Protein AF-A0A6J7ZTA1-F1 (afdb_monomer_lite)

Radius of gyration: 28.95 Å; chains: 1; bounding box: 63×81×79 Å

Structure (mmCIF, N/CA/C/O backbone):
data_AF-A0A6J7ZTA1-F1
#
_entry.id   AF-A0A6J7ZTA1-F1
#
loop_
_atom_site.group_PDB
_atom_site.id
_atom_site.type_symbol
_atom_site.label_atom_id
_atom_site.label_alt_id
_atom_site.label_comp_id
_atom_site.label_asym_id
_atom_site.label_entity_id
_atom_site.label_seq_id
_atom_site.pdbx_PDB_ins_code
_atom_site.Cartn_x
_atom_site.Cartn_y
_atom_site.Cartn_z
_atom_site.occupancy
_atom_site.B_iso_or_equiv
_atom_site.auth_seq_id
_atom_site.auth_comp_id
_atom_site.auth_asym_id
_atom_site.auth_atom_id
_atom_site.pdbx_PDB_model_num
ATOM 1 N N . MET A 1 1 ? -5.552 -6.106 -7.197 1.00 90.81 1 MET A N 1
ATOM 2 C CA . MET A 1 1 ? -6.254 -7.049 -6.350 1.00 90.81 1 MET A CA 1
ATOM 3 C C . MET A 1 1 ? -7.431 -6.292 -5.907 1.00 90.81 1 MET A C 1
ATOM 5 O O . MET A 1 1 ? -7.321 -5.126 -5.549 1.00 90.81 1 MET A O 1
ATOM 9 N N . ALA A 1 2 ? -8.551 -6.940 -6.078 1.00 97.38 2 ALA A N 1
ATOM 10 C CA . ALA A 1 2 ? -9.792 -6.441 -5.590 1.00 97.38 2 ALA A CA 1
ATOM 11 C C . ALA A 1 2 ? -10.363 -7.561 -4.738 1.00 97.38 2 ALA A C 1
ATOM 13 O O . ALA A 1 2 ? -10.304 -8.723 -5.150 1.00 97.38 2 ALA A O 1
ATOM 14 N N . ILE A 1 3 ? -10.831 -7.218 -3.549 1.00 98.38 3 ILE A N 1
ATOM 15 C CA . ILE A 1 3 ? -11.480 -8.148 -2.637 1.00 98.38 3 ILE A CA 1
ATOM 16 C C . ILE A 1 3 ? -12.970 -7.867 -2.702 1.00 98.38 3 ILE A C 1
ATOM 18 O O . ILE A 1 3 ? -13.414 -6.752 -2.435 1.00 98.38 3 ILE A O 1
ATOM 22 N N . LEU A 1 4 ? -13.717 -8.879 -3.116 1.00 98.50 4 LEU A N 1
ATOM 23 C CA . LEU A 1 4 ? -15.162 -8.880 -3.197 1.00 98.50 4 LEU A CA 1
ATOM 24 C C . LEU A 1 4 ? -15.718 -9.544 -1.938 1.00 98.50 4 LEU A C 1
ATOM 26 O O . LEU A 1 4 ? -15.494 -10.737 -1.721 1.00 98.50 4 LEU A O 1
ATOM 30 N N . CYS A 1 5 ? -16.456 -8.783 -1.137 1.00 98.12 5 CYS A N 1
ATOM 31 C CA . CYS A 1 5 ? -17.205 -9.294 0.006 1.00 98.12 5 CYS A CA 1
ATOM 32 C C . CYS A 1 5 ? -18.696 -9.246 -0.341 1.00 98.12 5 CYS A C 1
ATOM 34 O O . CYS A 1 5 ? -19.356 -8.224 -0.151 1.00 98.12 5 CYS A O 1
ATOM 36 N N . GLU A 1 6 ? -19.213 -10.342 -0.903 1.00 97.75 6 GLU A N 1
ATOM 37 C CA . GLU A 1 6 ? -20.592 -10.420 -1.413 1.00 97.75 6 GLU A CA 1
ATOM 38 C C . GLU A 1 6 ? -21.633 -10.210 -0.303 1.00 97.75 6 GLU A C 1
ATOM 40 O O . GLU A 1 6 ? -22.625 -9.522 -0.523 1.00 97.75 6 GLU A O 1
ATOM 45 N N . GLU A 1 7 ? -21.382 -10.744 0.898 1.00 96.31 7 GLU A N 1
ATOM 46 C CA . GLU A 1 7 ? -22.320 -10.703 2.033 1.00 96.31 7 GLU A CA 1
ATOM 47 C C . GLU A 1 7 ? -22.629 -9.280 2.509 1.00 96.31 7 GLU A C 1
ATOM 49 O O . GLU A 1 7 ? -23.760 -8.983 2.884 1.00 96.31 7 GLU A O 1
ATOM 54 N N . ILE A 1 8 ? -21.632 -8.397 2.446 1.00 96.69 8 ILE A N 1
ATOM 55 C CA . ILE A 1 8 ? -21.735 -6.995 2.874 1.00 96.69 8 ILE A CA 1
ATOM 56 C C . ILE A 1 8 ? -21.729 -6.030 1.683 1.00 96.69 8 ILE A C 1
ATOM 58 O O . ILE A 1 8 ? -21.604 -4.821 1.861 1.00 96.69 8 ILE A O 1
ATOM 62 N N . ASN A 1 9 ? -21.853 -6.562 0.460 1.00 97.94 9 ASN A N 1
ATOM 63 C CA . ASN A 1 9 ? -21.922 -5.805 -0.788 1.00 97.94 9 ASN A CA 1
ATOM 64 C C . ASN A 1 9 ? -20.799 -4.751 -0.936 1.00 97.94 9 ASN A C 1
ATOM 66 O O . ASN A 1 9 ? -21.029 -3.596 -1.313 1.00 97.94 9 ASN A O 1
ATOM 70 N N . LEU A 1 10 ? -19.570 -5.168 -0.619 1.00 98.38 10 LEU A N 1
ATOM 71 C CA . LEU A 1 10 ? -18.368 -4.332 -0.611 1.00 98.38 10 LEU A CA 1
ATOM 72 C C . LEU A 1 10 ? -17.365 -4.823 -1.660 1.00 98.38 10 LEU A C 1
ATOM 74 O O . LEU A 1 10 ? -17.080 -6.019 -1.761 1.00 98.38 10 LEU A O 1
ATOM 78 N N . LEU A 1 11 ? -16.775 -3.880 -2.392 1.00 98.62 11 LEU A N 1
ATOM 79 C CA . LEU A 1 11 ? -15.609 -4.100 -3.240 1.00 98.62 11 LEU A CA 1
ATOM 80 C C . LEU A 1 11 ? -14.441 -3.252 -2.736 1.00 98.62 11 LEU A C 1
ATOM 82 O O . LEU A 1 11 ? -14.469 -2.025 -2.820 1.00 98.62 11 LEU A O 1
ATOM 86 N N . PHE A 1 12 ? -13.385 -3.900 -2.259 1.00 98.50 12 PHE A N 1
ATOM 87 C CA . PHE A 1 12 ? -12.148 -3.233 -1.875 1.00 98.50 12 PHE A CA 1
ATOM 88 C C . PHE A 1 12 ? -11.116 -3.313 -3.001 1.00 98.50 12 PHE A C 1
ATOM 90 O O . PHE A 1 12 ? -10.703 -4.406 -3.378 1.00 98.50 12 PHE A O 1
ATOM 97 N N . ILE A 1 13 ? -10.660 -2.173 -3.518 1.00 98.31 13 ILE A N 1
ATOM 98 C CA . ILE A 1 13 ? -9.614 -2.079 -4.542 1.00 98.31 13 ILE A CA 1
ATOM 99 C C . ILE A 1 13 ? -8.250 -1.832 -3.870 1.00 98.31 13 ILE A C 1
ATOM 101 O O . ILE A 1 13 ? -8.019 -0.812 -3.216 1.00 98.31 13 ILE A O 1
ATOM 105 N N . CYS A 1 14 ? -7.315 -2.769 -4.038 1.00 97.62 14 CYS A N 1
ATOM 106 C CA . CYS A 1 14 ? -6.019 -2.765 -3.361 1.00 97.62 14 CYS A CA 1
ATOM 107 C C . CYS A 1 14 ? -4.967 -1.916 -4.091 1.00 97.62 14 CYS A C 1
ATOM 109 O O . CYS A 1 14 ? -4.342 -2.353 -5.068 1.00 97.62 14 CYS A O 1
ATOM 111 N N . VAL A 1 15 ? -4.697 -0.735 -3.540 1.00 97.50 15 VAL A N 1
ATOM 112 C CA . VAL A 1 15 ? -3.649 0.182 -3.993 1.00 97.50 15 VAL A CA 1
ATOM 113 C C . VAL A 1 15 ? -2.280 -0.254 -3.434 1.00 97.50 15 VAL A C 1
ATOM 115 O O . VAL A 1 15 ? -2.106 -0.413 -2.221 1.00 97.50 15 VAL A O 1
ATOM 118 N N . PRO A 1 16 ? -1.248 -0.446 -4.276 1.00 96.12 16 PRO A N 1
ATOM 119 C CA . PRO A 1 16 ? 0.065 -0.879 -3.812 1.00 96.12 16 PRO A CA 1
ATOM 120 C C . PRO A 1 16 ? 0.631 0.094 -2.775 1.00 96.12 16 PRO A C 1
ATOM 122 O O . PRO A 1 16 ? 0.582 1.306 -2.957 1.00 96.12 16 PRO A O 1
ATOM 125 N N . LYS A 1 17 ? 1.232 -0.442 -1.705 1.00 95.69 17 LYS A N 1
ATOM 126 C CA . LYS A 1 17 ? 1.925 0.318 -0.639 1.00 95.69 17 LYS A CA 1
ATOM 127 C C . LYS A 1 17 ? 1.043 1.252 0.209 1.00 95.69 17 LYS A C 1
ATOM 129 O O . LYS A 1 17 ? 1.586 2.003 1.024 1.00 95.69 17 LYS A O 1
ATOM 134 N N . ALA A 1 18 ? -0.278 1.138 0.105 1.00 96.56 18 ALA A N 1
ATOM 135 C CA . ALA A 1 18 ? -1.250 1.862 0.925 1.00 96.56 18 ALA A CA 1
ATOM 136 C C . ALA A 1 18 ? -1.908 0.960 1.992 1.00 96.56 18 ALA A C 1
ATOM 138 O O . ALA A 1 18 ? -3.095 1.054 2.248 1.00 96.56 18 ALA A O 1
ATOM 139 N N . GLY A 1 19 ? -1.161 0.012 2.575 1.00 94.50 19 GLY A N 1
ATOM 140 C CA . GLY A 1 19 ? -1.686 -0.877 3.627 1.00 94.50 19 GLY A CA 1
ATOM 141 C C . GLY A 1 19 ? -2.717 -1.912 3.162 1.00 94.50 19 GLY A C 1
ATOM 142 O O . GLY A 1 19 ? -3.340 -2.566 3.990 1.00 94.50 19 GLY A O 1
ATOM 143 N N . SER A 1 20 ? -2.882 -2.118 1.850 1.00 95.31 20 SER A N 1
ATOM 144 C CA . SER A 1 20 ? -3.946 -2.988 1.340 1.00 95.31 20 SER A CA 1
ATOM 145 C C . SER A 1 20 ? -3.834 -4.456 1.743 1.00 95.31 20 SER A C 1
ATOM 147 O O . SER A 1 20 ? -4.864 -5.100 1.852 1.00 95.31 20 SER A O 1
ATOM 149 N N . SER A 1 21 ? -2.634 -4.984 2.009 1.00 95.38 21 SER A N 1
ATOM 150 C CA . SER A 1 21 ? -2.494 -6.357 2.522 1.00 95.38 21 SER A CA 1
ATOM 151 C C . SER A 1 21 ? -3.137 -6.535 3.896 1.00 95.38 21 SER A C 1
ATOM 153 O O . SER A 1 21 ? -3.628 -7.614 4.204 1.00 95.38 21 SER A O 1
ATOM 155 N N . SER A 1 22 ? -3.130 -5.486 4.724 1.00 94.81 22 SER A N 1
ATOM 156 C CA . SER A 1 22 ? -3.734 -5.546 6.051 1.00 94.81 22 SER A CA 1
ATOM 157 C C . SER A 1 22 ? -5.244 -5.687 5.954 1.00 94.81 22 SER A C 1
ATOM 159 O O . SER A 1 22 ? -5.823 -6.629 6.492 1.00 94.81 22 SER A O 1
ATOM 161 N N . LEU A 1 23 ? -5.860 -4.790 5.182 1.00 95.88 23 LEU A N 1
ATOM 162 C CA . LEU A 1 23 ? -7.300 -4.799 4.976 1.00 95.88 23 LEU A CA 1
ATOM 163 C C . LEU A 1 23 ? -7.757 -6.012 4.152 1.00 95.88 23 LEU A C 1
ATOM 165 O O . LEU A 1 23 ? -8.799 -6.576 4.448 1.00 95.88 23 LEU A O 1
ATOM 169 N N . GLU A 1 24 ? -6.973 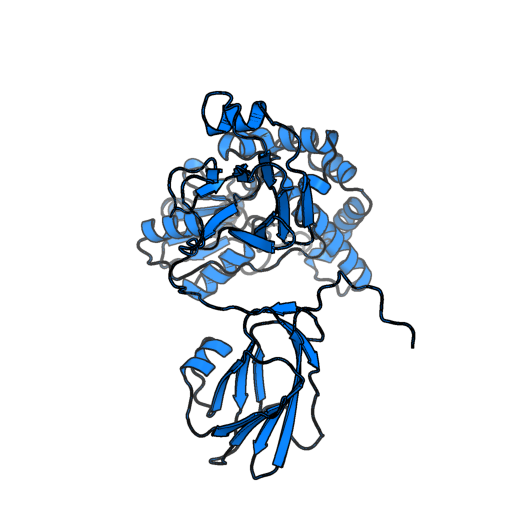-6.475 3.174 1.00 96.44 24 GLU A N 1
ATOM 170 C CA . GLU A 1 24 ? -7.236 -7.734 2.462 1.00 96.44 24 GLU A CA 1
ATOM 171 C C . GLU A 1 24 ? -7.389 -8.900 3.438 1.00 96.44 24 GLU A C 1
ATOM 173 O O . GLU A 1 24 ? -8.430 -9.553 3.452 1.00 96.44 24 GLU A O 1
ATOM 178 N N . ASN A 1 25 ? -6.356 -9.165 4.244 1.00 95.94 25 ASN A N 1
ATOM 179 C CA . ASN A 1 25 ? -6.352 -10.310 5.151 1.00 95.94 25 ASN A CA 1
ATOM 180 C C . ASN A 1 25 ? -7.516 -10.227 6.140 1.00 95.94 25 ASN A C 1
ATOM 182 O O . ASN A 1 25 ? -8.153 -11.239 6.435 1.00 95.94 25 ASN A O 1
ATOM 186 N N . PHE A 1 26 ? -7.812 -9.014 6.609 1.00 95.19 26 PHE A N 1
ATOM 187 C CA . PHE A 1 26 ? -8.946 -8.741 7.478 1.00 95.19 26 PHE A CA 1
ATOM 188 C C . PHE A 1 26 ? -10.285 -9.070 6.799 1.00 95.19 26 PHE A C 1
ATOM 190 O O . PHE A 1 26 ? -11.093 -9.799 7.374 1.00 95.19 26 PHE A O 1
ATOM 197 N N . LEU A 1 27 ? -10.500 -8.607 5.565 1.00 96.31 27 LEU A N 1
ATOM 198 C CA . LEU A 1 27 ? -11.720 -8.861 4.792 1.00 96.31 27 LEU A CA 1
ATOM 199 C C . LEU A 1 27 ? -11.912 -10.346 4.464 1.00 96.31 27 LEU A C 1
ATOM 201 O O . LEU A 1 27 ? -13.018 -10.869 4.588 1.00 96.31 27 LEU A O 1
ATOM 205 N N . ILE A 1 28 ? -10.839 -11.036 4.072 1.00 96.44 28 ILE A N 1
ATOM 206 C CA . ILE A 1 28 ? -10.877 -12.473 3.774 1.00 96.44 28 ILE A CA 1
ATOM 207 C C . ILE A 1 28 ? -11.238 -13.266 5.035 1.00 96.44 28 ILE A C 1
ATOM 209 O O . ILE A 1 28 ? -12.127 -14.114 4.992 1.00 96.44 28 ILE A O 1
ATOM 213 N N . SER A 1 29 ? -10.576 -12.977 6.158 1.00 94.81 29 SER A N 1
ATOM 214 C CA . SER A 1 29 ? -10.708 -13.777 7.383 1.00 94.81 29 SER A CA 1
ATOM 215 C C . SER A 1 29 ? -12.034 -13.561 8.109 1.00 94.81 29 SER A C 1
ATOM 217 O O . SER A 1 29 ? -12.550 -14.500 8.707 1.00 94.81 29 SER A O 1
ATOM 219 N N . ASN A 1 30 ? -12.587 -12.345 8.063 1.00 93.62 30 ASN A N 1
ATOM 220 C CA . ASN A 1 30 ? -13.756 -11.979 8.872 1.00 93.62 30 ASN A CA 1
ATOM 221 C C . ASN A 1 30 ? -15.056 -11.857 8.066 1.00 93.62 30 ASN A C 1
ATOM 223 O O . ASN A 1 30 ? -16.131 -11.996 8.638 1.00 93.62 30 ASN A O 1
ATOM 227 N N . PHE A 1 31 ? -14.975 -11.615 6.753 1.00 95.12 31 PHE A N 1
ATOM 228 C CA . PHE A 1 31 ? -16.144 -11.309 5.913 1.00 95.12 31 PHE A CA 1
ATOM 229 C C . PHE A 1 31 ? -16.239 -12.196 4.670 1.00 95.12 31 PHE A C 1
ATOM 231 O O . PHE A 1 31 ? -16.911 -11.845 3.699 1.00 95.12 31 PHE A O 1
ATOM 238 N N . GLY A 1 32 ? -15.512 -13.321 4.660 1.00 96.31 32 GLY A N 1
ATOM 239 C CA . GLY A 1 32 ? -15.509 -14.261 3.540 1.00 96.31 32 GLY A CA 1
ATOM 240 C C . GLY A 1 32 ? -15.055 -13.632 2.221 1.00 96.31 32 GLY A C 1
ATOM 241 O O . GLY A 1 32 ? -15.453 -14.100 1.151 1.00 96.31 32 GLY A O 1
ATOM 242 N N . GLY A 1 33 ? -14.261 -12.556 2.291 1.00 97.62 33 GLY A N 1
ATOM 243 C CA . GLY A 1 33 ? -13.784 -11.827 1.124 1.00 97.62 33 GLY A CA 1
ATOM 244 C C . GLY A 1 33 ? -13.059 -12.749 0.145 1.00 97.62 33 GLY A C 1
ATOM 245 O O . GLY A 1 33 ? -12.268 -13.606 0.537 1.00 97.62 33 GLY A O 1
ATOM 246 N N . LYS A 1 34 ? -13.321 -12.573 -1.151 1.00 98.00 34 LYS A N 1
ATOM 247 C CA . LYS A 1 34 ? -12.688 -13.344 -2.228 1.00 98.00 34 LYS A CA 1
ATOM 248 C C . LYS A 1 34 ? -11.945 -12.412 -3.164 1.00 98.00 34 LYS A C 1
ATOM 250 O O . LYS A 1 34 ? -12.433 -11.334 -3.496 1.00 98.00 34 LYS A O 1
ATOM 255 N N . GLN A 1 35 ? -10.782 -12.836 -3.641 1.00 97.94 35 GLN A N 1
ATOM 256 C CA . GLN A 1 35 ? -10.108 -12.117 -4.717 1.00 97.94 35 GLN A CA 1
ATOM 257 C C . GLN A 1 35 ? -10.974 -12.177 -5.983 1.00 97.94 35 GLN A C 1
ATOM 259 O O . GLN A 1 35 ? -11.382 -13.256 -6.405 1.00 97.94 35 GLN A O 1
ATOM 264 N N . VAL A 1 36 ? -11.231 -11.021 -6.600 1.00 97.69 36 VAL A N 1
ATOM 265 C CA . VAL A 1 36 ? -11.973 -10.921 -7.875 1.00 97.69 36 VAL A CA 1
ATOM 266 C C . VAL A 1 36 ? -11.258 -11.683 -8.995 1.00 97.69 36 VAL A C 1
ATOM 268 O O . VAL A 1 36 ? -11.891 -12.189 -9.916 1.00 97.69 36 VAL A O 1
ATOM 271 N N . LEU A 1 37 ? -9.931 -11.773 -8.908 1.00 96.38 37 LEU A N 1
ATOM 272 C CA . LEU A 1 37 ? -9.079 -12.482 -9.848 1.00 96.38 37 LEU A CA 1
ATOM 273 C C . LEU A 1 37 ? -8.012 -13.255 -9.061 1.00 96.38 37 LEU A C 1
ATOM 275 O O . LEU A 1 37 ? -7.299 -12.652 -8.261 1.00 96.38 37 LEU A O 1
ATOM 279 N N . THR A 1 38 ? -7.912 -14.569 -9.278 1.00 95.31 38 THR A N 1
ATOM 280 C CA . THR A 1 38 ? -6.989 -15.457 -8.541 1.00 95.31 38 THR A CA 1
ATOM 281 C C . THR A 1 38 ? -5.642 -15.668 -9.233 1.00 95.31 38 THR A C 1
ATOM 283 O O . THR A 1 38 ? -4.718 -16.173 -8.603 1.00 95.31 38 THR A O 1
ATOM 286 N N . ASP A 1 39 ? -5.527 -15.319 -10.517 1.00 95.00 39 ASP A N 1
ATOM 287 C CA . ASP A 1 39 ? -4.291 -15.442 -11.298 1.00 95.00 39 ASP A CA 1
ATOM 288 C C . ASP A 1 39 ? -4.189 -14.325 -12.347 1.00 95.00 39 ASP A C 1
ATOM 290 O O . ASP A 1 39 ? -5.187 -13.709 -12.719 1.00 95.00 39 ASP A O 1
ATOM 294 N N . HIS A 1 40 ? -2.981 -14.037 -12.814 1.00 93.50 40 HIS A N 1
ATOM 295 C CA . HIS A 1 40 ? -2.735 -13.064 -13.871 1.00 93.50 40 HIS A CA 1
ATOM 296 C C . HIS A 1 40 ? -3.500 -13.423 -15.152 1.00 93.50 40 HIS A C 1
ATOM 298 O O . HIS A 1 40 ? -3.545 -14.581 -15.567 1.00 93.50 40 HIS A O 1
ATOM 304 N N . ILE A 1 41 ? -4.042 -12.409 -15.829 1.00 94.25 41 ILE A N 1
ATOM 305 C CA . ILE A 1 41 ? -4.485 -12.572 -17.218 1.00 94.25 41 ILE A CA 1
ATOM 306 C C . ILE A 1 41 ? -3.283 -12.245 -18.092 1.00 94.25 41 ILE A C 1
ATOM 308 O O . ILE A 1 41 ? -2.797 -11.114 -18.069 1.00 94.25 41 ILE A O 1
ATOM 312 N N . TRP A 1 42 ? -2.798 -13.235 -18.829 1.00 93.44 42 TRP A N 1
ATOM 313 C CA . TRP A 1 42 ? -1.683 -13.094 -19.759 1.00 93.44 42 TRP A CA 1
ATOM 314 C C . TRP A 1 42 ? -2.181 -12.811 -21.178 1.00 93.44 42 TRP A C 1
ATOM 316 O O . TRP A 1 42 ? -3.349 -13.048 -21.493 1.00 93.44 42 TRP A O 1
ATOM 326 N N . ASP A 1 43 ? -1.300 -12.290 -22.027 1.00 92.88 43 ASP A N 1
ATOM 327 C CA . ASP A 1 43 ? -1.518 -12.254 -23.472 1.00 92.88 43 ASP A CA 1
ATOM 328 C C . ASP A 1 43 ? -1.524 -13.669 -24.078 1.00 92.88 43 ASP A C 1
ATOM 330 O O . ASP A 1 43 ? -1.168 -14.648 -23.422 1.00 92.88 43 ASP A O 1
ATOM 334 N N . ASP A 1 44 ? -1.932 -13.779 -25.346 1.00 95.50 44 ASP A N 1
ATOM 335 C CA . ASP A 1 44 ? -2.038 -15.069 -26.051 1.00 95.50 44 ASP A CA 1
ATOM 336 C C . ASP A 1 44 ? -0.698 -15.829 -26.108 1.00 95.50 44 ASP A C 1
ATOM 338 O O . ASP A 1 44 ? -0.665 -17.056 -26.192 1.00 95.50 44 ASP A O 1
ATOM 342 N N . ASP A 1 45 ? 0.410 -15.091 -26.033 1.00 93.12 45 ASP A N 1
ATOM 343 C CA . ASP A 1 45 ? 1.776 -15.609 -26.043 1.00 93.12 45 ASP A CA 1
ATOM 344 C C . ASP A 1 45 ? 2.274 -16.051 -24.652 1.00 93.12 45 ASP A C 1
ATOM 346 O O . ASP A 1 45 ? 3.354 -16.645 -24.559 1.00 93.12 45 ASP A O 1
ATOM 350 N N . GLY A 1 46 ? 1.543 -15.742 -23.574 1.00 88.06 46 GLY A N 1
ATOM 351 C CA . GLY A 1 46 ? 1.949 -16.011 -22.192 1.00 88.06 46 GLY A CA 1
ATOM 352 C C . GLY A 1 46 ? 3.180 -15.216 -21.739 1.00 88.06 46 GLY A C 1
ATOM 353 O O . GLY A 1 46 ? 3.874 -15.633 -20.814 1.00 88.06 46 GLY A O 1
ATOM 354 N N . LYS A 1 47 ? 3.501 -14.105 -22.412 1.00 84.69 47 LYS A N 1
ATOM 355 C CA . LYS A 1 47 ? 4.719 -13.306 -22.181 1.00 84.69 47 LYS A CA 1
ATOM 356 C C . LYS A 1 47 ? 4.447 -12.031 -21.404 1.00 84.69 47 LYS A C 1
ATOM 358 O O . LYS A 1 47 ? 5.322 -11.570 -20.671 1.00 84.69 47 LYS A O 1
ATOM 363 N N . THR A 1 48 ? 3.259 -11.458 -21.564 1.00 85.38 48 THR A N 1
ATOM 364 C CA . THR A 1 48 ? 2.904 -10.168 -20.967 1.00 85.38 48 THR A CA 1
ATOM 365 C C . THR A 1 48 ? 1.694 -10.321 -20.064 1.00 85.38 48 THR A C 1
ATOM 367 O O . THR A 1 48 ? 0.672 -10.862 -20.473 1.00 85.38 48 THR A O 1
ATOM 370 N N . ILE A 1 49 ? 1.782 -9.798 -18.842 1.00 89.12 49 ILE A N 1
ATOM 371 C CA . ILE A 1 49 ? 0.630 -9.688 -17.944 1.00 89.12 49 ILE A CA 1
ATOM 372 C C . ILE A 1 49 ? -0.261 -8.554 -18.466 1.00 89.12 49 ILE A C 1
ATOM 374 O O . ILE A 1 49 ? 0.136 -7.390 -18.415 1.00 89.12 49 ILE A O 1
ATOM 378 N N . LEU A 1 50 ? -1.453 -8.892 -18.957 1.00 92.06 50 LEU A N 1
ATOM 379 C CA . LEU A 1 50 ? -2.491 -7.934 -19.346 1.00 92.06 50 LEU A CA 1
ATOM 380 C C . LEU A 1 50 ? -3.230 -7.384 -18.127 1.00 92.06 50 LEU A C 1
ATOM 382 O O . LEU A 1 50 ? -3.538 -6.198 -18.091 1.00 92.06 50 LEU A O 1
ATOM 386 N N . VAL A 1 51 ? -3.493 -8.237 -17.130 1.00 94.19 51 VAL A N 1
ATOM 387 C CA . VAL A 1 51 ? -4.138 -7.840 -15.871 1.00 94.19 51 VAL A CA 1
ATOM 388 C C . VAL A 1 51 ? -3.395 -8.438 -14.687 1.00 94.19 51 VAL A C 1
ATOM 390 O O . VAL A 1 51 ? -3.264 -9.658 -14.552 1.00 94.19 51 VAL A O 1
ATOM 393 N N . ASP A 1 52 ? -2.909 -7.567 -13.804 1.00 91.94 52 ASP A N 1
ATOM 394 C CA . ASP A 1 52 ? -2.232 -7.974 -12.578 1.00 91.94 52 ASP A CA 1
ATOM 395 C C . ASP A 1 52 ? -3.265 -8.346 -11.501 1.00 91.94 52 ASP A C 1
ATOM 397 O O . ASP A 1 52 ? -3.947 -7.472 -10.955 1.00 91.94 52 ASP A O 1
ATOM 401 N N . TYR A 1 53 ? -3.353 -9.631 -11.138 1.00 93.31 53 TYR A N 1
ATOM 402 C CA . TYR A 1 53 ? -4.275 -10.081 -10.090 1.00 93.31 53 TYR A CA 1
ATOM 403 C C . TYR A 1 53 ? -4.043 -9.343 -8.762 1.00 93.31 53 TYR A C 1
ATOM 405 O O . TYR A 1 53 ? -5.001 -9.037 -8.047 1.00 93.31 53 TYR A O 1
ATOM 413 N N . ARG A 1 54 ? -2.802 -8.912 -8.474 1.00 90.44 54 ARG A N 1
ATOM 414 C CA . ARG A 1 54 ? -2.446 -8.170 -7.256 1.00 90.44 54 ARG A CA 1
ATOM 415 C C . ARG A 1 54 ? -2.799 -6.701 -7.282 1.00 90.44 54 ARG A C 1
ATOM 417 O O . ARG A 1 54 ? -3.085 -6.146 -6.224 1.00 90.44 54 ARG A O 1
ATOM 424 N N . HIS A 1 55 ? -2.919 -6.076 -8.454 1.00 93.12 55 HIS A N 1
ATOM 425 C CA . HIS A 1 55 ? -3.200 -4.632 -8.573 1.00 93.12 55 HIS A CA 1
ATOM 426 C C . HIS A 1 55 ? -4.177 -4.240 -9.705 1.00 93.12 55 HIS A C 1
ATOM 428 O O . HIS A 1 55 ? -4.046 -3.162 -10.268 1.00 93.12 55 HIS A O 1
ATOM 434 N N . ILE A 1 56 ? -5.182 -5.084 -9.980 1.00 96.12 56 ILE A N 1
ATOM 435 C CA . ILE A 1 56 ? -6.305 -4.769 -10.881 1.00 96.12 56 ILE A CA 1
ATOM 436 C C . ILE A 1 56 ? -7.006 -3.432 -10.572 1.00 96.12 56 ILE A C 1
ATOM 438 O O . ILE A 1 56 ? -7.273 -3.132 -9.404 1.00 96.12 56 ILE A O 1
ATOM 442 N N . ASN A 1 57 ? -7.321 -2.663 -11.617 1.00 97.31 57 ASN A N 1
ATOM 443 C CA . ASN A 1 57 ? -8.127 -1.436 -11.547 1.00 97.31 57 ASN A CA 1
ATOM 444 C C . ASN A 1 57 ? -9.585 -1.657 -12.007 1.00 97.31 57 ASN A C 1
ATOM 446 O O . ASN A 1 57 ? -9.923 -2.684 -12.597 1.00 97.31 57 ASN A O 1
ATOM 450 N N . ILE A 1 58 ? -10.477 -0.696 -11.743 1.00 98.06 58 ILE A N 1
ATOM 451 C CA . ILE A 1 58 ? -11.908 -0.821 -12.086 1.00 98.06 58 ILE A CA 1
ATOM 452 C C . ILE A 1 58 ? -12.142 -0.973 -13.596 1.00 98.06 58 ILE A C 1
ATOM 454 O O . ILE A 1 58 ? -12.964 -1.791 -14.017 1.00 98.06 58 ILE A O 1
ATOM 458 N N . LYS A 1 59 ? -11.405 -0.237 -14.427 1.00 97.69 59 LYS A N 1
ATOM 459 C CA . LYS A 1 59 ? -11.486 -0.349 -15.887 1.00 97.69 59 LYS A CA 1
ATOM 460 C C . LYS A 1 59 ? -11.178 -1.768 -16.365 1.00 97.69 59 LYS A C 1
ATOM 462 O O . LYS A 1 59 ? -11.906 -2.269 -17.218 1.00 97.69 59 LYS A O 1
ATOM 467 N N . GLU A 1 60 ? -10.168 -2.420 -15.793 1.00 97.56 60 GLU A N 1
ATOM 468 C CA . GLU A 1 60 ? -9.811 -3.819 -16.065 1.00 97.56 60 GLU A CA 1
ATOM 469 C C . GLU A 1 60 ? -10.889 -4.794 -15.575 1.00 97.56 60 GLU A C 1
ATOM 471 O O . GLU A 1 60 ? -11.250 -5.719 -16.304 1.00 97.56 60 GLU A O 1
ATOM 476 N N . ILE A 1 61 ? -11.464 -4.568 -14.386 1.00 98.00 61 ILE A N 1
ATOM 477 C CA . ILE A 1 61 ? -12.598 -5.362 -13.876 1.00 98.00 61 ILE A CA 1
ATOM 478 C C . ILE A 1 61 ? -13.752 -5.361 -14.891 1.00 98.00 61 ILE A C 1
ATOM 480 O O . ILE A 1 61 ? -14.302 -6.422 -15.205 1.00 98.00 61 ILE A O 1
ATOM 484 N N . ILE A 1 62 ? -14.088 -4.189 -15.439 1.00 97.69 62 ILE A N 1
ATOM 485 C CA . ILE A 1 62 ? -15.172 -4.026 -16.416 1.00 97.69 62 ILE A CA 1
ATOM 486 C C . ILE A 1 62 ? -14.782 -4.623 -17.776 1.00 97.69 62 ILE A C 1
ATOM 488 O O . ILE A 1 62 ? -15.556 -5.389 -18.358 1.00 97.69 62 ILE A O 1
ATOM 492 N N . SER A 1 63 ? -13.594 -4.303 -18.304 1.00 97.12 63 SER A N 1
ATOM 493 C CA . SER A 1 63 ? -13.182 -4.723 -19.652 1.00 97.12 63 SER A CA 1
ATOM 494 C C . SER A 1 63 ? -13.006 -6.236 -19.773 1.00 97.12 63 SER A C 1
ATOM 496 O O . SER A 1 63 ? -13.276 -6.794 -20.838 1.00 97.12 63 SER A O 1
ATOM 498 N N . HIS A 1 64 ? -12.628 -6.905 -18.682 1.00 96.88 64 HIS A N 1
ATOM 499 C CA . HIS A 1 64 ? -12.510 -8.363 -18.608 1.00 96.88 64 HIS A CA 1
ATOM 500 C C . HIS A 1 64 ? -13.776 -9.057 -18.088 1.00 96.88 64 HIS A C 1
ATOM 502 O O . HIS A 1 64 ? -13.764 -10.269 -17.886 1.00 96.88 64 HIS A O 1
ATOM 508 N N . ARG A 1 65 ? -14.887 -8.319 -17.930 1.00 97.25 65 ARG A N 1
ATOM 509 C CA . ARG A 1 65 ? -16.199 -8.842 -17.502 1.00 97.25 65 ARG A CA 1
ATOM 510 C C . ARG A 1 65 ? -16.143 -9.598 -16.170 1.00 97.25 65 ARG A C 1
ATOM 512 O O . ARG A 1 65 ? -16.911 -10.536 -15.971 1.00 97.25 65 ARG A O 1
ATOM 519 N N . LEU A 1 66 ? -15.245 -9.189 -15.274 1.00 96.94 66 LEU A N 1
ATOM 520 C CA . LEU A 1 66 ? -15.157 -9.750 -13.925 1.00 96.94 66 LEU A CA 1
ATOM 521 C C . LEU A 1 66 ? -16.331 -9.257 -13.072 1.00 96.94 66 LEU A C 1
ATOM 523 O O . LEU A 1 66 ? -16.931 -10.036 -12.341 1.00 96.94 66 LEU A O 1
ATOM 527 N N . LEU A 1 67 ? -16.699 -7.980 -13.233 1.00 97.94 67 LEU A N 1
ATOM 528 C CA . LEU A 1 67 ? -17.949 -7.394 -12.746 1.00 97.94 67 LEU A CA 1
ATOM 529 C C . LEU A 1 67 ? -18.515 -6.450 -13.811 1.00 97.94 67 LEU A C 1
ATOM 531 O O . LEU A 1 67 ? -17.780 -5.819 -14.573 1.00 97.94 67 LEU A O 1
ATOM 535 N N . THR A 1 68 ? -19.837 -6.344 -13.869 1.00 97.75 68 THR A N 1
ATOM 536 C CA . THR A 1 68 ? -20.536 -5.376 -14.722 1.00 97.75 68 THR A CA 1
ATOM 537 C C . THR A 1 68 ? -20.627 -4.012 -14.040 1.00 97.75 68 THR A C 1
ATOM 539 O O . THR A 1 68 ? -20.608 -3.918 -12.814 1.00 97.75 68 THR A O 1
ATOM 542 N N . LEU A 1 69 ? -20.807 -2.945 -14.826 1.00 97.25 69 LEU A N 1
ATOM 543 C CA . LEU A 1 69 ? -21.035 -1.606 -14.275 1.00 97.25 69 LEU A CA 1
ATOM 544 C C . LEU A 1 69 ? -22.264 -1.568 -13.350 1.00 97.25 69 LEU A C 1
ATOM 546 O O . LEU A 1 69 ? -22.197 -0.982 -12.281 1.00 97.25 69 LEU A O 1
ATOM 550 N N . ALA A 1 70 ? -23.343 -2.270 -13.713 1.00 97.62 70 ALA A N 1
ATOM 551 C CA . ALA A 1 70 ? -24.550 -2.352 -12.893 1.00 97.62 70 ALA A CA 1
ATOM 552 C C . ALA A 1 70 ? -24.311 -3.042 -11.538 1.00 97.62 70 ALA A C 1
ATOM 554 O O . ALA A 1 70 ? -24.923 -2.658 -10.548 1.00 97.62 70 ALA A O 1
ATOM 555 N N . GLN A 1 71 ? -23.422 -4.043 -11.479 1.00 98.12 71 GLN A N 1
ATOM 556 C CA . GLN A 1 71 ? -23.005 -4.630 -10.202 1.00 98.12 71 GLN A CA 1
ATOM 557 C C . GLN A 1 71 ? -22.217 -3.608 -9.387 1.00 98.12 71 GLN A C 1
ATOM 559 O O . GLN A 1 71 ? -22.592 -3.350 -8.252 1.00 98.12 71 GLN A O 1
ATOM 564 N N . LEU A 1 72 ? -21.196 -2.972 -9.976 1.00 98.06 72 LEU A N 1
ATOM 565 C CA . LEU A 1 72 ? -20.378 -1.956 -9.299 1.00 98.06 72 LEU A CA 1
ATOM 566 C C . LEU A 1 72 ? -21.218 -0.797 -8.741 1.00 98.06 72 LEU A C 1
ATOM 568 O O . LEU A 1 72 ? -20.962 -0.344 -7.633 1.00 98.06 72 LEU A O 1
ATOM 572 N N . GLU A 1 73 ? -22.243 -0.353 -9.472 1.00 96.38 73 GLU A N 1
ATOM 573 C CA . GLU A 1 73 ? -23.171 0.702 -9.039 1.00 96.38 73 GLU A CA 1
ATOM 574 C C . GLU A 1 73 ? -23.993 0.336 -7.799 1.00 96.38 73 GLU A C 1
ATOM 576 O O . GLU A 1 73 ? -24.476 1.232 -7.102 1.00 96.38 73 GLU A O 1
ATOM 581 N N . GLN A 1 74 ? -24.167 -0.959 -7.536 1.00 97.56 74 GLN A N 1
ATOM 582 C CA . GLN A 1 74 ? -24.880 -1.458 -6.367 1.00 97.56 74 GLN A CA 1
ATOM 583 C C . GLN A 1 74 ? -23.961 -1.641 -5.162 1.00 97.56 74 GLN A C 1
ATOM 585 O O . GLN A 1 74 ? -24.479 -1.692 -4.052 1.00 97.56 74 GLN A O 1
ATOM 590 N N . MET A 1 75 ? -22.640 -1.727 -5.345 1.00 98.38 75 MET A N 1
ATOM 591 C CA . MET A 1 75 ? -21.691 -2.003 -4.260 1.00 98.38 75 MET A CA 1
ATOM 592 C C . MET A 1 75 ? -21.192 -0.723 -3.594 1.00 98.38 75 MET A C 1
ATOM 594 O O . MET A 1 75 ? -21.066 0.328 -4.228 1.00 98.38 75 MET A O 1
ATOM 598 N N . LYS A 1 76 ? -20.796 -0.830 -2.324 1.00 98.44 76 LYS A N 1
ATOM 599 C CA . LYS A 1 76 ? -19.875 0.143 -1.730 1.00 98.44 76 LYS A CA 1
ATOM 600 C C . LYS A 1 76 ? -18.475 -0.157 -2.265 1.00 98.44 76 LYS A C 1
ATOM 602 O O . LYS A 1 76 ? -18.024 -1.300 -2.199 1.00 98.44 76 LYS A O 1
ATOM 607 N N . ILE A 1 77 ? -17.788 0.845 -2.810 1.00 98.56 77 ILE A N 1
ATOM 608 C CA . ILE A 1 77 ? -16.425 0.684 -3.330 1.00 98.56 77 ILE A CA 1
ATOM 609 C C . ILE A 1 77 ? -15.460 1.434 -2.429 1.00 98.56 77 ILE A C 1
ATOM 611 O O . ILE A 1 77 ? -15.636 2.623 -2.179 1.00 98.56 77 ILE A O 1
ATOM 615 N N . LEU A 1 78 ? -14.433 0.731 -1.972 1.00 98.25 78 LEU A N 1
ATOM 616 C CA . LEU A 1 78 ? -13.436 1.225 -1.037 1.00 98.25 78 LEU A CA 1
ATOM 617 C C . LEU A 1 78 ? -12.046 1.171 -1.673 1.00 98.25 78 LEU A C 1
ATOM 619 O O . LEU A 1 78 ? -11.655 0.153 -2.245 1.00 98.25 78 LEU A O 1
ATOM 623 N N . VAL A 1 79 ? -11.269 2.240 -1.521 1.00 98.38 79 VAL A N 1
ATOM 624 C CA . VAL A 1 79 ? -9.814 2.247 -1.724 1.00 98.38 79 VAL A CA 1
ATOM 625 C C . VAL A 1 79 ? -9.127 2.769 -0.478 1.00 98.38 79 VAL A C 1
ATOM 627 O O . VAL A 1 79 ? -9.626 3.678 0.180 1.00 98.38 79 VAL A O 1
ATOM 630 N N . VAL A 1 80 ? -7.936 2.245 -0.198 1.00 98.00 80 VAL A N 1
ATOM 631 C CA . VAL A 1 80 ? -7.043 2.848 0.793 1.00 98.00 80 VAL A CA 1
ATOM 632 C C . VAL A 1 80 ? -5.959 3.623 0.056 1.00 98.00 80 VAL A C 1
ATOM 634 O O . VAL A 1 80 ? -5.325 3.108 -0.865 1.00 98.00 80 VAL A O 1
ATOM 637 N N . THR A 1 81 ? -5.755 4.869 0.460 1.00 97.94 81 THR A N 1
ATOM 638 C CA . THR A 1 81 ? -4.674 5.744 0.015 1.00 97.94 81 THR A CA 1
ATOM 639 C C . THR A 1 81 ? -3.690 5.980 1.158 1.00 97.94 81 THR A C 1
ATOM 641 O O . THR A 1 81 ? -3.852 5.474 2.263 1.00 97.94 81 THR A O 1
ATOM 644 N N . ARG A 1 82 ? -2.620 6.715 0.894 1.00 96.75 82 ARG A N 1
ATOM 645 C CA . ARG A 1 82 ? -1.576 7.046 1.863 1.00 96.75 82 ARG A CA 1
ATOM 646 C C . ARG A 1 82 ? -1.052 8.432 1.544 1.00 96.75 82 ARG A C 1
ATOM 648 O O . ARG A 1 82 ? -1.118 8.832 0.379 1.00 96.75 82 ARG A O 1
ATOM 655 N N . ASN A 1 83 ? -0.471 9.121 2.527 1.00 97.50 83 ASN A N 1
ATOM 656 C CA . ASN A 1 83 ? 0.247 10.364 2.259 1.00 97.50 83 ASN A CA 1
ATOM 657 C C . ASN A 1 83 ? 1.206 10.169 1.056 1.00 97.50 83 ASN A C 1
ATOM 659 O O . ASN A 1 83 ? 2.062 9.272 1.108 1.00 97.50 83 ASN A O 1
ATOM 663 N N . PRO A 1 84 ? 1.083 10.965 -0.030 1.00 98.12 84 PRO A N 1
ATOM 664 C CA . PRO A 1 84 ? 1.874 10.768 -1.242 1.00 98.12 84 PRO A CA 1
ATOM 665 C C . PRO A 1 84 ? 3.385 10.744 -0.999 1.00 98.12 84 PRO A C 1
ATOM 667 O O . PRO A 1 84 ? 4.086 9.918 -1.588 1.00 98.12 84 PRO A O 1
ATOM 670 N N . PHE A 1 85 ? 3.903 11.569 -0.082 1.00 97.94 85 PHE A N 1
ATOM 671 C CA . PHE A 1 85 ? 5.332 11.565 0.239 1.00 97.94 85 PHE A CA 1
ATOM 672 C C . PHE A 1 85 ? 5.781 10.230 0.831 1.00 97.94 85 PHE A C 1
ATOM 674 O O . PHE A 1 85 ? 6.813 9.673 0.434 1.00 97.94 85 PHE A O 1
ATOM 681 N N . ASP A 1 86 ? 4.986 9.708 1.760 1.00 96.88 86 ASP A N 1
ATOM 682 C CA . ASP A 1 86 ? 5.259 8.471 2.477 1.00 96.88 86 ASP A CA 1
ATOM 683 C C . ASP A 1 86 ? 5.093 7.230 1.579 1.00 96.88 86 ASP A C 1
ATOM 685 O O . ASP A 1 86 ? 5.839 6.241 1.686 1.00 96.88 86 ASP A O 1
ATOM 689 N N . TRP A 1 87 ? 4.142 7.309 0.643 1.00 97.44 87 TRP A N 1
ATOM 690 C CA . TRP A 1 87 ? 3.905 6.322 -0.405 1.00 97.44 87 TRP A CA 1
ATOM 691 C C . TRP A 1 87 ? 5.086 6.219 -1.376 1.00 97.44 87 TRP A C 1
ATOM 693 O O . TRP A 1 87 ? 5.582 5.114 -1.612 1.00 97.44 87 TRP A O 1
ATOM 703 N N . VAL A 1 88 ? 5.599 7.349 -1.877 1.00 98.19 88 VAL A N 1
ATOM 704 C CA . VAL A 1 88 ? 6.752 7.383 -2.798 1.00 98.19 88 VAL A CA 1
ATOM 705 C C . VAL A 1 88 ? 7.994 6.757 -2.156 1.00 98.19 88 VAL A C 1
ATOM 707 O O . VAL A 1 88 ? 8.650 5.924 -2.789 1.00 98.19 88 VAL A O 1
ATOM 710 N N . VAL A 1 89 ? 8.279 7.071 -0.885 1.00 97.75 89 VAL A N 1
ATOM 711 C CA . VAL A 1 89 ? 9.381 6.445 -0.127 1.00 97.75 89 VAL A CA 1
ATOM 712 C C . VAL A 1 89 ? 9.147 4.946 0.040 1.00 97.75 89 VAL A C 1
ATOM 714 O O . VAL A 1 89 ? 10.052 4.144 -0.195 1.00 97.75 89 VAL A O 1
ATOM 717 N N . SER A 1 90 ? 7.927 4.539 0.405 1.00 96.38 90 SER A N 1
ATOM 718 C CA . SER A 1 90 ? 7.595 3.119 0.562 1.00 96.38 90 SER A CA 1
ATOM 719 C C . SER A 1 90 ? 7.765 2.336 -0.743 1.00 96.38 90 SER A C 1
ATOM 721 O O . SER A 1 90 ? 8.243 1.199 -0.716 1.00 96.38 90 SER A O 1
ATOM 723 N N . ARG A 1 91 ? 7.414 2.943 -1.881 1.00 96.75 91 ARG A N 1
ATOM 724 C CA . ARG A 1 91 ? 7.593 2.370 -3.218 1.00 96.75 91 ARG A CA 1
ATOM 725 C C . ARG A 1 91 ? 9.069 2.258 -3.597 1.00 96.75 91 ARG A C 1
ATOM 727 O O . ARG A 1 91 ? 9.474 1.193 -4.051 1.00 96.75 91 ARG A O 1
ATOM 734 N N . TYR A 1 92 ? 9.865 3.300 -3.359 1.00 98.00 92 TYR A N 1
ATOM 735 C CA . TYR A 1 92 ? 11.310 3.281 -3.614 1.00 98.00 92 TYR A CA 1
ATOM 736 C C . TYR A 1 92 ? 12.014 2.169 -2.829 1.00 98.00 92 TYR A C 1
ATOM 738 O O . TYR A 1 92 ? 12.656 1.305 -3.423 1.00 98.00 92 TYR A O 1
ATOM 746 N N . VAL A 1 93 ? 11.826 2.131 -1.503 1.00 97.19 93 VAL A N 1
ATOM 747 C CA . VAL A 1 93 ? 12.453 1.117 -0.635 1.00 97.19 93 VAL A CA 1
ATOM 748 C C . VAL A 1 93 ? 12.017 -0.291 -1.040 1.00 97.19 93 VAL A C 1
ATOM 750 O O . VAL A 1 93 ? 12.839 -1.199 -1.111 1.00 97.19 93 VAL A O 1
ATOM 753 N N . PHE A 1 94 ? 10.738 -0.479 -1.378 1.00 95.88 94 PHE A N 1
ATOM 754 C CA . PHE A 1 94 ? 10.247 -1.765 -1.867 1.00 95.88 94 PHE A CA 1
ATOM 755 C C . PHE A 1 94 ? 10.941 -2.212 -3.162 1.00 95.88 94 PHE A C 1
ATOM 757 O O . PHE A 1 94 ? 11.335 -3.373 -3.259 1.00 95.88 94 PHE A O 1
ATOM 764 N N . ILE A 1 95 ? 11.118 -1.312 -4.133 1.00 96.44 95 ILE A N 1
ATOM 765 C CA . ILE A 1 95 ? 11.807 -1.610 -5.398 1.00 96.44 95 ILE A CA 1
ATOM 766 C C . ILE A 1 95 ? 13.271 -1.992 -5.145 1.00 96.44 95 ILE A C 1
ATOM 768 O O . ILE A 1 95 ? 13.731 -3.006 -5.669 1.00 96.44 95 ILE A O 1
ATOM 772 N N . VAL A 1 96 ? 13.975 -1.239 -4.296 1.00 97.19 96 VAL A N 1
ATOM 773 C CA . VAL A 1 96 ? 15.368 -1.533 -3.922 1.00 97.19 96 VAL A CA 1
ATOM 774 C C . VAL A 1 96 ? 15.481 -2.904 -3.246 1.00 97.19 96 VAL A C 1
ATOM 776 O O . VAL A 1 96 ? 16.344 -3.698 -3.617 1.00 97.19 96 VAL A O 1
ATOM 779 N N . ASN A 1 97 ? 14.574 -3.235 -2.322 1.00 96.25 97 ASN A N 1
ATOM 780 C CA . ASN A 1 97 ? 14.561 -4.545 -1.664 1.00 96.25 97 ASN A CA 1
ATOM 781 C C . ASN A 1 97 ? 14.251 -5.681 -2.657 1.00 96.25 97 ASN A C 1
ATOM 783 O O . ASN A 1 97 ? 14.872 -6.741 -2.596 1.00 96.25 97 ASN A O 1
ATOM 787 N N . CYS A 1 98 ? 13.338 -5.464 -3.613 1.00 95.88 98 CYS A N 1
ATOM 788 C CA . CYS A 1 98 ? 13.066 -6.440 -4.676 1.00 95.88 98 CYS A CA 1
ATOM 789 C C . CYS A 1 98 ? 14.300 -6.682 -5.552 1.00 95.88 98 CYS A C 1
ATOM 791 O O . CYS A 1 98 ? 14.590 -7.826 -5.893 1.00 95.88 98 CYS A O 1
ATOM 793 N N . TYR A 1 99 ? 15.050 -5.629 -5.883 1.00 97.69 99 TYR A N 1
ATOM 794 C CA . TYR A 1 99 ? 16.306 -5.752 -6.619 1.00 97.69 99 TYR A CA 1
ATOM 795 C C . TYR A 1 99 ? 17.370 -6.529 -5.829 1.00 97.69 99 TYR A C 1
ATOM 797 O O . TYR A 1 99 ? 18.023 -7.414 -6.380 1.00 97.69 99 TYR A O 1
ATOM 805 N N . GLN A 1 100 ? 17.524 -6.253 -4.530 1.00 97.50 100 GLN A N 1
ATOM 806 C CA . GLN A 1 100 ? 18.445 -7.004 -3.669 1.00 97.50 100 GLN A CA 1
ATOM 807 C C . GLN A 1 100 ? 18.081 -8.489 -3.619 1.00 97.50 100 GLN A C 1
ATOM 809 O O . GLN A 1 100 ? 18.955 -9.341 -3.776 1.00 97.50 100 GLN A O 1
ATOM 814 N N . ARG A 1 101 ? 16.788 -8.796 -3.478 1.00 96.81 101 ARG A N 1
ATOM 815 C CA . ARG A 1 101 ? 16.281 -10.168 -3.519 1.00 96.81 101 ARG A CA 1
ATOM 816 C C . ARG A 1 101 ? 16.568 -10.841 -4.861 1.00 96.81 101 ARG A C 1
ATOM 818 O O . ARG A 1 101 ? 17.073 -11.957 -4.871 1.00 96.81 101 ARG A O 1
ATOM 825 N N . LEU A 1 102 ? 16.333 -10.150 -5.978 1.00 97.00 102 LEU A N 1
ATOM 826 C CA . LEU A 1 102 ? 16.670 -10.652 -7.314 1.00 97.00 102 LEU A CA 1
ATOM 827 C C . LEU A 1 102 ? 18.166 -10.976 -7.439 1.00 97.00 102 LEU A C 1
ATOM 829 O O . LEU A 1 102 ? 18.526 -12.021 -7.969 1.00 97.00 102 LEU A O 1
ATOM 833 N N . LYS A 1 103 ? 19.051 -10.125 -6.903 1.00 97.62 103 LYS A N 1
ATOM 834 C CA . LYS A 1 103 ? 20.502 -10.383 -6.898 1.00 97.62 103 LYS A CA 1
ATOM 835 C C . LYS A 1 103 ? 20.905 -11.581 -6.039 1.00 97.62 103 LYS A C 1
ATOM 837 O O . LYS A 1 103 ? 21.879 -12.246 -6.378 1.00 97.62 103 LYS A O 1
ATOM 842 N N . GLN A 1 104 ? 20.195 -11.838 -4.945 1.00 97.56 104 GLN A N 1
ATOM 843 C CA . GLN A 1 104 ? 20.477 -12.956 -4.041 1.00 97.56 104 GLN A CA 1
ATOM 844 C C . GLN A 1 104 ? 19.932 -14.288 -4.569 1.00 97.56 104 GLN A C 1
ATOM 846 O O . GLN A 1 104 ? 20.611 -15.309 -4.482 1.00 97.56 104 GLN A O 1
ATOM 851 N N . GLU A 1 105 ? 18.712 -14.286 -5.107 1.00 97.62 105 GLU A N 1
ATOM 852 C CA . GLU A 1 105 ? 17.995 -15.500 -5.514 1.00 97.62 105 GLU A CA 1
ATOM 853 C C . GLU A 1 105 ? 18.216 -15.856 -6.997 1.00 97.62 105 GLU A C 1
ATOM 855 O O . GLU A 1 105 ? 18.084 -17.025 -7.370 1.00 97.62 105 GLU A O 1
ATOM 860 N N . GLY A 1 106 ? 18.586 -14.887 -7.844 1.00 95.81 106 GLY A N 1
ATOM 861 C CA . GLY A 1 106 ? 18.755 -15.077 -9.286 1.00 95.81 106 GLY A CA 1
ATOM 862 C C . GLY A 1 106 ? 17.468 -15.582 -9.941 1.00 95.81 106 GLY A C 1
ATOM 863 O O . GLY A 1 106 ? 16.388 -15.058 -9.686 1.00 95.81 106 GLY A O 1
ATOM 864 N N . GLU A 1 107 ? 17.570 -16.653 -10.729 1.00 93.81 107 GLU A N 1
ATOM 865 C CA . GLU A 1 107 ? 16.426 -17.307 -11.390 1.00 93.81 107 GLU A CA 1
ATOM 866 C C . GLU A 1 107 ? 15.401 -17.914 -10.414 1.00 93.81 107 GLU A C 1
ATOM 868 O O . GLU A 1 107 ? 14.302 -18.265 -10.827 1.00 93.81 107 GLU A O 1
ATOM 873 N N . LYS A 1 108 ? 15.734 -18.051 -9.121 1.00 96.50 108 LYS A N 1
ATOM 874 C CA . LYS A 1 108 ? 14.796 -18.536 -8.092 1.00 96.50 108 LYS A CA 1
ATOM 875 C C . LYS A 1 108 ? 13.924 -17.429 -7.502 1.00 96.50 108 LYS A C 1
ATOM 877 O O . LYS A 1 108 ? 13.051 -17.733 -6.687 1.00 96.50 108 LYS A O 1
ATOM 882 N N . ALA A 1 109 ? 14.180 -16.169 -7.858 1.00 95.31 109 ALA A N 1
ATOM 883 C CA . ALA A 1 109 ? 13.325 -15.069 -7.448 1.00 95.31 109 ALA A CA 1
ATOM 884 C C . ALA A 1 109 ? 11.900 -15.284 -7.992 1.00 95.31 109 ALA A C 1
ATOM 886 O O . ALA A 1 109 ? 11.744 -15.837 -9.080 1.00 95.31 109 ALA A O 1
ATOM 887 N N . PRO A 1 110 ? 10.851 -14.841 -7.272 1.00 92.31 110 PRO A N 1
ATOM 888 C CA . PRO A 1 110 ? 9.482 -14.913 -7.770 1.00 92.31 110 PRO A CA 1
ATOM 889 C C . PRO A 1 110 ? 9.350 -14.349 -9.191 1.00 92.31 110 PRO A C 1
ATOM 891 O O . PRO A 1 110 ? 9.861 -13.261 -9.457 1.00 92.31 110 PRO A O 1
ATOM 894 N N . ASP A 1 111 ? 8.604 -15.026 -10.067 1.00 87.38 111 ASP A N 1
ATOM 895 C CA . ASP A 1 111 ? 8.485 -14.672 -11.494 1.00 87.38 111 ASP A CA 1
ATOM 896 C C . ASP A 1 111 ? 8.120 -13.200 -11.724 1.00 87.38 111 ASP A C 1
ATOM 898 O O . ASP A 1 111 ? 8.645 -12.542 -12.620 1.00 87.38 111 ASP A O 1
ATOM 902 N N . TRP A 1 112 ? 7.272 -12.634 -10.863 1.00 87.06 112 TRP A N 1
ATOM 903 C CA . TRP A 1 112 ? 6.857 -11.233 -10.941 1.00 87.06 112 TRP A CA 1
ATOM 904 C C . TRP A 1 112 ? 7.989 -10.228 -10.642 1.00 87.06 112 TRP A C 1
ATOM 906 O O . TRP A 1 112 ? 7.892 -9.075 -11.075 1.00 87.06 112 TRP A O 1
ATOM 916 N N . ILE A 1 113 ? 9.032 -10.632 -9.902 1.00 92.12 113 ILE A N 1
ATOM 917 C CA . ILE A 1 113 ? 10.276 -9.868 -9.697 1.00 92.12 113 ILE A CA 1
ATOM 918 C C . ILE A 1 113 ? 11.153 -10.005 -10.941 1.00 92.12 113 ILE A C 1
ATOM 920 O O . ILE A 1 113 ? 11.584 -8.991 -11.490 1.00 92.12 113 ILE A O 1
ATOM 924 N N . THR A 1 114 ? 11.371 -11.235 -11.409 1.00 90.94 114 THR A N 1
ATOM 925 C CA . THR A 1 114 ? 12.217 -11.543 -12.574 1.00 90.94 114 THR A CA 1
ATOM 926 C C . THR A 1 114 ? 11.709 -10.846 -13.837 1.00 90.94 114 THR A C 1
ATOM 928 O O . THR A 1 114 ? 12.471 -10.173 -14.527 1.00 90.94 114 THR A O 1
ATOM 931 N N . ALA A 1 115 ? 10.393 -10.860 -14.073 1.00 87.62 115 ALA A N 1
ATOM 932 C CA . ALA A 1 115 ? 9.740 -10.152 -15.178 1.00 87.62 115 ALA A CA 1
ATOM 933 C C . ALA A 1 115 ? 9.934 -8.621 -15.144 1.00 87.62 115 ALA A C 1
ATOM 935 O O . ALA A 1 115 ? 9.640 -7.928 -16.117 1.00 87.62 115 ALA A O 1
ATOM 936 N N . ARG A 1 116 ? 10.413 -8.068 -14.023 1.00 91.38 116 ARG A N 1
ATOM 937 C CA . ARG A 1 116 ? 10.642 -6.632 -13.816 1.00 91.38 116 ARG A CA 1
ATOM 938 C C . ARG A 1 116 ? 12.124 -6.285 -13.636 1.00 91.38 116 ARG A C 1
ATOM 940 O O . ARG A 1 116 ? 12.417 -5.142 -13.287 1.00 91.38 116 ARG A O 1
ATOM 947 N N . GLU A 1 117 ? 13.051 -7.210 -13.907 1.00 94.56 117 GLU A N 1
ATOM 948 C CA . GLU A 1 117 ? 14.498 -7.040 -13.680 1.00 94.56 117 GLU A CA 1
ATOM 949 C C . GLU A 1 117 ? 15.045 -5.713 -14.218 1.00 94.56 117 GLU A C 1
ATOM 951 O O . GLU A 1 117 ? 15.736 -5.001 -13.487 1.00 94.56 117 GLU A O 1
ATOM 956 N N . HIS A 1 118 ? 14.710 -5.352 -15.463 1.00 95.94 118 HIS A N 1
ATOM 957 C CA . HIS A 1 118 ? 15.192 -4.113 -16.080 1.00 95.94 118 HIS A CA 1
ATOM 958 C C . HIS A 1 118 ? 14.822 -2.886 -15.239 1.00 95.94 118 HIS A C 1
ATOM 960 O O . HIS A 1 118 ? 15.689 -2.104 -14.856 1.00 95.94 118 HIS A O 1
ATOM 966 N N . ARG A 1 119 ? 13.535 -2.748 -14.892 1.00 95.69 119 ARG A N 1
ATOM 967 C CA . ARG A 1 119 ? 13.040 -1.618 -14.096 1.00 95.69 119 ARG A CA 1
ATOM 968 C C . ARG A 1 119 ? 13.619 -1.626 -12.684 1.00 95.69 119 ARG A C 1
ATOM 970 O O . ARG A 1 119 ? 13.956 -0.572 -12.157 1.00 95.69 119 ARG A O 1
ATOM 977 N N . LEU A 1 120 ? 13.714 -2.797 -12.054 1.00 97.00 120 LEU A N 1
ATOM 978 C CA . LEU A 1 120 ? 14.291 -2.918 -10.713 1.00 97.00 120 LEU A CA 1
ATOM 979 C C . LEU A 1 120 ? 15.760 -2.478 -10.708 1.00 97.00 120 LEU A C 1
ATOM 981 O O . LEU A 1 120 ? 16.163 -1.724 -9.828 1.00 97.00 120 LEU A O 1
ATOM 985 N N . THR A 1 121 ? 16.530 -2.902 -11.713 1.00 97.75 121 THR A N 1
ATOM 986 C CA . THR A 1 121 ? 17.949 -2.550 -11.874 1.00 97.75 121 THR A CA 1
ATOM 987 C C . THR A 1 121 ? 18.135 -1.058 -12.126 1.00 97.75 121 THR A C 1
ATOM 989 O O . THR A 1 121 ? 18.975 -0.432 -11.484 1.00 97.75 121 THR A O 1
ATOM 992 N N . GLU A 1 122 ? 17.331 -0.482 -13.020 1.00 98.25 122 GLU A N 1
ATOM 993 C CA . GLU A 1 122 ? 17.343 0.948 -13.328 1.00 98.25 122 GLU A CA 1
ATOM 994 C C . GLU A 1 122 ? 17.105 1.788 -12.068 1.00 98.25 122 GLU A C 1
ATOM 996 O O . GLU A 1 122 ? 17.950 2.601 -11.696 1.00 98.25 122 GLU A O 1
ATOM 1001 N N . ILE A 1 123 ? 16.010 1.538 -11.349 1.00 98.06 123 ILE A N 1
ATOM 1002 C CA . ILE A 1 123 ? 15.646 2.334 -10.171 1.00 98.06 123 ILE A CA 1
ATOM 1003 C C . ILE A 1 123 ? 16.622 2.109 -9.012 1.00 98.06 123 ILE A C 1
ATOM 1005 O O . ILE A 1 123 ? 16.968 3.060 -8.318 1.00 98.06 123 ILE A O 1
ATOM 1009 N N . ALA A 1 124 ? 17.110 0.882 -8.806 1.00 97.38 124 ALA A N 1
ATOM 1010 C CA . ALA A 1 124 ? 18.077 0.595 -7.746 1.00 97.38 124 ALA A CA 1
ATOM 1011 C C . ALA A 1 124 ? 19.473 1.190 -8.005 1.00 97.38 124 ALA A C 1
ATOM 1013 O O . ALA A 1 124 ? 20.290 1.237 -7.086 1.00 97.38 124 ALA A O 1
ATOM 1014 N N . SER A 1 125 ? 19.754 1.630 -9.236 1.00 98.12 125 SER A N 1
ATOM 1015 C CA . SER A 1 125 ? 20.985 2.355 -9.573 1.00 98.12 125 SER A CA 1
ATOM 1016 C C . SER A 1 125 ? 20.917 3.855 -9.265 1.00 98.12 125 SER A C 1
ATOM 1018 O O . SER A 1 125 ? 21.954 4.515 -9.246 1.00 98.12 125 SER A O 1
ATOM 1020 N N . MET A 1 126 ? 19.717 4.381 -9.003 1.00 98.44 126 MET A N 1
ATOM 1021 C CA . MET A 1 126 ? 19.468 5.785 -8.683 1.00 98.44 126 MET A CA 1
ATOM 1022 C C . MET A 1 126 ? 19.466 5.999 -7.169 1.00 98.44 126 MET A C 1
ATOM 1024 O O . MET A 1 126 ? 19.050 5.128 -6.404 1.00 98.44 126 MET A O 1
ATOM 1028 N N . ASN A 1 127 ? 19.862 7.188 -6.719 1.00 98.00 127 ASN A N 1
ATOM 1029 C CA . ASN A 1 127 ? 19.504 7.639 -5.374 1.00 98.00 127 ASN A CA 1
ATOM 1030 C C . ASN A 1 127 ? 18.033 8.108 -5.321 1.00 98.00 127 ASN A C 1
ATOM 1032 O O . ASN A 1 127 ? 17.344 8.197 -6.338 1.00 98.00 127 ASN A O 1
ATOM 1036 N N . PHE A 1 128 ? 17.526 8.418 -4.123 1.00 98.38 128 PHE A N 1
ATOM 1037 C CA . PHE A 1 128 ? 16.112 8.768 -3.954 1.00 98.38 128 PHE A CA 1
ATOM 1038 C C . PHE A 1 128 ? 15.697 10.043 -4.710 1.00 98.38 128 PHE A C 1
ATOM 1040 O O . PHE A 1 128 ? 14.628 10.065 -5.316 1.00 98.38 128 PHE A O 1
ATOM 1047 N N . ASP A 1 129 ? 16.526 11.092 -4.715 1.00 98.62 129 ASP A N 1
ATOM 1048 C CA . ASP A 1 129 ? 16.215 12.339 -5.426 1.00 98.62 129 ASP A CA 1
ATOM 1049 C C . ASP A 1 129 ? 16.184 12.128 -6.949 1.00 98.62 129 ASP A C 1
ATOM 1051 O O . ASP A 1 129 ? 15.319 12.676 -7.637 1.00 98.62 129 ASP A O 1
ATOM 1055 N N . GLU A 1 130 ? 17.104 11.313 -7.473 1.00 98.56 130 GLU A N 1
ATOM 1056 C CA . GLU A 1 130 ? 17.139 10.901 -8.881 1.00 98.56 130 GLU A CA 1
ATOM 1057 C C . GLU A 1 130 ? 15.898 10.092 -9.255 1.00 98.56 130 GLU A C 1
ATOM 1059 O O . GLU A 1 130 ? 15.249 10.407 -10.251 1.00 98.56 130 GLU A O 1
ATOM 1064 N N . TYR A 1 131 ? 15.510 9.123 -8.421 1.00 98.56 131 TYR A N 1
ATOM 1065 C CA . TYR A 1 131 ? 14.271 8.365 -8.589 1.00 98.56 131 TYR A CA 1
ATOM 1066 C C . TYR A 1 131 ? 13.042 9.282 -8.621 1.00 98.56 131 TYR A C 1
ATOM 1068 O O . TYR A 1 131 ? 12.186 9.140 -9.497 1.00 98.56 131 TYR A O 1
ATOM 1076 N N . VAL A 1 132 ? 12.955 10.252 -7.702 1.00 98.56 132 VAL A N 1
ATOM 1077 C CA . VAL A 1 132 ? 11.834 11.201 -7.671 1.00 98.56 132 VAL A CA 1
ATOM 1078 C C . VAL A 1 132 ? 11.785 12.034 -8.953 1.00 98.56 132 VAL A C 1
ATOM 1080 O O . VAL A 1 132 ? 10.726 12.172 -9.570 1.00 98.56 132 VAL A O 1
ATOM 1083 N N . ALA A 1 133 ? 12.929 12.566 -9.386 1.00 98.50 133 ALA A N 1
ATOM 1084 C CA . ALA A 1 133 ? 13.010 13.335 -10.621 1.00 98.50 133 ALA A CA 1
ATOM 1085 C C . ALA A 1 133 ? 12.689 12.491 -11.866 1.00 98.50 133 ALA A C 1
ATOM 1087 O O . ALA A 1 133 ? 12.083 13.007 -12.802 1.00 98.50 133 ALA A O 1
ATOM 1088 N N . HIS A 1 134 ? 13.060 11.214 -11.870 1.00 98.00 134 HIS A N 1
ATOM 1089 C CA . HIS A 1 134 ? 12.801 10.291 -12.967 1.00 98.00 134 HIS A CA 1
ATOM 1090 C C . HIS A 1 134 ? 11.313 9.919 -13.090 1.00 98.00 134 HIS A C 1
ATOM 1092 O O . HIS A 1 134 ? 10.719 10.092 -14.153 1.00 98.00 134 HIS A O 1
ATOM 1098 N N . ASP A 1 135 ? 10.683 9.439 -12.011 1.00 97.50 135 ASP A N 1
ATOM 1099 C CA . ASP A 1 135 ? 9.337 8.839 -12.076 1.00 97.50 135 ASP A CA 1
ATOM 1100 C C . ASP A 1 135 ? 8.187 9.868 -11.992 1.00 97.50 135 ASP A C 1
ATOM 1102 O O . ASP A 1 135 ? 7.059 9.566 -12.419 1.00 97.50 135 ASP A O 1
ATOM 1106 N N . PHE A 1 136 ? 8.444 11.061 -11.434 1.00 98.25 136 PHE A N 1
ATOM 1107 C CA . PHE A 1 136 ? 7.388 12.006 -11.030 1.00 98.25 136 PHE A CA 1
ATOM 1108 C C . PHE A 1 136 ? 7.518 13.421 -11.603 1.00 98.25 136 PHE A C 1
ATOM 1110 O O . PHE A 1 136 ? 6.532 14.159 -11.614 1.00 98.25 136 PHE A O 1
ATOM 1117 N N . ASN A 1 137 ? 8.682 13.828 -12.114 1.00 98.06 137 ASN A N 1
ATOM 1118 C CA . ASN A 1 137 ? 8.844 15.184 -12.639 1.00 98.06 137 ASN A CA 1
ATOM 1119 C C . ASN A 1 137 ? 7.927 15.440 -13.848 1.00 98.06 137 ASN A C 1
ATOM 1121 O O . ASN A 1 137 ? 7.911 14.662 -14.803 1.00 98.06 137 ASN A O 1
ATOM 1125 N N . ASN A 1 138 ? 7.180 16.548 -13.810 1.00 96.81 138 ASN A N 1
ATOM 1126 C CA . ASN A 1 138 ? 6.164 16.918 -14.806 1.00 96.81 138 ASN A CA 1
ATOM 1127 C C . ASN A 1 138 ? 5.051 15.869 -15.020 1.00 96.81 138 ASN A C 1
ATOM 1129 O O . ASN A 1 138 ? 4.421 15.847 -16.077 1.00 96.81 138 ASN A O 1
ATOM 1133 N N . GLN A 1 139 ? 4.801 14.992 -14.045 1.00 96.62 139 GLN A N 1
ATOM 1134 C CA . GLN A 1 139 ? 3.719 14.008 -14.103 1.00 96.62 139 GLN A CA 1
ATOM 1135 C C . GLN A 1 139 ? 2.560 14.456 -13.219 1.00 96.62 139 GLN A C 1
ATOM 1137 O O . GLN A 1 139 ? 2.792 14.801 -12.069 1.00 96.62 139 GLN A O 1
ATOM 1142 N N . ASN A 1 140 ? 1.319 14.371 -13.700 1.00 97.38 140 ASN A N 1
ATOM 1143 C CA . ASN A 1 140 ? 0.142 14.472 -12.835 1.00 97.38 140 ASN A CA 1
ATOM 1144 C C . ASN A 1 140 ? -0.216 13.069 -12.330 1.00 97.38 140 ASN A C 1
ATOM 1146 O O . ASN A 1 140 ? -0.558 12.186 -13.121 1.00 97.38 140 ASN A O 1
ATOM 1150 N N . ARG A 1 141 ? -0.066 12.842 -11.030 1.00 97.75 141 ARG A N 1
ATOM 1151 C CA . ARG A 1 141 ? -0.205 11.542 -10.379 1.00 97.75 141 ARG A CA 1
ATOM 1152 C C . ARG A 1 141 ? -1.269 11.604 -9.293 1.00 97.75 141 ARG A C 1
ATOM 1154 O O . ARG A 1 141 ? -1.559 12.643 -8.714 1.00 97.75 141 ARG A O 1
ATOM 1161 N N . SER A 1 142 ? -1.812 10.432 -9.010 1.00 97.88 142 SER A N 1
ATOM 1162 C CA . SER A 1 142 ? -2.604 10.156 -7.823 1.00 97.88 142 SER A CA 1
ATOM 1163 C C . SER A 1 142 ? -2.185 8.791 -7.295 1.00 97.88 142 SER A C 1
ATOM 1165 O O . SER A 1 142 ? -1.877 7.894 -8.088 1.00 97.88 142 SER A O 1
ATOM 1167 N N . VAL A 1 143 ? -2.150 8.632 -5.975 1.00 97.81 143 VAL A N 1
ATOM 1168 C CA . VAL A 1 143 ? -1.808 7.369 -5.306 1.00 97.81 143 VAL A CA 1
ATOM 1169 C C . VAL A 1 143 ? -2.826 6.284 -5.662 1.00 97.81 143 VAL A C 1
ATOM 1171 O O . VAL A 1 143 ? -2.442 5.144 -5.911 1.00 97.81 143 VAL A O 1
ATOM 1174 N N . TYR A 1 144 ? -4.109 6.645 -5.750 1.00 97.69 144 TYR A N 1
ATOM 1175 C CA . TYR A 1 144 ? -5.216 5.714 -5.992 1.00 97.69 144 TYR A CA 1
ATOM 1176 C C . TYR A 1 144 ? -5.946 5.954 -7.322 1.00 97.69 144 TYR A C 1
ATOM 1178 O O . TYR A 1 144 ? -6.615 5.045 -7.806 1.00 97.69 144 TYR A O 1
ATOM 1186 N N . GLY A 1 145 ? -5.811 7.132 -7.945 1.00 97.56 145 GLY A N 1
ATOM 1187 C CA . GLY A 1 145 ? -6.632 7.538 -9.094 1.00 97.56 145 GLY A CA 1
ATOM 1188 C C . GLY A 1 145 ? -6.602 6.576 -10.289 1.00 97.56 145 GLY A C 1
ATOM 1189 O O . GLY A 1 145 ? -7.635 6.331 -10.900 1.00 97.56 145 GLY A O 1
ATOM 1190 N N . LEU A 1 146 ? -5.448 5.965 -10.585 1.00 96.69 146 LEU A N 1
ATOM 1191 C CA . LEU A 1 146 ? -5.336 4.952 -11.649 1.00 96.69 146 LEU A CA 1
ATOM 1192 C C . LEU A 1 146 ? -6.144 3.678 -11.350 1.00 96.69 146 LEU A C 1
ATOM 1194 O O . LEU A 1 146 ? -6.584 3.000 -12.271 1.00 96.69 146 LEU A O 1
ATOM 1198 N N . PHE A 1 147 ? -6.348 3.343 -10.074 1.00 97.94 147 PHE A N 1
ATOM 1199 C CA . PHE A 1 147 ? -7.033 2.116 -9.660 1.00 97.94 147 PHE A CA 1
ATOM 1200 C C . PHE A 1 147 ? -8.556 2.231 -9.721 1.00 97.94 147 PHE A C 1
ATOM 1202 O O . PHE A 1 147 ? -9.247 1.217 -9.813 1.00 97.94 147 PHE A O 1
ATOM 1209 N N . ILE A 1 148 ? -9.068 3.459 -9.722 1.00 97.75 148 ILE A N 1
ATOM 1210 C CA . ILE A 1 148 ? -10.501 3.760 -9.795 1.00 97.75 148 ILE A CA 1
ATOM 1211 C C . ILE A 1 148 ? -10.922 4.292 -11.168 1.00 97.75 148 ILE A C 1
ATOM 1213 O O . ILE A 1 148 ? -12.073 4.680 -11.351 1.00 97.75 148 ILE A O 1
ATOM 1217 N N . GLU A 1 149 ? -10.010 4.326 -12.145 1.00 96.62 149 GLU A N 1
ATOM 1218 C CA . GLU A 1 149 ? -10.359 4.708 -13.512 1.00 96.62 149 GLU A CA 1
ATOM 1219 C C . GLU A 1 149 ? -11.486 3.797 -14.024 1.00 96.62 149 GLU A C 1
ATOM 1221 O O . GLU A 1 149 ? -11.420 2.577 -13.881 1.00 96.62 149 GLU A O 1
ATOM 1226 N N . GLY A 1 150 ? -12.522 4.388 -14.622 1.00 95.12 150 GLY A N 1
ATOM 1227 C CA . GLY A 1 150 ? -13.686 3.659 -15.135 1.00 95.12 150 GLY A CA 1
ATOM 1228 C C . GLY A 1 150 ? -14.947 3.768 -14.275 1.00 95.12 150 GLY A C 1
ATOM 1229 O O . GLY A 1 150 ? -16.002 3.335 -14.734 1.00 95.12 150 GLY A O 1
ATOM 1230 N N . ILE A 1 151 ? -14.877 4.390 -13.093 1.00 97.31 151 ILE A N 1
ATOM 1231 C CA . ILE A 1 151 ? -16.056 4.778 -12.308 1.00 97.31 151 ILE A CA 1
ATOM 1232 C C . ILE A 1 151 ? -15.988 6.251 -11.896 1.00 97.31 151 ILE A C 1
ATOM 1234 O O . ILE A 1 151 ? -14.919 6.860 -11.881 1.00 97.31 151 ILE A O 1
ATOM 1238 N N . ASP A 1 152 ? -17.146 6.831 -11.579 1.00 97.31 152 ASP A N 1
ATOM 1239 C CA . ASP A 1 152 ? -17.218 8.138 -10.934 1.00 97.31 152 ASP A CA 1
ATOM 1240 C C . ASP A 1 152 ? -16.487 8.092 -9.585 1.00 97.31 152 ASP A C 1
ATOM 1242 O O . ASP A 1 152 ? -16.817 7.301 -8.703 1.00 97.31 152 ASP A O 1
ATOM 1246 N N . GLU A 1 153 ? -15.497 8.962 -9.415 1.00 95.81 153 GLU A N 1
ATOM 1247 C CA . GLU A 1 153 ? -14.717 9.076 -8.186 1.00 95.81 153 GLU A CA 1
ATOM 1248 C C . GLU A 1 153 ? -15.596 9.417 -6.967 1.00 95.81 153 GLU A C 1
ATOM 1250 O O . GLU A 1 153 ? -15.250 9.054 -5.845 1.00 95.81 153 GLU A O 1
ATOM 1255 N N . GLY A 1 154 ? -16.754 10.062 -7.161 1.00 96.88 154 GLY A N 1
ATOM 1256 C CA . GLY A 1 154 ? -17.737 10.307 -6.099 1.00 96.88 154 GLY A CA 1
ATOM 1257 C C . GLY A 1 154 ? -18.436 9.043 -5.577 1.00 96.88 154 GLY A C 1
ATOM 1258 O O . GLY A 1 154 ? -19.110 9.102 -4.552 1.00 96.88 154 GLY A O 1
ATOM 1259 N N . LYS A 1 155 ? -18.283 7.900 -6.259 1.00 97.12 155 LYS A N 1
ATOM 1260 C CA . LYS A 1 155 ? -18.796 6.587 -5.830 1.00 97.12 155 LYS A CA 1
ATOM 1261 C C . LYS A 1 155 ? -17.803 5.784 -4.998 1.00 97.12 155 LYS A C 1
ATOM 1263 O O . LYS A 1 155 ? -18.160 4.709 -4.520 1.00 97.12 155 LYS A O 1
ATOM 1268 N N . VAL A 1 156 ? -16.573 6.271 -4.853 1.00 98.31 156 VAL A N 1
ATOM 1269 C CA . VAL A 1 156 ? -15.506 5.549 -4.166 1.00 98.31 156 VAL A CA 1
ATOM 1270 C C . VAL A 1 156 ? -15.220 6.196 -2.816 1.00 98.31 156 VAL A C 1
ATOM 1272 O O . VAL A 1 156 ? -14.876 7.376 -2.740 1.00 98.31 156 VAL A O 1
ATOM 1275 N N . GLU A 1 157 ? -15.305 5.401 -1.753 1.00 98.19 157 GLU A N 1
ATOM 1276 C CA . GLU A 1 157 ? -14.799 5.760 -0.431 1.00 98.19 157 GLU A CA 1
ATOM 1277 C C . GLU A 1 157 ? -13.269 5.707 -0.465 1.00 98.19 157 GLU A C 1
ATOM 1279 O O . GLU A 1 157 ? -12.671 4.647 -0.671 1.00 98.19 157 GLU A O 1
ATOM 1284 N N . VAL A 1 158 ? -12.627 6.862 -0.296 1.00 98.25 158 VAL A N 1
ATOM 1285 C CA . VAL A 1 158 ? -11.165 6.980 -0.277 1.00 98.25 158 VAL A CA 1
ATOM 1286 C C . VAL A 1 158 ? -10.707 7.113 1.169 1.00 98.25 158 VAL A C 1
ATOM 1288 O O . VAL A 1 158 ? -10.810 8.186 1.759 1.00 98.25 158 VAL A O 1
ATOM 1291 N N . VAL A 1 159 ? -10.177 6.029 1.726 1.00 97.62 159 VAL A N 1
ATOM 1292 C CA . VAL A 1 159 ? -9.737 5.963 3.123 1.00 97.62 159 VAL A CA 1
ATOM 1293 C C . VAL A 1 159 ? -8.245 6.226 3.229 1.00 97.62 159 VAL A C 1
ATOM 1295 O O . VAL A 1 159 ? -7.441 5.595 2.546 1.00 97.62 159 VAL A O 1
ATOM 1298 N N . LYS A 1 160 ? -7.847 7.148 4.102 1.00 97.19 160 LYS A N 1
ATOM 1299 C CA . LYS A 1 160 ? -6.435 7.383 4.416 1.00 97.19 160 LYS A CA 1
ATOM 1300 C C . LYS A 1 160 ? -5.903 6.242 5.274 1.00 97.19 160 LYS A C 1
ATOM 1302 O O . LYS A 1 160 ? -6.510 5.911 6.285 1.00 97.19 160 LYS A O 1
ATOM 1307 N N . LEU A 1 161 ? -4.745 5.686 4.923 1.00 95.69 161 LEU A N 1
ATOM 1308 C CA . LEU A 1 161 ? -4.076 4.656 5.724 1.00 95.69 161 LEU A CA 1
ATOM 1309 C C . LEU A 1 161 ? -3.855 5.116 7.172 1.00 95.69 161 LEU A C 1
ATOM 1311 O O . LEU A 1 161 ? -3.936 4.316 8.095 1.00 95.69 161 LEU A O 1
ATOM 1315 N N . GLU A 1 162 ? -3.590 6.405 7.364 1.00 93.31 162 GLU A N 1
ATOM 1316 C CA . GLU A 1 162 ? -3.363 7.017 8.672 1.00 93.31 162 GLU A CA 1
ATOM 1317 C C . GLU A 1 162 ? -4.630 7.077 9.544 1.00 93.31 162 GLU A C 1
ATOM 1319 O O . GLU A 1 162 ? -4.530 7.330 10.737 1.00 93.31 162 GLU A O 1
ATOM 1324 N N . GLN A 1 163 ? -5.807 6.849 8.957 1.00 93.75 163 GLN A N 1
ATOM 1325 C CA . GLN A 1 163 ? -7.116 6.838 9.620 1.00 93.75 163 GLN A CA 1
ATOM 1326 C C . GLN A 1 163 ? -7.864 5.527 9.336 1.00 93.75 163 GLN A C 1
ATOM 1328 O O . GLN A 1 163 ? -9.093 5.498 9.353 1.00 93.75 163 GLN A O 1
ATOM 1333 N N . LEU A 1 164 ? -7.125 4.457 9.013 1.00 93.62 164 LEU A N 1
ATOM 1334 C CA . LEU A 1 164 ? -7.696 3.227 8.470 1.00 93.62 164 LEU A CA 1
ATOM 1335 C C . LEU A 1 164 ? -8.758 2.629 9.394 1.00 93.62 164 LEU A C 1
ATOM 1337 O O . LEU A 1 164 ? -9.847 2.337 8.918 1.00 93.62 164 LEU A O 1
ATOM 1341 N N . ASP A 1 165 ? -8.458 2.476 10.684 1.00 91.69 165 ASP A N 1
ATOM 1342 C CA . ASP A 1 165 ? -9.384 1.854 11.636 1.00 91.69 165 ASP A CA 1
ATOM 1343 C C . ASP A 1 165 ? -10.688 2.650 11.757 1.00 91.69 165 ASP A C 1
ATOM 1345 O O . ASP A 1 165 ? -11.763 2.101 11.537 1.00 91.69 165 ASP A O 1
ATOM 1349 N N . ILE A 1 166 ? -10.581 3.960 12.006 1.00 91.06 166 ILE A N 1
ATOM 1350 C CA . ILE A 1 166 ? -11.726 4.858 12.220 1.00 91.06 166 ILE A CA 1
ATOM 1351 C C . ILE A 1 166 ? -12.632 4.902 10.982 1.00 91.06 166 ILE A C 1
ATOM 1353 O O . ILE A 1 166 ? -13.853 4.784 11.076 1.00 91.06 166 ILE A O 1
ATOM 1357 N N . GLU A 1 167 ? -12.047 5.076 9.796 1.00 94.69 167 GLU A N 1
ATOM 1358 C CA . GLU A 1 167 ? -12.829 5.198 8.565 1.00 94.69 167 GLU A CA 1
ATOM 1359 C C . GLU A 1 167 ? -13.419 3.861 8.111 1.00 94.69 167 GLU A C 1
ATOM 1361 O O . GLU A 1 167 ? -14.540 3.826 7.602 1.00 94.69 167 GLU A O 1
ATOM 1366 N N . VAL A 1 168 ? -12.698 2.750 8.294 1.00 94.62 168 VAL A N 1
ATOM 1367 C CA . VAL A 1 168 ? -13.238 1.425 7.968 1.00 94.62 168 VAL A CA 1
ATOM 1368 C C . VAL A 1 168 ? -14.368 1.062 8.928 1.00 94.62 168 VAL A C 1
ATOM 1370 O O . VAL A 1 168 ? -15.403 0.587 8.464 1.00 94.62 168 VAL A O 1
ATOM 1373 N N . GLU A 1 169 ? -14.234 1.352 10.223 1.00 93.88 169 GLU A N 1
ATOM 1374 C CA . GLU A 1 169 ? -15.319 1.179 11.193 1.00 93.88 169 GLU A CA 1
ATOM 1375 C C . GLU A 1 169 ? -16.574 1.954 10.772 1.00 93.88 169 GLU A C 1
ATOM 1377 O O . GLU A 1 169 ? -17.648 1.359 10.651 1.00 93.88 169 GLU A O 1
ATOM 1382 N N . ARG A 1 170 ? -16.437 3.248 10.444 1.00 95.25 170 ARG A N 1
ATOM 1383 C CA . ARG A 1 170 ? -17.547 4.074 9.936 1.00 95.25 170 ARG A CA 1
ATOM 1384 C C . ARG A 1 170 ? -18.224 3.432 8.723 1.00 95.25 170 ARG A C 1
ATOM 1386 O O . ARG A 1 170 ? -19.449 3.316 8.683 1.00 95.25 170 ARG A O 1
ATOM 1393 N N . ILE A 1 171 ? -17.444 3.011 7.727 1.00 95.94 171 ILE A N 1
ATOM 1394 C CA . ILE A 1 171 ? -17.973 2.422 6.487 1.00 95.94 171 ILE A CA 1
ATOM 1395 C C . ILE A 1 171 ? -18.727 1.117 6.765 1.00 95.94 171 ILE A C 1
ATOM 1397 O O . ILE A 1 171 ? -19.741 0.842 6.130 1.00 95.94 171 ILE A O 1
ATOM 1401 N N . PHE A 1 172 ? -18.263 0.310 7.711 1.00 95.12 172 PHE A N 1
ATOM 1402 C CA . PHE A 1 172 ? -18.908 -0.957 8.053 1.00 95.12 172 PHE A CA 1
ATOM 1403 C C . PHE A 1 172 ? -20.192 -0.754 8.845 1.00 95.12 172 PHE A C 1
ATOM 1405 O O . PHE A 1 172 ? -21.183 -1.429 8.568 1.00 95.12 172 PHE A O 1
ATOM 1412 N N . GLN A 1 173 ? -20.218 0.225 9.750 1.00 94.44 173 GLN A N 1
ATOM 1413 C CA . GLN A 1 173 ? -21.448 0.640 10.421 1.00 94.44 173 GLN A CA 1
ATOM 1414 C C . GLN A 1 173 ? -22.509 1.079 9.395 1.00 94.44 173 GLN A C 1
ATOM 1416 O O . GLN A 1 173 ? -23.669 0.681 9.500 1.00 94.44 173 GLN A O 1
ATOM 1421 N N . GLU A 1 174 ? -22.119 1.818 8.347 1.00 95.75 174 GLU A N 1
ATOM 1422 C CA . GLU A 1 174 ? -23.016 2.177 7.233 1.00 95.75 174 GLU A CA 1
ATOM 1423 C C . GLU A 1 174 ? -23.527 0.960 6.446 1.00 95.75 174 GLU A C 1
ATOM 1425 O O . GLU A 1 174 ? -24.631 0.998 5.898 1.00 95.75 174 GLU A O 1
ATOM 1430 N N . LEU A 1 175 ? -22.745 -0.120 6.396 1.00 96.12 175 LEU A N 1
ATOM 1431 C CA . LEU A 1 175 ? -23.124 -1.396 5.783 1.00 96.12 175 LEU A CA 1
ATOM 1432 C C . LEU A 1 175 ? -23.931 -2.304 6.729 1.00 96.12 175 LEU A C 1
ATOM 1434 O O . LEU A 1 175 ? -24.299 -3.410 6.337 1.00 96.12 175 LEU A O 1
ATOM 1438 N N . GLY A 1 176 ? -24.240 -1.851 7.949 1.00 96.38 176 GLY A N 1
ATOM 1439 C CA . GLY A 1 176 ? -24.979 -2.633 8.944 1.00 96.38 176 GLY A CA 1
ATOM 1440 C C . GLY A 1 176 ? -24.156 -3.759 9.570 1.00 96.38 176 GLY A C 1
ATOM 1441 O O . GLY A 1 176 ? -24.722 -4.752 10.025 1.00 96.38 176 GLY A O 1
ATOM 1442 N N . VAL A 1 177 ? -22.831 -3.619 9.567 1.00 94.62 177 VAL A N 1
ATOM 1443 C CA . VAL A 1 177 ? -21.886 -4.584 10.123 1.00 94.62 177 VAL A CA 1
ATOM 1444 C C . VAL A 1 177 ? -21.335 -4.029 11.432 1.00 94.62 177 VAL A C 1
ATOM 1446 O O . VAL A 1 177 ? -20.715 -2.967 11.449 1.00 94.62 177 VAL A O 1
ATOM 1449 N N . GLU A 1 178 ? -21.532 -4.755 12.530 1.00 88.31 178 GLU A N 1
ATOM 1450 C CA . GLU A 1 178 ? -20.822 -4.473 13.779 1.00 88.31 178 GLU A CA 1
ATOM 1451 C C . GLU A 1 178 ? -19.363 -4.899 13.600 1.00 88.31 178 GLU A C 1
ATOM 1453 O O . GLU A 1 178 ? -19.062 -6.085 13.433 1.00 88.31 178 GLU A O 1
ATOM 1458 N N . LEU A 1 179 ? -18.455 -3.923 13.541 1.00 72.75 179 LEU A N 1
ATOM 1459 C CA . LEU A 1 179 ? -17.045 -4.198 13.314 1.00 72.75 179 LEU A CA 1
ATOM 1460 C C . LEU A 1 179 ? -16.389 -4.587 14.639 1.00 72.75 179 LEU A C 1
ATOM 1462 O O . LEU A 1 179 ? -16.407 -3.843 15.616 1.00 72.75 179 LEU A O 1
ATOM 1466 N N . PHE A 1 180 ? -15.806 -5.780 14.655 1.00 62.22 180 PHE A N 1
ATOM 1467 C CA . PHE A 1 180 ? -15.021 -6.271 15.772 1.00 62.22 180 PHE A CA 1
ATOM 1468 C C . PHE A 1 180 ? -13.540 -5.964 15.512 1.00 62.22 180 PHE A C 1
ATOM 1470 O O . PHE A 1 180 ? -12.919 -6.586 14.652 1.00 62.22 180 PHE A O 1
ATOM 1477 N N . HIS A 1 181 ? -12.983 -5.054 16.317 1.00 70.56 181 HIS A N 1
ATOM 1478 C CA . HIS A 1 181 ? -11.543 -4.854 16.552 1.00 70.56 181 HIS A CA 1
ATOM 1479 C C . HIS A 1 181 ? -10.713 -4.060 15.518 1.00 70.56 181 HIS A C 1
ATOM 1481 O O . HIS A 1 181 ? -11.123 -3.784 14.396 1.00 70.56 181 HIS A O 1
ATOM 1487 N N . HIS A 1 182 ? -9.500 -3.708 15.969 1.00 85.62 182 HIS A N 1
ATOM 1488 C CA . HIS A 1 182 ? -8.406 -3.047 15.249 1.00 85.62 182 HIS A CA 1
ATOM 1489 C C . HIS A 1 182 ? -7.909 -3.874 14.052 1.00 85.62 182 HIS A C 1
ATOM 1491 O O . HIS A 1 182 ? -7.714 -5.089 14.174 1.00 85.62 182 HIS A O 1
ATOM 1497 N N . ILE A 1 183 ? -7.649 -3.227 12.909 1.00 89.81 183 ILE A N 1
ATOM 1498 C CA . ILE A 1 183 ? -7.143 -3.898 11.709 1.00 89.81 183 ILE A CA 1
ATOM 1499 C C . ILE A 1 183 ? -5.642 -4.167 11.895 1.00 89.81 183 ILE A C 1
ATOM 1501 O O . ILE A 1 183 ? -4.836 -3.233 11.899 1.00 89.81 183 ILE A O 1
ATOM 1505 N N . PRO A 1 184 ? -5.210 -5.437 11.995 1.00 89.31 184 PRO A N 1
ATOM 1506 C CA . PRO A 1 184 ? -3.808 -5.760 12.228 1.00 89.31 184 PRO A CA 1
ATOM 1507 C C . PRO A 1 184 ? -2.915 -5.238 11.099 1.00 89.31 184 PRO A C 1
ATOM 1509 O O . PRO A 1 184 ? -3.145 -5.482 9.912 1.00 89.31 184 PRO A O 1
ATOM 1512 N N . HIS A 1 185 ? -1.841 -4.547 11.472 1.00 85.94 185 HIS A N 1
ATOM 1513 C CA . HIS A 1 185 ? -0.894 -4.000 10.511 1.00 85.94 185 HIS A CA 1
ATOM 1514 C C . HIS A 1 185 ? 0.096 -5.073 10.015 1.00 85.94 185 HIS A C 1
ATOM 1516 O O . HIS A 1 185 ? 1.100 -5.375 10.665 1.00 85.94 185 HIS A O 1
ATOM 1522 N N . TYR A 1 186 ? -0.146 -5.612 8.819 1.00 87.62 186 TYR A N 1
ATOM 1523 C CA . TYR A 1 186 ? 0.734 -6.572 8.149 1.00 87.62 186 TYR A CA 1
ATOM 1524 C C . TYR A 1 186 ? 1.747 -5.897 7.204 1.00 87.62 186 TYR A C 1
ATOM 1526 O O . TYR A 1 186 ? 1.553 -4.783 6.718 1.00 87.62 186 TYR A O 1
ATOM 1534 N N . ASN A 1 187 ? 2.835 -6.610 6.882 1.00 82.81 187 ASN A N 1
ATOM 1535 C CA . ASN A 1 187 ? 3.807 -6.240 5.839 1.00 82.81 187 ASN A CA 1
ATOM 1536 C C . ASN A 1 187 ? 4.482 -4.868 6.028 1.00 82.81 187 ASN A C 1
ATOM 1538 O O . ASN A 1 187 ? 4.594 -4.063 5.091 1.00 82.81 187 ASN A O 1
ATOM 1542 N N . LYS A 1 188 ? 5.001 -4.608 7.236 1.00 85.44 188 LYS A N 1
ATOM 1543 C CA . LYS A 1 188 ? 5.865 -3.445 7.474 1.00 85.44 188 LYS A CA 1
ATOM 1544 C C . LYS A 1 188 ? 7.060 -3.495 6.515 1.00 85.44 188 LYS A C 1
ATOM 1546 O O . LYS A 1 188 ? 7.716 -4.518 6.366 1.00 85.44 188 LYS A O 1
ATOM 1551 N N . THR A 1 189 ? 7.322 -2.388 5.820 1.00 81.81 189 THR A N 1
ATOM 1552 C CA . THR A 1 189 ? 8.428 -2.330 4.851 1.00 81.81 189 THR A CA 1
ATOM 1553 C C . THR A 1 189 ? 9.753 -2.254 5.603 1.00 81.81 189 THR A C 1
ATOM 1555 O O . THR A 1 189 ? 10.054 -1.227 6.208 1.00 81.81 189 THR A O 1
ATOM 1558 N N . GLU A 1 190 ? 10.528 -3.335 5.570 1.00 82.88 190 GLU A N 1
ATOM 1559 C CA . GLU A 1 190 ? 11.849 -3.404 6.197 1.00 82.88 190 GLU A CA 1
ATOM 1560 C C . GLU A 1 190 ? 12.822 -2.374 5.605 1.00 82.88 190 GLU A C 1
ATOM 1562 O O . GLU A 1 190 ? 12.785 -2.068 4.410 1.00 82.88 190 GLU A O 1
ATOM 1567 N N . GLY A 1 191 ? 13.687 -1.816 6.456 1.00 81.62 191 GLY A N 1
ATOM 1568 C CA . GLY A 1 191 ? 14.720 -0.848 6.063 1.00 81.62 191 GLY A CA 1
ATOM 1569 C C . GLY A 1 191 ? 14.224 0.577 5.785 1.00 81.62 191 GLY A C 1
ATOM 1570 O O . GLY A 1 191 ? 15.037 1.483 5.595 1.00 81.62 191 GLY A O 1
ATOM 1571 N N . LYS A 1 192 ? 12.908 0.821 5.793 1.00 89.94 192 LYS A N 1
ATOM 1572 C CA . LYS A 1 192 ? 12.352 2.174 5.688 1.00 89.94 192 LYS A CA 1
ATOM 1573 C C . LYS A 1 192 ? 12.521 2.918 7.019 1.00 89.94 192 LYS A C 1
ATOM 1575 O O . LYS A 1 192 ? 12.098 2.413 8.059 1.00 89.94 192 LYS A O 1
ATOM 1580 N N . LYS A 1 193 ? 13.089 4.133 6.991 1.00 85.31 193 LYS A N 1
ATOM 1581 C CA . LYS A 1 193 ? 13.118 5.009 8.180 1.00 85.31 193 LYS A CA 1
ATOM 1582 C C . LYS A 1 193 ? 11.689 5.340 8.614 1.00 85.31 193 LYS A C 1
ATOM 1584 O O . LYS A 1 193 ? 10.832 5.563 7.762 1.00 85.31 193 LYS A O 1
ATOM 1589 N N . THR A 1 194 ? 11.457 5.423 9.923 1.00 84.44 194 THR A N 1
ATOM 1590 C CA . THR A 1 194 ? 10.144 5.783 10.483 1.00 84.44 194 THR A CA 1
ATOM 1591 C C . THR A 1 194 ? 9.648 7.124 9.944 1.00 84.44 194 THR A C 1
ATOM 1593 O O . THR A 1 194 ? 8.485 7.244 9.582 1.00 84.44 194 THR A O 1
ATOM 1596 N N . ASP A 1 195 ? 10.545 8.104 9.828 1.00 90.31 195 ASP A N 1
ATOM 1597 C CA . ASP A 1 195 ? 10.239 9.414 9.262 1.00 90.31 195 ASP A CA 1
ATOM 1598 C C . ASP A 1 195 ? 10.635 9.480 7.777 1.00 90.31 195 ASP A C 1
ATOM 1600 O O . ASP A 1 195 ? 11.823 9.481 7.430 1.00 90.31 195 ASP A O 1
ATOM 1604 N N . PHE A 1 196 ? 9.637 9.548 6.890 1.00 94.44 196 PHE A N 1
ATOM 1605 C CA . PHE A 1 196 ? 9.850 9.634 5.442 1.00 94.44 196 PHE A CA 1
ATOM 1606 C C . PHE A 1 196 ? 10.495 10.954 5.009 1.00 94.44 196 PHE A C 1
ATOM 1608 O O . PHE A 1 196 ? 11.132 11.003 3.956 1.00 94.44 196 PHE A O 1
ATOM 1615 N N . ARG A 1 197 ? 10.377 12.024 5.804 1.00 95.25 197 ARG A N 1
ATOM 1616 C CA . ARG A 1 197 ? 10.890 13.359 5.454 1.00 95.25 197 ARG A CA 1
ATOM 1617 C C . ARG A 1 197 ? 12.407 13.358 5.326 1.00 95.25 197 ARG A C 1
ATOM 1619 O O . ARG A 1 197 ? 12.959 14.100 4.523 1.00 95.25 197 ARG A O 1
ATOM 1626 N N . LEU A 1 198 ? 13.071 12.444 6.035 1.00 95.44 198 LEU A N 1
ATOM 1627 C CA . LEU A 1 198 ? 14.520 12.235 5.989 1.00 95.44 198 LEU A CA 1
ATOM 1628 C C . LEU A 1 198 ? 15.041 11.706 4.642 1.00 95.44 198 LEU A C 1
ATOM 1630 O O . LEU A 1 198 ? 16.255 11.557 4.492 1.00 95.44 198 LEU A O 1
ATOM 1634 N N . TYR A 1 199 ? 14.160 11.357 3.701 1.00 97.00 199 TYR A N 1
ATOM 1635 C CA . TYR A 1 199 ? 14.538 10.991 2.335 1.00 97.00 199 TYR A CA 1
ATOM 1636 C C . TYR A 1 199 ? 14.540 12.190 1.384 1.00 97.00 199 TYR A C 1
ATOM 1638 O O . TYR A 1 199 ? 15.218 12.141 0.364 1.00 97.00 199 TYR A O 1
ATOM 1646 N N . TYR A 1 200 ? 13.794 13.251 1.694 1.00 97.94 200 TYR A N 1
ATOM 1647 C CA . TYR A 1 200 ? 13.536 14.329 0.748 1.00 97.94 200 TYR A CA 1
ATOM 1648 C C . TYR A 1 200 ? 14.559 15.455 0.854 1.00 97.94 200 TYR A C 1
ATOM 1650 O O . TYR A 1 200 ? 14.798 16.016 1.924 1.00 97.94 200 TYR A O 1
ATOM 1658 N N . SER A 1 201 ? 15.087 15.858 -0.297 1.00 97.62 201 SER A N 1
ATOM 1659 C CA . SER A 1 201 ? 15.620 17.201 -0.488 1.00 97.62 201 SER A CA 1
ATOM 1660 C C . SER A 1 201 ? 14.480 18.190 -0.760 1.00 97.62 201 SER A C 1
ATOM 1662 O O . SER A 1 201 ? 13.362 17.811 -1.119 1.00 97.62 201 SER A O 1
ATOM 1664 N N . ASN A 1 202 ? 14.766 19.492 -0.677 1.00 97.75 202 ASN A N 1
ATOM 1665 C CA . ASN A 1 202 ? 13.792 20.523 -1.062 1.00 97.75 202 ASN A CA 1
ATOM 1666 C C . ASN A 1 202 ? 13.314 20.352 -2.514 1.00 97.75 202 ASN A C 1
ATOM 1668 O O . ASN A 1 202 ? 12.153 20.608 -2.820 1.00 97.75 202 ASN A O 1
ATOM 1672 N N . LYS A 1 203 ? 14.203 19.896 -3.407 1.00 98.25 203 LYS A N 1
ATOM 1673 C CA . LYS A 1 203 ? 13.889 19.712 -4.825 1.00 98.25 203 LYS A CA 1
ATOM 1674 C C . LYS A 1 203 ? 12.946 18.531 -5.045 1.00 98.25 203 LYS A C 1
ATOM 1676 O O . LYS A 1 203 ? 11.949 18.684 -5.744 1.00 98.25 203 LYS A O 1
ATOM 1681 N N . SER A 1 204 ? 13.237 17.366 -4.464 1.00 98.50 204 SER A N 1
ATOM 1682 C CA . SER A 1 204 ? 12.350 16.204 -4.601 1.00 98.50 204 SER A CA 1
ATOM 1683 C C . SER A 1 204 ? 11.004 16.440 -3.927 1.00 98.50 204 SER A C 1
ATOM 1685 O O . SER A 1 204 ? 9.980 16.048 -4.483 1.00 98.50 204 SER A O 1
ATOM 1687 N N . ARG A 1 205 ? 10.974 17.165 -2.801 1.00 98.25 205 ARG A N 1
ATOM 1688 C CA . ARG A 1 205 ? 9.721 17.596 -2.171 1.00 98.25 205 ARG A CA 1
ATOM 1689 C C . ARG A 1 205 ? 8.847 18.386 -3.148 1.00 98.25 205 ARG A C 1
ATOM 1691 O O . ARG A 1 205 ? 7.704 18.000 -3.361 1.00 98.25 205 ARG A O 1
ATOM 1698 N N . GLN A 1 206 ? 9.389 19.430 -3.779 1.00 98.31 206 GLN A N 1
ATOM 1699 C CA . GLN A 1 206 ? 8.644 20.258 -4.739 1.00 98.31 206 GLN A CA 1
ATOM 1700 C C . GLN A 1 206 ? 8.101 19.448 -5.922 1.00 98.31 206 GLN A C 1
ATOM 1702 O O . GLN A 1 206 ? 6.974 19.675 -6.358 1.00 98.31 206 GLN A O 1
ATOM 1707 N N . ILE A 1 207 ? 8.882 18.487 -6.426 1.00 98.56 207 ILE A N 1
ATOM 1708 C CA . ILE A 1 207 ? 8.440 17.594 -7.506 1.00 98.56 207 ILE A CA 1
ATOM 1709 C C . ILE A 1 207 ? 7.221 16.778 -7.062 1.00 98.56 207 ILE A C 1
ATOM 1711 O O . ILE A 1 207 ? 6.258 16.674 -7.818 1.00 98.56 207 ILE A O 1
ATOM 1715 N N . ILE A 1 208 ? 7.228 16.229 -5.844 1.00 98.50 208 ILE A N 1
ATOM 1716 C CA . ILE A 1 208 ? 6.088 15.462 -5.327 1.00 98.50 208 ILE A CA 1
ATOM 1717 C C . ILE A 1 208 ? 4.878 16.359 -5.054 1.00 98.50 208 ILE A C 1
ATOM 1719 O O . ILE A 1 208 ? 3.777 15.982 -5.450 1.00 98.50 208 ILE A O 1
ATOM 1723 N N . GLU A 1 209 ? 5.064 17.550 -4.474 1.00 98.12 209 GLU A N 1
ATOM 1724 C CA . GLU A 1 209 ? 3.987 18.539 -4.265 1.00 98.12 209 GLU A CA 1
ATOM 1725 C C . GLU A 1 209 ? 3.261 18.864 -5.572 1.00 98.12 209 GLU A C 1
ATOM 1727 O O . GLU A 1 209 ? 2.034 18.838 -5.631 1.00 98.12 209 GLU A O 1
ATOM 1732 N N . GLN A 1 210 ? 4.021 19.112 -6.640 1.00 98.31 210 GLN A N 1
ATOM 1733 C CA . GLN A 1 210 ? 3.462 19.375 -7.964 1.00 98.31 210 GLN A CA 1
ATOM 1734 C C . GLN A 1 210 ? 2.815 18.130 -8.566 1.00 98.31 210 GLN A C 1
ATOM 1736 O O . GLN A 1 210 ? 1.725 18.213 -9.131 1.00 98.31 210 GLN A O 1
ATOM 1741 N N . SER A 1 211 ? 3.476 16.975 -8.451 1.00 98.38 211 SER A N 1
ATOM 1742 C CA . SER A 1 211 ? 3.021 15.752 -9.102 1.00 98.38 211 SER A CA 1
ATOM 1743 C C . SER A 1 211 ? 1.714 15.227 -8.515 1.00 98.38 211 SER A C 1
ATOM 1745 O O . SER A 1 211 ? 0.864 14.753 -9.261 1.00 98.38 211 SER A O 1
ATOM 1747 N N . PHE A 1 212 ? 1.522 15.364 -7.203 1.00 98.38 212 PHE A N 1
ATOM 1748 C CA . PHE A 1 212 ? 0.346 14.882 -6.474 1.00 98.38 212 PHE A CA 1
ATOM 1749 C C . PHE A 1 212 ? -0.574 16.018 -6.003 1.00 98.38 212 PHE A C 1
ATOM 1751 O O . PHE A 1 212 ? -1.340 15.839 -5.059 1.00 98.38 212 PHE A O 1
ATOM 1758 N N . ALA A 1 213 ? -0.529 17.188 -6.653 1.00 98.12 213 ALA A N 1
ATOM 1759 C CA . ALA A 1 213 ? -1.280 18.378 -6.236 1.00 98.12 213 ALA A CA 1
ATOM 1760 C C . ALA A 1 213 ? -2.780 18.106 -6.006 1.00 98.12 213 ALA A C 1
ATOM 1762 O O . ALA A 1 213 ? -3.342 18.573 -5.019 1.00 98.12 213 ALA A O 1
ATOM 1763 N N . ARG A 1 214 ? -3.408 17.286 -6.863 1.00 97.38 214 ARG A N 1
ATOM 1764 C CA . ARG A 1 214 ? -4.819 16.889 -6.721 1.00 97.38 214 ARG A CA 1
ATOM 1765 C C . ARG A 1 214 ? -5.073 16.068 -5.458 1.00 97.38 214 ARG A C 1
ATOM 1767 O O . ARG A 1 214 ? -6.084 16.283 -4.797 1.00 97.38 214 ARG A O 1
ATOM 1774 N N . ASP A 1 215 ? -4.183 15.133 -5.126 1.00 97.69 215 ASP A N 1
ATOM 1775 C CA . ASP A 1 215 ? -4.318 14.326 -3.911 1.00 97.69 215 ASP A CA 1
ATOM 1776 C C . ASP A 1 215 ? -4.139 15.205 -2.667 1.00 97.69 215 ASP A C 1
ATOM 1778 O O . ASP A 1 215 ? -4.906 15.065 -1.719 1.00 97.69 215 ASP A O 1
ATOM 1782 N N . PHE A 1 216 ? -3.181 16.140 -2.682 1.00 97.56 216 PHE A N 1
ATOM 1783 C CA . PHE A 1 216 ? -2.988 17.093 -1.585 1.00 97.56 216 PHE A CA 1
ATOM 1784 C C . PHE A 1 216 ? -4.207 17.993 -1.382 1.00 97.56 216 PHE A C 1
ATOM 1786 O O . PHE A 1 216 ? -4.698 18.103 -0.262 1.00 97.56 216 PHE A O 1
ATOM 1793 N N . GLU A 1 217 ? -4.732 18.585 -2.456 1.00 97.25 217 GLU A N 1
ATOM 1794 C CA . GLU A 1 217 ? -5.918 19.443 -2.408 1.00 97.25 217 GLU A CA 1
ATOM 1795 C C . GLU A 1 217 ? -7.152 18.678 -1.919 1.00 97.25 217 GLU A C 1
ATOM 1797 O O . GLU A 1 217 ? -7.850 19.130 -1.013 1.00 97.25 217 GLU A O 1
ATOM 1802 N N . ARG A 1 218 ? -7.409 17.496 -2.488 1.00 96.44 218 ARG A N 1
ATOM 1803 C CA . ARG A 1 218 ? -8.610 16.709 -2.192 1.00 96.44 218 ARG A CA 1
ATOM 1804 C C . ARG A 1 218 ? -8.579 16.089 -0.802 1.00 96.44 218 ARG A C 1
ATOM 1806 O O . ARG A 1 218 ? -9.603 16.050 -0.128 1.00 96.44 218 ARG A O 1
ATOM 1813 N N . LEU A 1 219 ? -7.436 15.536 -0.408 1.00 96.38 219 LEU A N 1
ATOM 1814 C CA . LEU A 1 219 ? -7.321 14.757 0.822 1.00 96.38 219 LEU A CA 1
ATOM 1815 C C . LEU A 1 219 ? -6.781 15.593 1.981 1.00 96.38 219 LEU A C 1
ATOM 1817 O O . LEU A 1 219 ? -6.759 15.106 3.104 1.00 96.38 219 LEU A O 1
ATOM 1821 N N . GLY A 1 220 ? -6.350 16.834 1.749 1.00 96.31 220 GLY A N 1
ATOM 1822 C CA . GLY A 1 220 ? -5.770 17.680 2.789 1.00 96.31 220 GLY A CA 1
ATOM 1823 C C . GLY A 1 220 ? -4.467 17.112 3.346 1.00 96.31 220 GLY A C 1
ATOM 1824 O O . GLY A 1 220 ? -4.208 17.263 4.534 1.00 96.31 220 GLY A O 1
ATOM 1825 N N . TYR A 1 221 ? -3.694 16.408 2.514 1.00 96.31 221 TYR A N 1
ATOM 1826 C CA . TYR A 1 221 ? -2.363 15.956 2.901 1.00 96.31 221 TYR A CA 1
ATOM 1827 C C . TYR A 1 221 ? -1.365 17.122 2.872 1.00 96.31 221 TYR A C 1
ATOM 1829 O O . TYR A 1 221 ? -1.464 18.033 2.047 1.00 96.31 221 TYR A O 1
ATOM 1837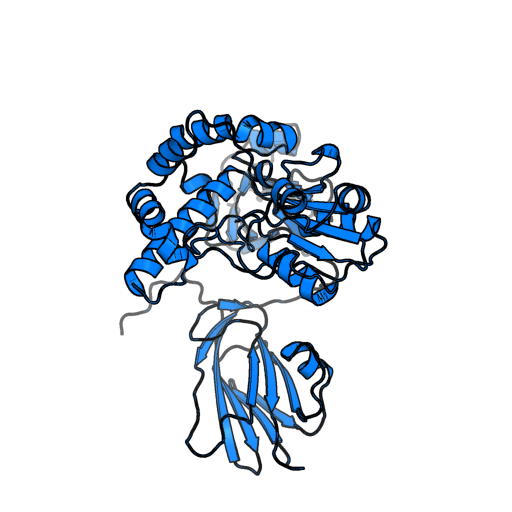 N N . SER A 1 222 ? -0.341 17.048 3.712 1.00 95.38 222 SER A N 1
ATOM 1838 C CA . SER A 1 222 ? 0.814 17.937 3.697 1.00 95.38 222 SER A CA 1
ATOM 1839 C C . SER A 1 222 ? 2.115 17.175 3.965 1.00 95.38 222 SER A C 1
ATOM 1841 O O . SER A 1 222 ? 2.118 16.018 4.394 1.00 95.38 222 SER A O 1
ATOM 1843 N N . PHE A 1 223 ? 3.255 17.816 3.689 1.00 95.44 223 PHE A N 1
ATOM 1844 C CA . PHE A 1 223 ? 4.572 17.244 3.998 1.00 95.44 223 PHE A CA 1
ATOM 1845 C C . PHE A 1 223 ? 4.815 17.114 5.508 1.00 95.44 223 PHE A C 1
ATOM 1847 O O . PHE A 1 223 ? 5.546 16.228 5.947 1.00 95.44 223 PHE A O 1
ATOM 1854 N N . ASP A 1 224 ? 4.207 18.010 6.286 1.00 90.19 224 ASP A N 1
ATOM 1855 C CA . ASP A 1 224 ? 4.375 18.106 7.733 1.00 90.19 224 ASP A CA 1
ATOM 1856 C C . ASP A 1 224 ? 3.248 17.402 8.501 1.00 90.19 224 ASP A C 1
ATOM 1858 O O . ASP A 1 224 ? 3.207 17.493 9.729 1.00 90.19 224 ASP A O 1
ATOM 1862 N N . ASP A 1 225 ? 2.370 16.677 7.799 1.00 80.19 225 ASP A N 1
ATOM 1863 C CA . ASP A 1 225 ? 1.377 15.801 8.412 1.00 80.19 225 ASP A CA 1
ATOM 1864 C C . ASP A 1 225 ? 2.102 14.650 9.106 1.00 80.19 225 ASP A C 1
ATOM 1866 O O . ASP A 1 225 ? 2.408 13.610 8.521 1.00 80.19 225 ASP A O 1
ATOM 1870 N N . ILE A 1 226 ? 2.414 14.865 10.377 1.00 64.88 226 ILE A N 1
ATOM 1871 C CA . ILE A 1 226 ? 2.722 13.794 11.310 1.00 64.88 226 ILE A CA 1
ATOM 1872 C C . ILE A 1 226 ? 1.375 13.304 11.836 1.00 64.88 226 ILE A C 1
ATOM 1874 O O . ILE A 1 226 ? 0.513 14.120 12.174 1.00 64.88 226 ILE A O 1
ATOM 1878 N N . THR A 1 227 ? 1.200 11.987 11.922 1.00 56.06 227 THR A N 1
ATOM 1879 C CA . THR A 1 227 ? 0.124 11.367 12.699 1.00 56.06 227 THR A CA 1
ATOM 1880 C C . THR A 1 227 ? 0.064 12.052 14.067 1.00 56.06 227 THR A C 1
ATOM 1882 O O . THR A 1 227 ? 1.091 12.149 14.745 1.00 56.06 227 THR A O 1
ATOM 1885 N N . MET A 1 228 ? -1.088 12.623 14.430 1.00 45.50 228 MET A N 1
ATOM 1886 C CA . MET A 1 228 ? -1.223 13.320 15.710 1.00 45.50 228 MET A CA 1
ATOM 1887 C C . MET A 1 228 ? -0.958 12.339 16.857 1.00 45.50 228 MET A C 1
ATOM 1889 O O . MET A 1 228 ? -1.316 11.167 16.778 1.00 45.50 228 MET A O 1
ATOM 1893 N N . PHE A 1 229 ? -0.300 12.813 17.912 1.00 46.12 229 PHE A N 1
ATOM 1894 C CA . PHE A 1 229 ? -0.112 12.031 19.130 1.00 46.12 229 PHE A CA 1
ATOM 1895 C C . PHE A 1 229 ? -1.308 12.241 20.050 1.00 46.12 229 PHE A C 1
ATOM 1897 O O . PHE A 1 229 ? -1.802 13.368 20.173 1.00 46.12 229 PHE A O 1
ATOM 1904 N N . THR A 1 230 ? -1.710 11.188 20.752 1.00 44.06 230 THR A N 1
ATOM 1905 C CA . THR A 1 230 ? -2.645 11.296 21.869 1.00 44.06 230 THR A CA 1
ATOM 1906 C C . THR A 1 230 ? -1.834 11.554 23.132 1.00 44.06 230 THR A C 1
ATOM 1908 O O . THR A 1 230 ? -1.009 10.738 23.549 1.00 44.06 230 THR A O 1
ATOM 1911 N N . ILE A 1 231 ? -2.039 12.716 23.757 1.00 48.41 231 ILE A N 1
ATOM 1912 C CA . ILE A 1 231 ? -1.500 12.956 25.099 1.00 48.41 231 ILE A CA 1
ATOM 1913 C C . ILE A 1 231 ? -2.418 12.267 26.101 1.00 48.41 231 ILE A C 1
ATOM 1915 O O . ILE A 1 231 ? -3.580 12.652 26.224 1.00 48.41 231 ILE A O 1
ATOM 1919 N N . ILE A 1 232 ? -1.879 11.334 26.882 1.00 51.62 232 ILE A N 1
ATOM 1920 C CA . ILE A 1 232 ? -2.536 10.823 28.087 1.00 51.62 232 ILE A CA 1
ATOM 1921 C C . ILE A 1 232 ? -1.885 11.518 29.291 1.00 51.62 232 ILE A C 1
ATOM 1923 O O . ILE A 1 232 ? -0.671 11.475 29.495 1.00 51.62 232 ILE A O 1
ATOM 1927 N N . LYS A 1 233 ? -2.688 12.239 30.078 1.00 54.81 233 LYS A N 1
ATOM 1928 C CA . LYS A 1 233 ? -2.209 13.065 31.196 1.00 54.81 233 LYS A CA 1
ATOM 1929 C C . LYS A 1 233 ? -2.453 12.359 32.530 1.00 54.81 233 LYS A C 1
ATOM 1931 O O . LYS A 1 233 ? -3.606 12.129 32.880 1.00 54.81 233 LYS A O 1
ATOM 1936 N N . LYS A 1 234 ? -1.403 12.128 33.331 1.00 53.22 234 LYS A N 1
ATOM 1937 C CA . LYS A 1 234 ? -1.531 11.773 34.757 1.00 53.22 234 LYS A CA 1
ATOM 1938 C C . LYS A 1 234 ? -0.984 12.918 35.616 1.00 53.22 234 LYS A C 1
ATOM 1940 O O . LYS A 1 234 ? 0.219 13.152 35.688 1.00 53.22 234 LYS A O 1
ATOM 1945 N N . ILE A 1 235 ? -1.874 13.676 36.263 1.00 55.22 235 ILE A N 1
ATOM 1946 C CA . ILE A 1 235 ? -1.470 14.646 37.294 1.00 55.22 235 ILE A CA 1
ATOM 1947 C C . ILE A 1 235 ? -1.330 13.878 38.606 1.00 55.22 235 ILE A C 1
ATOM 1949 O O . ILE A 1 235 ? -2.324 13.403 39.153 1.00 55.22 235 ILE A O 1
ATOM 1953 N N . ILE A 1 236 ? -0.113 13.768 39.131 1.00 46.84 236 ILE A N 1
ATOM 1954 C CA . ILE A 1 236 ? 0.114 13.163 40.445 1.00 46.84 236 ILE A CA 1
ATOM 1955 C C . ILE A 1 236 ? -0.257 14.200 41.516 1.00 46.84 236 ILE A C 1
ATOM 1957 O O . ILE A 1 236 ? 0.242 15.325 41.519 1.00 46.84 236 ILE A O 1
ATOM 1961 N N . ASN A 1 237 ? -1.187 13.847 42.407 1.00 46.72 237 ASN A N 1
ATOM 1962 C CA . ASN A 1 237 ? -1.637 14.718 43.495 1.00 46.72 237 ASN A CA 1
ATOM 1963 C C . ASN A 1 237 ? -0.499 14.990 44.498 1.00 46.72 237 ASN A C 1
ATOM 1965 O O . ASN A 1 237 ? 0.180 14.070 44.949 1.00 46.72 237 ASN A O 1
ATOM 1969 N N . PHE A 1 238 ? -0.334 16.255 44.894 1.00 48.69 238 PHE A N 1
ATOM 1970 C CA . PHE A 1 238 ? 0.704 16.682 45.836 1.00 48.69 238 PHE A CA 1
ATOM 1971 C C . PHE A 1 238 ? 0.488 16.118 47.254 1.00 48.69 238 PHE A C 1
ATOM 1973 O O . PHE A 1 238 ? -0.630 16.197 47.776 1.00 48.69 238 PHE A O 1
ATOM 1980 N N . PRO A 1 239 ? 1.547 15.662 47.952 1.00 44.09 239 PRO A N 1
ATOM 1981 C CA . PRO A 1 239 ? 1.487 15.413 49.388 1.00 44.09 239 PRO A CA 1
ATOM 1982 C C . PRO A 1 239 ? 1.158 16.708 50.150 1.00 44.09 239 PRO A C 1
ATOM 1984 O O . PRO A 1 239 ? 1.739 17.757 49.877 1.00 44.09 239 PRO A O 1
ATOM 1987 N N . ASN A 1 240 ? 0.298 16.630 51.175 1.00 45.28 240 ASN A N 1
ATOM 1988 C CA . ASN A 1 240 ? -0.166 17.742 52.036 1.00 45.28 240 ASN A CA 1
ATOM 1989 C C . ASN A 1 240 ? 0.938 18.545 52.779 1.00 45.28 240 ASN A C 1
ATOM 1991 O O . ASN A 1 240 ? 0.626 19.373 53.633 1.00 45.28 240 ASN A O 1
ATOM 1995 N N . LYS A 1 241 ? 2.225 18.307 52.503 1.00 45.84 241 LYS A N 1
ATOM 1996 C CA . LYS A 1 241 ? 3.364 18.953 53.173 1.00 45.84 241 LYS A CA 1
ATOM 1997 C C . LYS A 1 241 ? 3.782 20.301 52.573 1.00 45.84 241 LYS A C 1
ATOM 1999 O O . LYS A 1 241 ? 4.556 21.005 53.217 1.00 45.84 241 LYS A O 1
ATOM 2004 N N . PHE A 1 242 ? 3.271 20.687 51.403 1.00 47.88 242 PHE A N 1
ATOM 2005 C CA . PHE A 1 242 ? 3.593 21.966 50.761 1.00 47.88 242 PHE A CA 1
ATOM 2006 C C . PHE A 1 242 ? 2.336 22.819 50.558 1.00 47.88 242 PHE A C 1
ATOM 2008 O O . PHE A 1 242 ? 1.301 22.336 50.102 1.00 47.88 242 PHE A O 1
ATOM 2015 N N . GLU A 1 243 ? 2.408 24.104 50.918 1.00 45.91 243 GLU A N 1
ATOM 2016 C CA . GLU A 1 243 ? 1.299 25.035 50.706 1.00 45.91 243 GLU A CA 1
ATOM 2017 C C . GLU A 1 243 ? 1.007 25.173 49.203 1.00 45.91 243 GLU A C 1
ATOM 2019 O O . GLU A 1 243 ? 1.879 25.560 48.425 1.00 45.91 243 GLU A O 1
ATOM 2024 N N . ARG A 1 244 ? -0.250 24.939 48.796 1.00 44.25 244 ARG A N 1
ATOM 2025 C CA . ARG A 1 244 ? -0.747 25.080 47.407 1.00 44.25 244 ARG A CA 1
ATOM 2026 C C . ARG A 1 244 ? -0.507 26.462 46.763 1.00 44.25 244 ARG A C 1
ATOM 2028 O O . ARG A 1 244 ? -0.794 26.633 45.588 1.00 44.25 244 ARG A O 1
ATOM 2035 N N . LYS A 1 245 ? 0.007 27.451 47.502 1.00 46.22 245 LYS A N 1
ATOM 2036 C CA . LYS A 1 245 ? 0.261 28.827 47.037 1.00 46.22 245 LYS A CA 1
ATOM 2037 C C . LYS A 1 245 ? 1.556 29.004 46.221 1.00 46.22 245 LYS A C 1
ATOM 2039 O O . LYS A 1 245 ? 1.842 30.121 45.808 1.00 46.22 245 LYS A O 1
ATOM 2044 N N . ILE A 1 246 ? 2.345 27.945 46.017 1.00 48.50 246 ILE A N 1
ATOM 2045 C CA . ILE A 1 246 ? 3.741 28.041 45.540 1.00 48.50 246 ILE A CA 1
ATOM 2046 C C . ILE A 1 246 ? 3.913 27.660 44.051 1.00 48.50 246 ILE A C 1
ATOM 2048 O O . ILE A 1 246 ? 4.971 27.920 43.478 1.00 48.50 246 ILE A O 1
ATOM 2052 N N . PHE A 1 247 ? 2.881 27.107 43.399 1.00 48.53 247 PHE A N 1
ATOM 2053 C CA . PHE A 1 247 ? 3.000 26.522 42.057 1.00 48.53 247 PHE A CA 1
ATOM 2054 C C . PHE A 1 247 ? 1.850 26.919 41.130 1.00 48.53 247 PHE A C 1
ATOM 2056 O O . PHE A 1 247 ? 0.686 26.915 41.532 1.00 48.53 247 PHE A O 1
ATOM 2063 N N . GLY A 1 248 ? 2.176 27.172 39.864 1.00 52.03 248 GLY A N 1
ATOM 2064 C CA . GLY A 1 248 ? 1.210 27.290 38.778 1.00 52.03 248 GLY A CA 1
ATOM 2065 C C . GLY A 1 248 ? 1.823 26.820 37.463 1.00 52.03 248 GLY A C 1
ATOM 2066 O O . GLY A 1 248 ? 3.022 26.968 37.226 1.00 52.03 248 GLY A O 1
ATOM 2067 N N . TYR A 1 249 ? 1.002 26.216 36.613 1.00 56.75 249 TYR A N 1
ATOM 2068 C CA . TYR A 1 249 ? 1.400 25.777 35.283 1.00 56.75 249 TYR A CA 1
ATOM 2069 C C . TYR A 1 249 ? 0.243 25.970 34.307 1.00 56.75 249 TYR A C 1
ATOM 2071 O O . TYR A 1 249 ? -0.922 25.962 34.704 1.00 56.75 249 TYR A O 1
ATOM 2079 N N . ASN A 1 250 ? 0.581 26.161 33.038 1.00 48.72 250 ASN A N 1
ATOM 2080 C CA . ASN A 1 250 ? -0.359 26.210 31.934 1.00 48.72 250 ASN A CA 1
ATOM 2081 C C . ASN A 1 250 ? 0.153 25.260 30.845 1.00 48.72 250 ASN A C 1
ATOM 2083 O O . ASN A 1 250 ? 1.295 25.358 30.395 1.00 48.72 250 ASN A O 1
ATOM 2087 N N . ILE A 1 251 ? -0.681 24.296 30.482 1.00 52.28 251 ILE A N 1
ATOM 2088 C CA . ILE A 1 251 ? -0.498 23.473 29.288 1.00 52.28 251 ILE A CA 1
ATOM 2089 C C . ILE A 1 251 ? -1.558 23.988 28.333 1.00 52.28 251 ILE A C 1
ATOM 2091 O O . ILE A 1 251 ? -2.697 24.153 28.768 1.00 52.28 251 ILE A O 1
ATOM 2095 N N . ASP A 1 252 ? -1.214 24.205 27.067 1.00 47.53 252 ASP A N 1
ATOM 2096 C CA . ASP A 1 252 ? -2.189 24.536 26.024 1.00 47.53 252 ASP A CA 1
ATOM 2097 C C . ASP A 1 252 ? -3.131 23.330 25.788 1.00 47.53 252 ASP A C 1
ATOM 2099 O O . ASP A 1 252 ? -3.003 22.588 24.820 1.00 47.53 252 ASP A O 1
ATOM 2103 N N . SER A 1 253 ? -4.035 23.064 26.733 1.00 44.53 253 SER A N 1
ATOM 2104 C CA . SER A 1 253 ? -5.106 22.072 26.667 1.00 44.53 253 SER A CA 1
ATOM 2105 C C . SER A 1 253 ? -6.178 22.399 27.722 1.00 44.53 253 SER A C 1
ATOM 2107 O O . SER A 1 253 ? -5.847 22.592 28.898 1.00 44.53 253 SER A O 1
ATOM 2109 N N . PRO A 1 254 ? -7.465 22.484 27.343 1.00 32.28 254 PRO A N 1
ATOM 2110 C CA . PRO A 1 254 ? -8.539 22.789 28.274 1.00 32.28 254 PRO A CA 1
ATOM 2111 C C . PRO A 1 254 ? -8.838 21.559 29.154 1.00 32.28 254 PRO A C 1
ATOM 2113 O O . PRO A 1 254 ? -9.311 20.545 28.660 1.00 32.28 254 PRO A O 1
ATOM 2116 N N . ASN A 1 255 ? -8.631 21.690 30.471 1.00 41.69 255 ASN A N 1
ATOM 2117 C CA . ASN A 1 255 ? -8.978 20.751 31.560 1.00 41.69 255 ASN A CA 1
ATOM 2118 C C . ASN A 1 255 ? -7.981 19.630 31.929 1.00 41.69 255 ASN A C 1
ATOM 2120 O O . ASN A 1 255 ? -7.140 19.174 31.162 1.00 41.69 255 ASN A O 1
ATOM 2124 N N . SER A 1 256 ? -8.059 19.216 33.200 1.00 40.84 256 SER A N 1
ATOM 2125 C CA . SER A 1 256 ? -7.117 18.327 33.890 1.00 40.84 256 SER A CA 1
ATOM 2126 C C . SER A 1 256 ? -7.253 16.832 33.580 1.00 40.84 256 SER A C 1
ATOM 2128 O O . SER A 1 256 ? -6.385 16.087 34.019 1.00 40.84 256 SER A O 1
ATOM 2130 N N . GLU A 1 257 ? -8.273 16.409 32.827 1.00 41.78 257 GLU A N 1
ATOM 2131 C CA . GLU A 1 257 ? -8.638 14.989 32.644 1.00 41.78 257 GLU A CA 1
ATOM 2132 C C . GLU A 1 257 ? -8.922 14.575 31.185 1.00 41.78 257 GLU A C 1
ATOM 2134 O O . GLU A 1 257 ? -9.505 13.523 30.959 1.00 41.78 257 GLU A O 1
ATOM 2139 N N . TYR A 1 258 ? -8.521 15.358 30.178 1.00 42.09 258 TYR A N 1
ATOM 2140 C CA . TYR A 1 258 ? -8.808 15.014 28.777 1.00 42.09 258 TYR A CA 1
ATOM 2141 C C . TYR A 1 258 ? -7.560 14.633 27.979 1.00 42.09 258 TYR A C 1
ATOM 2143 O O . TYR A 1 258 ? -6.521 15.295 28.067 1.00 42.09 258 TYR A O 1
ATOM 2151 N N . SER A 1 259 ? -7.711 13.594 27.155 1.00 45.66 259 SER A N 1
ATOM 2152 C CA . SER A 1 259 ? -6.863 13.326 26.001 1.00 45.66 259 SER A CA 1
ATOM 2153 C C . SER A 1 259 ? -7.129 14.382 24.932 1.00 45.66 259 SER A C 1
ATOM 2155 O O . SER A 1 259 ? -8.276 14.686 24.603 1.00 45.66 259 SER A O 1
ATOM 2157 N N . THR A 1 260 ? -6.071 14.972 24.389 1.00 43.69 260 THR A N 1
ATOM 2158 C CA . THR A 1 260 ? -6.183 15.878 23.244 1.00 43.69 260 THR A CA 1
ATOM 2159 C C . THR A 1 260 ? -5.142 15.507 22.203 1.00 43.69 260 THR A C 1
ATOM 2161 O O . THR A 1 260 ? -4.005 15.160 22.543 1.00 43.69 260 THR A O 1
ATOM 2164 N N . ASN A 1 261 ? -5.551 15.566 20.939 1.00 42.00 261 ASN A N 1
ATOM 2165 C CA . ASN A 1 261 ? -4.680 15.334 19.801 1.00 42.00 261 ASN A CA 1
ATOM 2166 C C . ASN A 1 261 ? -3.933 16.632 19.514 1.00 42.00 261 ASN A C 1
ATOM 2168 O O . ASN A 1 261 ? -4.534 17.647 19.155 1.00 42.00 261 ASN A O 1
ATOM 2172 N N . VAL A 1 262 ? -2.614 16.620 19.697 1.00 44.31 262 VAL A N 1
ATOM 2173 C CA . VAL A 1 262 ? -1.785 17.793 19.408 1.00 44.31 262 VAL A CA 1
ATOM 2174 C C . VAL A 1 262 ? -0.575 17.413 18.572 1.00 44.31 262 VAL A C 1
ATOM 2176 O O . VAL A 1 262 ? 0.086 16.402 18.792 1.00 44.31 262 VAL A O 1
ATOM 2179 N N . ALA A 1 263 ? -0.241 18.278 17.616 1.00 40.94 263 ALA A N 1
ATOM 2180 C CA . ALA A 1 263 ? 0.983 18.147 16.828 1.00 40.94 263 ALA A CA 1
ATOM 2181 C C . ALA A 1 263 ? 2.248 18.475 17.648 1.00 40.94 263 ALA A C 1
ATOM 2183 O O . ALA A 1 263 ? 3.357 18.105 17.262 1.00 40.94 263 ALA A O 1
ATOM 2184 N N . LYS A 1 264 ? 2.095 19.234 18.744 1.00 50.91 264 LYS A N 1
ATOM 2185 C CA . LYS A 1 264 ? 3.163 19.704 19.640 1.00 50.91 264 LYS A CA 1
ATOM 2186 C C . LYS A 1 264 ? 2.614 19.828 21.056 1.00 50.91 264 LYS A C 1
ATOM 2188 O O . LYS A 1 264 ? 1.529 20.375 21.232 1.00 50.91 264 LYS A O 1
ATOM 2193 N N . VAL A 1 265 ? 3.392 19.404 22.048 1.00 57.91 265 VAL A N 1
ATOM 2194 C CA . VAL A 1 265 ? 3.064 19.617 23.464 1.00 57.91 265 VAL A CA 1
ATOM 2195 C C . VAL A 1 265 ? 3.886 20.789 23.983 1.00 57.91 265 VAL A C 1
ATOM 2197 O O . VAL A 1 265 ? 5.118 20.757 23.907 1.00 57.91 265 VAL A O 1
ATOM 2200 N N . PHE A 1 266 ? 3.208 21.815 24.497 1.00 61.16 266 PHE A N 1
ATOM 2201 C CA . PHE A 1 266 ? 3.836 22.908 25.232 1.00 61.16 266 PHE A CA 1
ATOM 2202 C C . PHE A 1 266 ? 3.467 22.792 26.702 1.00 61.16 266 PHE A C 1
ATOM 2204 O O . PHE A 1 266 ? 2.290 22.796 27.059 1.00 61.16 266 PHE A O 1
ATOM 2211 N N . LEU A 1 267 ? 4.484 22.712 27.552 1.00 67.75 267 LEU A N 1
ATOM 2212 C CA . LEU A 1 267 ? 4.312 22.832 28.989 1.00 67.75 267 LEU A CA 1
ATOM 2213 C C . LEU A 1 267 ? 5.000 24.104 29.450 1.00 67.75 267 LEU A C 1
ATOM 2215 O O . LEU A 1 267 ? 6.214 24.244 29.285 1.00 67.75 267 LEU A O 1
ATOM 2219 N N . ALA A 1 268 ? 4.228 24.996 30.060 1.00 66.00 268 ALA A N 1
ATOM 2220 C CA . ALA A 1 268 ? 4.751 26.159 30.743 1.00 66.00 268 ALA A CA 1
ATOM 2221 C C . ALA A 1 268 ? 4.444 26.064 32.240 1.00 66.00 268 ALA A C 1
ATOM 2223 O O . ALA A 1 268 ? 3.339 25.696 32.639 1.00 66.00 268 ALA A O 1
ATOM 2224 N N . GLY A 1 269 ? 5.404 26.406 33.092 1.00 71.75 269 GLY A N 1
ATOM 2225 C CA . GLY A 1 269 ? 5.191 26.415 34.536 1.00 71.75 269 GLY A CA 1
ATOM 2226 C C . GLY A 1 269 ? 6.116 27.368 35.264 1.00 71.75 269 GLY A C 1
ATOM 2227 O O . GLY A 1 269 ? 7.046 27.924 34.678 1.00 71.75 269 GLY A O 1
ATOM 2228 N N . TRP A 1 270 ? 5.839 27.572 36.548 1.00 72.12 270 TRP A N 1
ATOM 2229 C CA . TRP A 1 270 ? 6.644 28.429 37.407 1.00 72.12 270 TRP A CA 1
ATOM 2230 C C . TRP A 1 270 ? 6.767 27.905 38.836 1.00 72.12 270 TRP A C 1
ATOM 2232 O O . TRP A 1 270 ? 5.910 27.165 39.324 1.00 72.12 270 TRP A O 1
ATOM 2242 N N . VAL A 1 271 ? 7.838 28.335 39.511 1.00 68.25 271 VAL A N 1
ATOM 2243 C CA . VAL A 1 271 ? 8.095 28.054 40.932 1.00 68.25 271 VAL A CA 1
ATOM 2244 C C . VAL A 1 271 ? 8.512 29.311 41.669 1.00 68.25 271 VAL A C 1
ATOM 2246 O O . VAL A 1 271 ? 9.286 30.127 41.164 1.00 68.25 271 VAL A O 1
ATOM 2249 N N . LEU A 1 272 ? 8.007 29.434 42.897 1.00 68.19 272 LEU A N 1
ATOM 2250 C CA . LEU A 1 272 ? 8.450 30.413 43.883 1.00 68.19 272 LEU A CA 1
ATOM 2251 C C . LEU A 1 272 ? 9.407 29.736 44.878 1.00 68.19 272 LEU A C 1
ATOM 2253 O O . LEU A 1 272 ? 8.946 29.194 45.887 1.00 68.1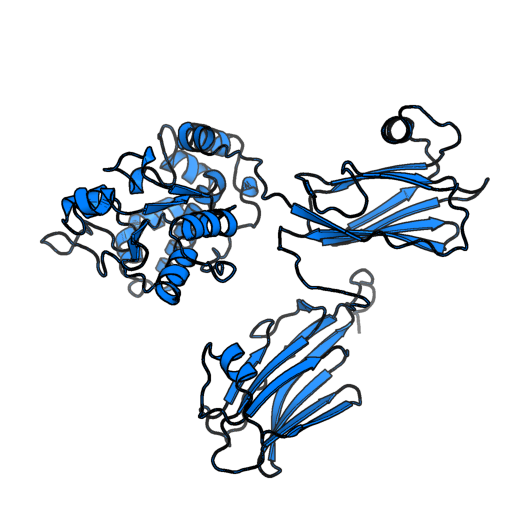9 272 LEU A O 1
ATOM 2257 N N . PRO A 1 273 ? 10.731 29.723 44.630 1.00 61.72 273 PRO A N 1
ATOM 2258 C CA . PRO A 1 273 ? 11.665 29.228 45.630 1.00 61.72 273 PRO A CA 1
ATOM 2259 C C . PRO A 1 273 ? 11.600 30.119 46.876 1.00 61.72 273 PRO A C 1
ATOM 2261 O O . PRO A 1 273 ? 11.380 31.331 46.790 1.00 61.72 273 PRO A O 1
ATOM 2264 N N . ARG A 1 274 ? 11.807 29.528 48.059 1.00 68.00 274 ARG A N 1
ATOM 2265 C CA . ARG A 1 274 ? 12.019 30.328 49.274 1.00 68.00 274 ARG A CA 1
ATOM 2266 C C . ARG A 1 274 ? 13.280 31.174 49.097 1.00 68.00 274 ARG A C 1
ATOM 2268 O O . ARG A 1 274 ? 14.214 30.770 48.408 1.00 68.00 274 ARG A O 1
ATOM 2275 N N . GLU A 1 275 ? 13.291 32.345 49.722 1.00 67.69 275 GLU A N 1
ATOM 2276 C CA . GLU A 1 275 ? 14.388 33.304 49.613 1.00 67.69 275 GLU A CA 1
ATOM 2277 C C . GLU A 1 275 ? 15.749 32.640 49.900 1.00 67.69 275 GLU A C 1
ATOM 2279 O O . GLU A 1 275 ? 15.923 31.986 50.928 1.00 67.69 275 GLU A O 1
ATOM 2284 N N . GLY A 1 276 ? 16.689 32.768 48.954 1.00 66.88 276 GLY A N 1
ATOM 2285 C CA . GLY A 1 276 ? 18.047 32.219 49.056 1.00 66.88 276 GLY A CA 1
ATOM 2286 C C . GLY A 1 276 ? 18.229 30.754 48.641 1.00 66.88 276 GLY A C 1
ATOM 2287 O O . GLY A 1 276 ? 19.327 30.236 48.819 1.00 66.88 276 GLY A O 1
ATOM 2288 N N . LYS A 1 277 ? 17.204 30.079 48.100 1.00 69.62 277 LYS A N 1
ATOM 2289 C CA . LYS A 1 277 ? 17.308 28.679 47.650 1.00 69.62 277 LYS A CA 1
ATOM 2290 C C . LYS A 1 277 ? 17.375 28.564 46.129 1.00 69.62 277 LYS A C 1
ATOM 2292 O O . LYS A 1 277 ? 16.573 29.179 45.427 1.00 69.62 277 LYS A O 1
ATOM 2297 N N . GLU A 1 278 ? 18.289 27.733 45.639 1.00 70.69 278 GLU A N 1
ATOM 2298 C CA . GLU A 1 278 ? 18.334 27.332 44.233 1.00 70.69 278 GLU A CA 1
ATOM 2299 C C . GLU A 1 278 ? 17.269 26.267 43.956 1.00 70.69 278 GLU A C 1
ATOM 2301 O O . GLU A 1 278 ? 17.061 25.341 44.746 1.00 70.69 278 GLU A O 1
ATOM 2306 N N . ALA A 1 279 ? 16.590 26.417 42.824 1.00 71.06 279 ALA A N 1
ATOM 2307 C CA . ALA A 1 279 ? 15.705 25.406 42.274 1.00 71.06 279 ALA A CA 1
ATOM 2308 C C . ALA A 1 279 ? 16.222 25.005 40.890 1.00 71.06 279 ALA A C 1
ATOM 2310 O O . ALA A 1 279 ? 16.815 25.810 40.168 1.00 71.06 279 ALA A O 1
ATOM 2311 N N . GLN A 1 280 ? 16.000 23.753 40.526 1.00 77.00 280 GLN A N 1
ATOM 2312 C CA . GLN A 1 280 ? 16.253 23.245 39.189 1.00 77.00 280 GLN A CA 1
ATOM 2313 C C . GLN A 1 280 ? 15.007 22.526 38.702 1.00 77.00 280 GLN A C 1
ATOM 2315 O O . GLN A 1 280 ? 14.318 21.870 39.483 1.00 77.00 280 GLN A O 1
ATOM 2320 N N . ILE A 1 281 ? 14.716 22.641 37.414 1.00 75.12 281 ILE A N 1
ATOM 2321 C CA . ILE A 1 281 ? 13.747 21.765 36.753 1.00 75.12 281 ILE A CA 1
ATOM 2322 C C . ILE A 1 281 ? 14.543 20.682 36.072 1.00 75.12 281 ILE A C 1
ATOM 2324 O O . ILE A 1 281 ? 15.410 21.005 35.266 1.00 75.12 281 ILE A O 1
ATOM 2328 N N . VAL A 1 282 ? 14.232 19.434 36.388 1.00 76.81 282 VAL A N 1
ATOM 2329 C CA . VAL A 1 282 ? 14.810 18.266 35.742 1.00 76.81 282 VAL A CA 1
ATOM 2330 C C . VAL A 1 282 ? 13.705 17.577 34.964 1.00 76.81 282 VAL A C 1
ATOM 2332 O O . VAL A 1 282 ? 12.684 17.172 35.523 1.00 76.81 282 VAL A O 1
ATOM 2335 N N . VAL A 1 283 ? 13.909 17.476 33.661 1.00 74.50 283 VAL A N 1
ATOM 2336 C CA . VAL A 1 283 ? 13.060 16.708 32.757 1.00 74.50 283 VAL A CA 1
ATOM 2337 C C . VAL A 1 283 ? 13.771 15.406 32.451 1.00 74.50 283 VAL A C 1
ATOM 2339 O O . VAL A 1 283 ? 14.890 15.443 31.949 1.00 74.50 283 VAL A O 1
ATOM 2342 N N . GLU A 1 284 ? 13.128 14.277 32.716 1.00 75.12 284 GLU A N 1
ATOM 2343 C CA . GLU A 1 284 ? 13.703 12.950 32.508 1.00 75.12 284 GLU A CA 1
ATOM 2344 C C . GLU A 1 284 ? 12.753 12.085 31.690 1.00 75.12 284 GLU A C 1
ATOM 2346 O O . GLU A 1 284 ? 11.600 11.884 32.065 1.00 75.12 284 GLU A O 1
ATOM 2351 N N . GLY A 1 285 ? 13.227 11.555 30.568 1.00 73.44 285 GLY A N 1
ATOM 2352 C CA . GLY A 1 285 ? 12.458 10.607 29.766 1.00 73.44 285 GLY A CA 1
ATOM 2353 C C . GLY A 1 285 ? 13.033 10.424 28.369 1.00 73.44 285 GLY A C 1
ATOM 2354 O O . GLY A 1 285 ? 13.604 11.350 27.796 1.00 73.44 285 GLY A O 1
ATOM 2355 N N . SER A 1 286 ? 12.887 9.219 27.811 1.00 53.69 286 SER A N 1
ATOM 2356 C CA . SER A 1 286 ? 13.283 8.871 26.431 1.00 53.69 286 SER A CA 1
ATOM 2357 C C . SER A 1 286 ? 14.714 9.283 26.037 1.00 53.69 286 SER A C 1
ATOM 2359 O O . SER A 1 286 ? 14.955 9.715 24.912 1.00 53.69 286 SER A O 1
ATOM 2361 N N . GLY A 1 287 ? 15.668 9.176 26.968 1.00 43.09 287 GLY A N 1
ATOM 2362 C CA . GLY A 1 287 ? 17.074 9.525 26.724 1.00 43.09 287 GLY A CA 1
ATOM 2363 C C . GLY A 1 287 ? 17.388 11.027 26.740 1.00 43.09 287 GLY A C 1
ATOM 2364 O O . GLY A 1 287 ? 18.480 11.415 26.332 1.00 43.09 287 GLY A O 1
ATOM 2365 N N . VAL A 1 288 ? 16.464 11.871 27.209 1.00 51.72 288 VAL A N 1
ATOM 2366 C CA . VAL A 1 288 ? 16.672 13.312 27.398 1.00 51.72 288 VAL A CA 1
ATOM 2367 C C . VAL A 1 288 ? 16.729 13.624 28.894 1.00 51.72 288 VAL A C 1
ATOM 2369 O O . VAL A 1 288 ? 15.816 13.266 29.639 1.00 51.72 288 VAL A O 1
ATOM 2372 N N . MET A 1 289 ? 17.801 14.301 29.312 1.00 56.84 289 MET A N 1
ATOM 2373 C CA . MET A 1 289 ? 17.924 14.945 30.619 1.00 56.84 289 MET A CA 1
ATOM 2374 C C . MET A 1 289 ? 18.243 16.421 30.386 1.00 56.84 289 MET A C 1
ATOM 2376 O O . MET A 1 289 ? 19.331 16.756 29.919 1.00 56.84 289 MET A O 1
ATOM 2380 N N . GLU A 1 290 ? 17.291 17.300 30.684 1.00 68.50 290 GLU A N 1
ATOM 2381 C CA . GLU A 1 290 ? 17.503 18.748 30.629 1.00 68.50 290 GLU A CA 1
ATOM 2382 C C . GLU A 1 290 ? 17.314 19.353 32.017 1.00 68.50 290 GLU A C 1
ATOM 2384 O O . GLU A 1 290 ? 16.310 19.093 32.688 1.00 68.50 290 GLU A O 1
ATOM 2389 N N . THR A 1 291 ? 18.288 20.170 32.426 1.00 66.44 291 THR A N 1
ATOM 2390 C CA . THR A 1 291 ? 18.283 20.882 33.704 1.00 66.44 291 THR A CA 1
ATOM 2391 C C . THR A 1 291 ? 18.211 22.379 33.455 1.00 66.44 291 THR A C 1
ATOM 2393 O O . THR A 1 291 ? 19.092 22.948 32.808 1.00 66.44 291 THR A O 1
ATOM 2396 N N . PHE A 1 292 ? 17.191 23.035 34.004 1.00 68.62 292 PHE A N 1
ATOM 2397 C CA . PHE A 1 292 ? 17.029 24.485 33.900 1.00 68.62 292 PHE A CA 1
ATOM 2398 C C . PHE A 1 292 ? 17.330 25.151 35.249 1.00 68.62 292 PHE A C 1
ATOM 2400 O O . PHE A 1 292 ? 16.634 24.845 36.224 1.00 68.62 292 PHE A O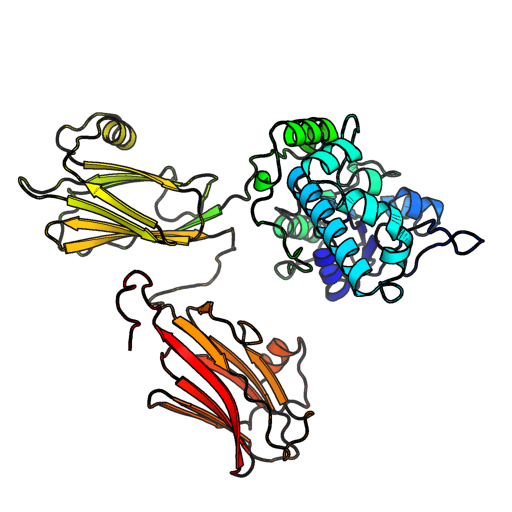 1
ATOM 2407 N N . PRO A 1 293 ? 18.333 26.047 35.340 1.00 64.69 293 PRO A N 1
ATOM 2408 C CA . PRO A 1 293 ? 18.583 26.818 36.553 1.00 64.69 293 PRO A CA 1
ATOM 2409 C C . PRO A 1 293 ? 17.489 27.881 36.759 1.00 64.69 293 PRO A C 1
ATOM 2411 O O . PRO A 1 293 ? 17.043 28.527 35.811 1.00 64.69 293 PRO A O 1
ATOM 2414 N N . CYS A 1 294 ? 17.034 28.046 38.004 1.00 65.19 294 CYS A N 1
ATOM 2415 C CA . CYS A 1 294 ? 15.920 28.935 38.367 1.00 65.19 294 CYS A CA 1
ATOM 2416 C C . CYS A 1 294 ? 16.319 30.356 38.810 1.00 65.19 294 CYS A C 1
ATOM 2418 O O . CYS A 1 294 ? 15.541 31.031 39.488 1.00 65.19 294 CYS A O 1
ATOM 2420 N N . ASP A 1 295 ? 17.515 30.822 38.466 1.00 63.22 295 ASP A N 1
ATOM 2421 C CA . ASP A 1 295 ? 18.025 32.150 38.828 1.00 63.22 295 ASP A CA 1
ATOM 2422 C C . ASP A 1 295 ? 17.695 33.247 37.797 1.00 63.22 295 ASP A C 1
ATOM 2424 O O . ASP A 1 295 ? 17.919 34.430 38.063 1.00 63.22 295 ASP A O 1
ATOM 2428 N N . VAL A 1 296 ? 17.107 32.886 36.649 1.00 62.53 296 VAL A N 1
ATOM 2429 C CA . VAL A 1 296 ? 16.764 33.822 35.568 1.00 62.53 296 VAL A CA 1
ATOM 2430 C C . VAL A 1 296 ? 15.257 34.079 35.507 1.00 62.53 296 VAL A C 1
ATOM 2432 O O . VAL A 1 296 ? 14.469 33.209 35.130 1.00 62.53 296 VAL A O 1
ATOM 2435 N N . GLN A 1 297 ? 14.859 35.322 35.793 1.00 68.75 297 GLN A N 1
ATOM 2436 C CA . GLN A 1 297 ? 13.488 35.788 35.590 1.00 68.75 297 GLN A CA 1
ATOM 2437 C C . GLN A 1 297 ? 13.124 35.721 34.095 1.00 68.75 297 GLN A C 1
ATOM 2439 O O . GLN A 1 297 ? 13.745 36.377 33.258 1.00 68.75 297 GLN A O 1
ATOM 2444 N N . ARG A 1 298 ? 12.102 34.923 33.760 1.00 71.56 298 ARG A N 1
ATOM 2445 C CA . ARG A 1 298 ? 11.578 34.757 32.394 1.00 71.56 298 ARG A CA 1
ATOM 2446 C C . ARG A 1 298 ? 10.253 35.498 32.229 1.00 71.56 298 ARG A C 1
ATOM 2448 O O . ARG A 1 298 ? 9.169 34.937 32.418 1.00 71.56 298 ARG A O 1
ATOM 2455 N N . ASP A 1 299 ? 10.347 36.786 31.908 1.00 76.31 299 ASP A N 1
ATOM 2456 C CA . ASP A 1 299 ? 9.189 37.670 31.700 1.00 76.31 299 ASP A CA 1
ATOM 2457 C C . ASP A 1 299 ? 8.273 37.185 30.563 1.00 76.31 299 ASP A C 1
ATOM 2459 O O . ASP A 1 299 ? 7.058 37.367 30.614 1.00 76.31 299 ASP A O 1
ATOM 2463 N N . ASP A 1 300 ? 8.840 36.515 29.557 1.00 69.62 300 ASP A N 1
ATOM 2464 C CA . ASP A 1 300 ? 8.118 35.852 28.470 1.00 69.62 300 ASP A CA 1
ATOM 2465 C C . ASP A 1 300 ? 7.210 34.727 28.982 1.00 69.62 300 ASP A C 1
ATOM 2467 O O . ASP A 1 300 ? 6.033 34.661 28.618 1.00 69.62 300 ASP A O 1
ATOM 2471 N N . VAL A 1 301 ? 7.720 33.880 29.877 1.00 66.19 301 VAL A N 1
ATOM 2472 C CA . VAL A 1 301 ? 6.966 32.753 30.444 1.00 66.19 301 VAL A CA 1
ATOM 2473 C C . VAL A 1 301 ? 5.893 33.238 31.417 1.00 66.19 301 VAL A C 1
ATOM 2475 O O . VAL A 1 301 ? 4.745 32.805 31.334 1.00 66.19 301 VAL A O 1
ATOM 2478 N N . THR A 1 302 ? 6.230 34.169 32.312 1.00 66.69 302 THR A N 1
ATOM 2479 C CA . THR A 1 302 ? 5.257 34.711 33.279 1.00 66.69 302 THR A CA 1
ATOM 2480 C C . THR A 1 302 ? 4.113 35.432 32.578 1.00 66.69 302 THR A C 1
ATOM 2482 O O . THR A 1 302 ? 2.955 35.159 32.884 1.00 66.69 302 THR A O 1
ATOM 2485 N N . LYS A 1 303 ? 4.414 36.247 31.559 1.00 72.88 303 LYS A N 1
ATOM 2486 C CA . LYS A 1 303 ? 3.400 36.903 30.728 1.00 72.88 303 LYS A CA 1
ATOM 2487 C C . LYS A 1 303 ? 2.544 35.905 29.947 1.00 72.88 303 LYS A C 1
ATOM 2489 O O . LYS A 1 303 ? 1.346 36.128 29.811 1.00 72.88 303 LYS A O 1
ATOM 2494 N N . THR A 1 304 ? 3.129 34.810 29.460 1.00 67.25 304 THR A N 1
ATOM 2495 C CA . THR A 1 304 ? 2.390 33.747 28.753 1.00 67.25 304 THR A CA 1
ATOM 2496 C C . THR A 1 304 ? 1.433 33.000 29.687 1.00 67.25 304 THR A C 1
ATOM 2498 O O . THR A 1 304 ? 0.301 32.720 29.307 1.00 67.25 304 THR A O 1
ATOM 2501 N N . ILE A 1 305 ? 1.856 32.704 30.921 1.00 62.69 305 ILE A N 1
ATOM 2502 C CA . ILE A 1 305 ? 1.054 31.928 31.881 1.00 62.69 305 ILE A CA 1
ATOM 2503 C C . ILE A 1 305 ? 0.004 32.794 32.590 1.00 62.69 305 ILE A C 1
ATOM 2505 O O . ILE A 1 305 ? -1.123 32.344 32.783 1.00 62.69 305 ILE A O 1
ATOM 2509 N N . LEU A 1 306 ? 0.367 34.008 33.012 1.00 65.94 306 LEU A N 1
ATOM 2510 C CA . LEU A 1 306 ? -0.459 34.857 33.880 1.00 65.94 306 LEU A CA 1
ATOM 2511 C C . LEU A 1 306 ? -1.110 36.044 33.158 1.00 65.94 306 LEU A C 1
ATOM 2513 O O . LEU A 1 306 ? -1.897 36.761 33.767 1.00 65.94 306 LEU A O 1
ATOM 2517 N N . GLY A 1 307 ? -0.773 36.295 31.890 1.00 74.38 307 GLY A N 1
ATOM 2518 C CA . GLY A 1 307 ? -1.209 37.484 31.144 1.00 74.38 307 GLY A CA 1
ATOM 2519 C C . GLY A 1 307 ? -0.456 38.773 31.512 1.00 74.38 307 GLY A C 1
ATOM 2520 O O . GLY A 1 307 ? -0.491 39.744 30.756 1.00 74.38 307 GLY A O 1
ATOM 2521 N N . GLU A 1 308 ? 0.282 38.776 32.624 1.00 79.06 308 GLU A N 1
ATOM 2522 C CA . GLU A 1 308 ? 1.108 39.881 33.113 1.00 79.06 308 GLU A CA 1
ATOM 2523 C C . GLU A 1 308 ? 2.432 39.376 33.709 1.00 79.06 308 GLU A C 1
ATOM 2525 O O . GLU A 1 308 ? 2.562 38.210 34.084 1.00 79.06 308 GLU A O 1
ATOM 2530 N N . ILE A 1 309 ? 3.439 40.252 33.784 1.00 76.50 309 ILE A N 1
ATOM 2531 C CA . ILE A 1 309 ? 4.724 39.928 34.418 1.00 76.50 309 ILE A CA 1
ATOM 2532 C C . ILE A 1 309 ? 4.521 39.958 35.935 1.00 76.50 309 ILE A C 1
ATOM 2534 O O . ILE A 1 309 ? 4.193 41.004 36.494 1.00 76.50 309 ILE A O 1
ATOM 2538 N N . ASN A 1 310 ? 4.747 38.829 36.609 1.00 72.81 310 ASN A N 1
ATOM 2539 C CA . ASN A 1 310 ? 4.695 38.759 38.066 1.00 72.81 310 ASN A CA 1
ATOM 2540 C C . ASN A 1 310 ? 6.120 38.817 38.645 1.00 72.81 310 ASN A C 1
ATOM 2542 O O . ASN A 1 310 ? 6.845 37.826 38.541 1.00 72.81 310 ASN A O 1
ATOM 2546 N N . PRO A 1 311 ? 6.520 39.924 39.300 1.00 71.94 311 PRO A N 1
ATOM 2547 C CA . PRO A 1 311 ? 7.890 40.120 39.785 1.00 71.94 311 PRO A CA 1
ATOM 2548 C C . PRO A 1 311 ? 8.291 39.155 40.909 1.00 71.94 311 PRO A C 1
ATOM 2550 O O . PRO A 1 311 ? 9.467 39.067 41.257 1.00 71.94 311 PRO A O 1
ATOM 2553 N N . ASN A 1 312 ? 7.334 38.429 41.495 1.00 69.50 312 ASN A N 1
ATOM 2554 C CA . ASN A 1 312 ? 7.633 37.426 42.510 1.00 69.50 312 ASN A CA 1
ATOM 2555 C C . ASN A 1 312 ? 8.047 36.086 41.893 1.00 69.50 312 ASN A C 1
ATOM 2557 O O . ASN A 1 312 ? 8.726 35.309 42.559 1.00 69.50 312 ASN A O 1
ATOM 2561 N N . ILE A 1 313 ? 7.680 35.813 40.636 1.00 66.00 313 ILE A N 1
ATOM 2562 C CA . ILE A 1 313 ? 8.039 34.572 39.949 1.00 66.00 313 ILE A CA 1
ATOM 2563 C C . ILE A 1 313 ? 9.455 34.693 39.404 1.00 66.00 313 ILE A C 1
ATOM 2565 O O . ILE A 1 313 ? 9.706 35.329 38.384 1.00 66.00 313 ILE A O 1
ATOM 2569 N N . LYS A 1 314 ? 10.387 34.043 40.099 1.00 61.97 314 LYS A N 1
ATOM 2570 C CA . LYS A 1 314 ? 11.804 34.056 39.731 1.00 61.97 314 LYS A CA 1
ATOM 2571 C C . LYS A 1 314 ? 12.177 32.989 38.707 1.00 61.97 314 LYS A C 1
ATOM 2573 O O . LYS A 1 314 ? 13.168 33.160 38.016 1.00 61.97 314 LYS A O 1
ATOM 2578 N N . CYS A 1 315 ? 11.374 31.930 38.582 1.00 64.81 315 CYS A N 1
ATOM 2579 C CA . CYS A 1 315 ? 11.638 30.823 37.671 1.00 64.81 315 CYS A CA 1
ATOM 2580 C C . CYS A 1 315 ? 10.390 30.481 36.863 1.00 64.81 315 CYS A C 1
ATOM 2582 O O . CYS A 1 315 ? 9.376 30.069 37.429 1.00 64.81 315 CYS A O 1
ATOM 2584 N N . GLY A 1 316 ? 10.480 30.656 35.546 1.00 64.81 316 GLY A N 1
ATOM 2585 C CA . GLY A 1 316 ? 9.493 30.195 34.579 1.00 64.81 316 GLY A CA 1
ATOM 2586 C C . GLY A 1 316 ? 10.174 29.317 33.536 1.00 64.81 316 GLY A C 1
ATOM 2587 O O . GLY A 1 316 ? 11.271 29.638 33.083 1.00 64.81 316 GLY A O 1
ATOM 2588 N N . PHE A 1 317 ? 9.528 28.227 33.140 1.00 71.06 317 PHE A N 1
ATOM 2589 C CA . PHE A 1 317 ? 10.003 27.366 32.063 1.00 71.06 317 PHE A CA 1
ATOM 2590 C C . PHE A 1 317 ? 8.946 27.193 30.984 1.00 71.06 317 PHE A C 1
ATOM 2592 O O . PHE A 1 317 ? 7.749 27.277 31.250 1.00 71.06 317 PHE A O 1
ATOM 2599 N N . GLN A 1 318 ? 9.417 26.934 29.770 1.00 69.06 318 GLN A N 1
ATOM 2600 C CA . GLN A 1 318 ? 8.599 26.508 28.649 1.00 69.06 318 GLN A CA 1
ATOM 2601 C C . GLN A 1 318 ? 9.353 25.397 27.929 1.00 69.06 318 GLN A C 1
ATOM 2603 O O . GLN A 1 318 ? 10.448 25.627 27.415 1.00 69.06 318 GLN A O 1
ATOM 2608 N N . ILE A 1 319 ? 8.774 24.201 27.909 1.00 70.25 319 ILE A N 1
ATOM 2609 C CA . ILE A 1 319 ? 9.348 23.039 27.232 1.00 70.25 319 ILE A CA 1
ATOM 2610 C C . ILE A 1 319 ? 8.467 22.705 26.033 1.00 70.25 319 ILE A C 1
ATOM 2612 O O . ILE A 1 319 ? 7.236 22.733 26.119 1.00 70.25 319 ILE A O 1
ATOM 2616 N N . LYS A 1 320 ? 9.114 22.414 24.904 1.00 65.50 320 LYS A N 1
ATOM 2617 C CA . LYS A 1 320 ? 8.468 22.031 23.650 1.00 65.50 320 LYS A CA 1
ATOM 2618 C C . LYS A 1 320 ? 8.875 20.607 23.291 1.00 65.50 320 LYS A C 1
ATOM 2620 O O . LYS A 1 320 ? 10.053 20.366 23.040 1.00 65.50 320 LYS A O 1
ATOM 2625 N N . TRP A 1 321 ? 7.901 19.706 23.174 1.00 68.88 321 TRP A N 1
ATOM 2626 C CA . TRP A 1 321 ? 8.139 18.310 22.790 1.00 68.88 321 TRP A CA 1
ATOM 2627 C C . TRP A 1 321 ? 7.621 17.957 21.397 1.00 68.88 321 TRP A C 1
ATOM 2629 O O . TRP A 1 321 ? 6.607 18.486 20.936 1.00 68.88 321 TRP A O 1
ATOM 2639 N N . ILE A 1 322 ? 8.336 17.025 20.755 1.00 55.91 322 ILE A N 1
ATOM 2640 C CA . ILE A 1 322 ? 8.014 16.436 19.443 1.00 55.91 322 ILE A CA 1
ATOM 2641 C C . ILE A 1 322 ? 8.209 14.902 19.401 1.00 55.91 322 ILE A C 1
ATOM 2643 O O . ILE A 1 322 ? 8.195 14.321 18.319 1.00 55.91 322 ILE A O 1
ATOM 2647 N N . HIS A 1 323 ? 8.434 14.249 20.548 1.00 61.00 323 HIS A N 1
ATOM 2648 C CA . HIS A 1 323 ? 8.754 12.817 20.642 1.00 61.00 323 HIS A CA 1
ATOM 2649 C C . HIS A 1 323 ? 7.745 12.067 21.525 1.00 61.00 323 HIS A C 1
ATOM 2651 O O . HIS A 1 323 ? 7.222 12.640 22.478 1.00 61.00 323 HIS A O 1
ATOM 2657 N N . THR A 1 324 ? 7.504 10.789 21.219 1.00 56.81 324 THR A N 1
ATOM 2658 C CA . THR A 1 324 ? 6.711 9.856 22.041 1.00 56.81 324 THR A CA 1
ATOM 2659 C C . THR A 1 324 ? 7.526 9.320 23.212 1.00 56.81 324 THR A C 1
ATOM 2661 O O . THR A 1 324 ? 8.724 9.087 23.055 1.00 56.81 324 THR A O 1
ATOM 2664 N N . GLY A 1 325 ? 6.874 9.050 24.340 1.00 69.31 325 GLY A N 1
ATOM 2665 C CA . GLY A 1 325 ? 7.483 8.442 25.519 1.00 69.31 325 GLY A CA 1
ATOM 2666 C C . GLY A 1 325 ? 6.822 8.874 26.825 1.00 69.31 325 GLY A C 1
ATOM 2667 O O . GLY A 1 325 ? 5.872 9.659 26.830 1.00 69.31 325 GLY A O 1
ATOM 2668 N N . ILE A 1 326 ? 7.341 8.350 27.934 1.00 70.75 326 ILE A N 1
ATOM 2669 C CA . ILE A 1 326 ? 6.984 8.789 29.286 1.00 70.75 326 ILE A CA 1
ATOM 2670 C C . ILE A 1 326 ? 8.023 9.816 29.727 1.00 70.75 326 ILE A C 1
ATOM 2672 O O . ILE A 1 326 ? 9.228 9.580 29.601 1.00 70.75 326 ILE A O 1
ATOM 2676 N N . PHE A 1 327 ? 7.551 10.955 30.225 1.00 75.06 327 PHE A N 1
ATOM 2677 C CA . PHE A 1 327 ? 8.396 12.044 30.696 1.00 75.06 327 PHE A CA 1
ATOM 2678 C C . PHE A 1 327 ? 8.035 12.412 32.127 1.00 75.06 327 PHE A C 1
ATOM 2680 O O . PHE A 1 327 ? 6.904 12.798 32.422 1.00 75.06 327 PHE A O 1
ATOM 2687 N N . ASN A 1 328 ? 9.034 12.342 32.993 1.00 78.19 328 ASN A N 1
ATOM 2688 C CA . ASN A 1 328 ? 8.979 12.765 34.375 1.00 78.19 328 ASN A CA 1
ATOM 2689 C C . ASN A 1 328 ? 9.529 14.176 34.492 1.00 78.19 328 ASN A C 1
ATOM 2691 O O . ASN A 1 328 ? 10.657 14.466 34.097 1.00 78.19 328 ASN A O 1
ATOM 2695 N N . ILE A 1 329 ? 8.736 15.065 35.068 1.00 77.31 329 ILE A N 1
ATOM 2696 C CA . ILE A 1 329 ? 9.138 16.447 35.298 1.00 77.31 329 ILE A CA 1
ATOM 2697 C C . ILE A 1 329 ? 9.272 16.620 36.788 1.00 77.31 329 ILE A C 1
ATOM 2699 O O . ILE A 1 329 ? 8.283 16.515 37.508 1.00 77.31 329 ILE A O 1
ATOM 2703 N N . SER A 1 330 ? 10.486 16.870 37.251 1.00 79.00 330 SER A N 1
ATOM 2704 C CA . SER A 1 330 ? 10.784 17.046 38.663 1.00 79.00 330 SER A CA 1
ATOM 2705 C C . SER A 1 330 ? 11.331 18.438 38.945 1.00 79.00 330 SER A C 1
ATOM 2707 O O . SER A 1 330 ? 12.096 18.980 38.152 1.00 79.00 330 SER A O 1
ATOM 2709 N N . PHE A 1 331 ? 11.002 19.001 40.104 1.00 76.25 331 PHE A N 1
ATOM 2710 C CA . PHE A 1 331 ? 11.801 20.081 40.679 1.00 76.25 331 PHE A CA 1
ATOM 2711 C C . PHE A 1 331 ? 12.838 19.501 41.620 1.00 76.25 331 PHE A C 1
ATOM 2713 O O . PHE A 1 331 ? 12.506 18.668 42.455 1.00 76.25 331 PHE A O 1
ATOM 2720 N N . VAL A 1 332 ? 14.073 19.975 41.527 1.00 75.19 332 VAL A N 1
ATOM 2721 C CA . VAL A 1 332 ? 15.107 19.719 42.524 1.00 75.19 332 VAL A CA 1
ATOM 2722 C C . VAL A 1 332 ? 15.320 21.003 43.312 1.00 75.19 332 VAL A C 1
ATOM 2724 O O . VAL A 1 332 ? 15.753 22.012 42.757 1.00 75.19 332 VAL A O 1
ATOM 2727 N N . ILE A 1 333 ? 14.980 20.984 44.598 1.00 73.31 333 ILE A N 1
ATOM 2728 C CA . ILE A 1 333 ? 15.198 22.098 45.530 1.00 73.31 333 ILE A CA 1
ATOM 2729 C C . ILE A 1 333 ? 16.023 21.539 46.684 1.00 73.31 333 ILE A C 1
ATOM 2731 O O . ILE A 1 333 ? 15.616 20.566 47.305 1.00 73.31 333 ILE A O 1
ATOM 2735 N N . GLU A 1 334 ? 17.190 22.122 46.968 1.00 77.81 334 GLU A N 1
ATOM 2736 C CA . GLU A 1 334 ? 18.074 21.656 48.058 1.00 77.81 334 GLU A CA 1
ATOM 2737 C C . GLU A 1 334 ? 18.434 20.158 47.991 1.00 77.81 334 GLU A C 1
ATOM 2739 O O . GLU A 1 334 ? 18.535 19.489 49.015 1.00 77.81 334 GLU A O 1
ATOM 2744 N N . CYS A 1 335 ? 18.655 19.628 46.784 1.00 70.62 335 CYS A N 1
ATOM 2745 C CA . CYS A 1 335 ? 18.908 18.200 46.529 1.00 70.62 335 CYS A CA 1
ATOM 2746 C C . CYS A 1 335 ? 17.711 17.267 46.793 1.00 70.62 335 CYS A C 1
ATOM 2748 O O . CYS A 1 335 ? 17.845 16.055 46.631 1.00 70.62 335 CYS A O 1
ATOM 2750 N N . GLU A 1 336 ? 16.535 17.796 47.138 1.00 69.88 336 GLU A N 1
ATOM 2751 C CA . GLU A 1 336 ? 15.293 17.028 47.154 1.00 69.88 336 GLU A CA 1
ATOM 2752 C C . GLU A 1 336 ? 14.623 17.114 45.783 1.00 69.88 336 GLU A C 1
ATOM 2754 O O . GLU A 1 336 ? 14.235 18.191 45.326 1.00 69.88 336 GLU A O 1
ATOM 2759 N N . LYS A 1 337 ? 14.498 15.962 45.119 1.00 77.56 337 LYS A N 1
ATOM 2760 C CA . LYS A 1 337 ? 13.806 15.817 43.838 1.00 77.56 337 LYS A CA 1
ATOM 2761 C C . LYS A 1 337 ? 12.327 15.518 44.074 1.00 77.56 337 LYS A C 1
ATOM 2763 O O . LYS A 1 337 ? 11.982 14.533 44.721 1.00 77.56 337 LYS A O 1
ATOM 2768 N N . MET A 1 338 ? 11.456 16.353 43.524 1.00 72.62 338 MET A N 1
ATOM 2769 C CA . MET A 1 338 ? 10.005 16.261 43.641 1.00 72.62 338 MET A CA 1
ATOM 2770 C C . MET A 1 338 ? 9.378 16.112 42.258 1.00 72.62 338 MET A C 1
ATOM 2772 O O . MET A 1 338 ? 9.422 17.051 41.466 1.00 72.62 338 MET A O 1
ATOM 2776 N N . LEU A 1 339 ? 8.772 14.955 41.988 1.00 73.62 339 LEU A N 1
ATOM 2777 C CA . LEU A 1 339 ? 8.027 14.696 40.757 1.00 73.62 339 LEU A CA 1
ATOM 2778 C C . LEU A 1 339 ? 6.749 15.551 40.718 1.00 73.62 339 LEU A C 1
ATOM 2780 O O . LEU A 1 339 ? 5.945 15.525 41.646 1.00 73.62 339 LEU A O 1
ATOM 2784 N N . MET A 1 340 ? 6.575 16.311 39.642 1.00 70.19 340 MET A N 1
ATOM 2785 C CA . MET A 1 340 ? 5.464 17.246 39.431 1.00 70.19 340 MET A CA 1
ATOM 2786 C C . MET A 1 340 ? 4.420 16.720 38.470 1.00 70.19 340 MET A C 1
ATOM 2788 O O . MET A 1 340 ? 3.223 16.929 38.659 1.00 70.19 340 MET A O 1
ATOM 2792 N N . ALA A 1 341 ? 4.890 16.117 37.389 1.00 68.88 341 ALA A N 1
ATOM 2793 C CA . ALA A 1 341 ? 4.050 15.631 36.322 1.00 68.88 341 ALA A CA 1
ATOM 2794 C C . ALA A 1 341 ? 4.722 14.424 35.687 1.00 68.88 341 ALA A C 1
ATOM 2796 O O . ALA A 1 341 ? 5.935 14.423 35.469 1.00 68.88 341 ALA A O 1
ATOM 2797 N N . GLU A 1 342 ? 3.894 13.441 35.372 1.00 72.00 342 GLU A N 1
ATOM 2798 C CA . GLU A 1 342 ? 4.241 12.328 34.512 1.00 72.00 342 GLU A CA 1
ATOM 2799 C C . GLU A 1 342 ? 3.403 12.490 33.240 1.00 72.00 342 GLU A C 1
ATOM 2801 O O . GLU A 1 342 ? 2.169 12.466 33.271 1.00 72.00 342 GLU A O 1
ATOM 2806 N N . ILE A 1 343 ? 4.069 12.767 32.124 1.00 69.06 343 ILE A N 1
ATOM 2807 C CA . ILE A 1 343 ? 3.417 13.006 30.838 1.00 69.06 343 ILE A CA 1
ATOM 2808 C C . ILE A 1 343 ? 3.626 11.774 29.972 1.00 69.06 343 ILE A C 1
ATOM 2810 O O . ILE A 1 343 ? 4.762 11.428 29.651 1.00 69.06 343 ILE A O 1
ATOM 2814 N N . HIS A 1 344 ? 2.526 11.139 29.572 1.00 66.38 344 HIS A N 1
ATOM 2815 C CA . HIS A 1 344 ? 2.542 10.017 28.644 1.00 66.38 344 HIS A CA 1
ATOM 2816 C C . HIS A 1 344 ? 2.190 10.548 27.262 1.00 66.38 344 HIS A C 1
ATOM 2818 O O . HIS A 1 344 ? 1.055 10.942 26.991 1.00 66.38 344 HIS A O 1
ATOM 2824 N N . ILE A 1 345 ? 3.184 10.590 26.382 1.00 63.47 345 ILE A N 1
ATOM 2825 C CA . ILE A 1 345 ? 2.984 10.922 24.975 1.00 63.47 345 ILE A CA 1
ATOM 2826 C C . ILE A 1 345 ? 3.001 9.604 24.218 1.00 63.47 345 ILE A C 1
ATOM 2828 O O . ILE A 1 345 ? 4.070 9.068 23.917 1.00 63.47 345 ILE A O 1
ATOM 2832 N N . GLN A 1 346 ? 1.820 9.066 23.939 1.00 55.12 346 GLN A N 1
ATOM 2833 C CA . GLN A 1 346 ? 1.687 7.840 23.167 1.00 55.12 346 GLN A CA 1
ATOM 2834 C C . GLN A 1 346 ? 1.304 8.183 21.718 1.00 55.12 346 GLN A C 1
ATOM 2836 O O . GLN A 1 346 ? 0.649 9.200 21.463 1.00 55.12 346 GLN A O 1
ATOM 2841 N N . PRO A 1 347 ? 1.726 7.375 20.732 1.00 47.12 347 PRO A N 1
ATOM 2842 C CA . PRO A 1 347 ? 0.975 7.315 19.486 1.00 47.12 347 PRO A CA 1
ATOM 2843 C C . PRO A 1 347 ? -0.464 6.905 19.823 1.00 47.12 347 PRO A C 1
ATOM 2845 O O . PRO A 1 347 ? -0.670 6.177 20.788 1.00 47.12 347 PRO A O 1
ATOM 2848 N N . GLU A 1 348 ? -1.440 7.423 19.084 1.00 43.59 348 GLU A N 1
ATOM 2849 C CA . GLU A 1 348 ? -2.868 7.181 19.321 1.00 43.59 348 GLU A CA 1
ATOM 2850 C C . GLU A 1 348 ? -3.156 5.682 19.527 1.00 43.59 348 GLU A C 1
ATOM 2852 O O . GLU A 1 348 ? -2.942 4.864 18.632 1.00 43.59 348 GLU A O 1
ATOM 2857 N N . ILE A 1 349 ? -3.565 5.327 20.750 1.00 41.50 349 ILE A N 1
ATOM 2858 C CA . ILE A 1 349 ? -4.085 4.014 21.140 1.00 41.50 349 ILE A CA 1
ATOM 2859 C C . ILE A 1 349 ? -5.309 4.302 22.008 1.00 41.50 349 ILE A C 1
ATOM 2861 O O . ILE A 1 349 ? -5.228 5.064 22.974 1.00 41.50 349 ILE A O 1
ATOM 2865 N N . ASP A 1 350 ? -6.442 3.721 21.631 1.00 36.44 350 ASP A N 1
ATOM 2866 C CA . ASP A 1 350 ? -7.713 3.883 22.326 1.00 36.44 350 ASP A CA 1
ATOM 2867 C C . ASP A 1 350 ? -7.630 3.279 23.738 1.00 36.44 350 ASP A C 1
ATOM 2869 O O . ASP A 1 350 ? -7.347 2.092 23.913 1.00 36.44 350 ASP A O 1
ATOM 2873 N N . SER A 1 351 ? -7.818 4.121 24.756 1.00 38.97 351 SER A N 1
ATOM 2874 C CA . SER A 1 351 ? -7.742 3.752 26.166 1.00 38.97 351 SER A CA 1
ATOM 2875 C C . SER A 1 351 ? -9.147 3.609 26.750 1.00 38.97 351 SER A C 1
ATOM 2877 O O . SER A 1 351 ? -9.656 4.511 27.422 1.00 38.97 351 SER A O 1
ATOM 2879 N N . SER A 1 352 ? -9.761 2.452 26.533 1.00 33.66 352 SER A N 1
ATOM 2880 C CA . SER A 1 352 ? -10.767 1.930 27.454 1.00 33.66 352 SER A CA 1
ATOM 2881 C C . SER A 1 352 ? -10.151 0.726 28.170 1.00 33.66 352 SER A C 1
ATOM 2883 O O . SER A 1 352 ? -9.577 -0.148 27.536 1.00 33.66 352 SER A O 1
ATOM 2885 N N . ASP A 1 353 ? -10.211 0.738 29.502 1.00 39.31 353 ASP A N 1
ATOM 2886 C CA . ASP A 1 353 ? -9.798 -0.335 30.422 1.00 39.31 353 ASP A CA 1
ATOM 2887 C C . ASP A 1 353 ? -8.315 -0.491 30.785 1.00 39.31 353 ASP A C 1
ATOM 2889 O O . ASP A 1 353 ? -7.748 -1.554 30.573 1.00 39.31 353 ASP A O 1
ATOM 2893 N N . LEU A 1 354 ? -7.712 0.468 31.504 1.00 38.56 354 LEU A N 1
ATOM 2894 C CA . LEU A 1 354 ? -6.607 0.141 32.424 1.00 38.56 354 LEU A CA 1
ATOM 2895 C C . LEU A 1 354 ? -6.605 1.048 33.673 1.00 38.56 354 LEU A C 1
ATOM 2897 O O . LEU A 1 354 ? -6.403 2.257 33.587 1.00 38.56 354 LEU A O 1
ATOM 2901 N N . SER A 1 355 ? -6.774 0.453 34.859 1.00 39.91 355 SER A N 1
ATOM 2902 C CA . SER A 1 355 ? -6.373 1.055 36.138 1.00 39.91 355 SER A CA 1
ATOM 2903 C C . SER A 1 355 ? -4.947 0.604 36.463 1.00 39.91 355 SER A C 1
ATOM 2905 O O . SER A 1 355 ? -4.726 -0.595 36.633 1.00 39.91 355 SER A O 1
ATOM 2907 N N . ILE A 1 356 ? -3.988 1.533 36.534 1.00 42.84 356 ILE A N 1
ATOM 2908 C CA . ILE A 1 356 ? -2.560 1.217 36.705 1.00 42.84 356 ILE A CA 1
ATOM 2909 C C . ILE A 1 356 ? -1.981 1.987 37.894 1.00 42.84 356 ILE A C 1
ATOM 2911 O O . ILE A 1 356 ? -1.720 3.194 37.801 1.00 42.84 356 ILE A O 1
ATOM 2915 N N . ASP A 1 357 ? -1.726 1.247 38.970 1.00 31.44 357 ASP A N 1
ATOM 2916 C CA . ASP A 1 357 ? -0.782 1.600 40.025 1.00 31.44 357 ASP A CA 1
ATOM 2917 C C . ASP A 1 357 ? 0.378 0.582 39.982 1.00 31.44 357 ASP A C 1
ATOM 2919 O O . ASP A 1 357 ? 0.148 -0.614 39.816 1.00 31.44 357 ASP A O 1
ATOM 2923 N N . ASP A 1 358 ? 1.607 1.095 40.089 1.00 37.72 358 ASP A N 1
ATOM 2924 C CA . ASP A 1 358 ? 2.904 0.401 40.172 1.00 37.72 358 ASP A CA 1
ATOM 2925 C C . ASP A 1 358 ? 3.325 -0.493 38.991 1.00 37.72 358 ASP A C 1
ATOM 2927 O O . ASP A 1 358 ? 3.168 -1.712 39.002 1.00 37.72 358 ASP A O 1
ATOM 2931 N N . ILE A 1 359 ? 4.001 0.104 38.002 1.00 41.28 359 ILE A N 1
ATOM 2932 C CA . ILE A 1 359 ? 4.695 -0.648 36.952 1.00 41.28 359 ILE A CA 1
ATOM 2933 C C . ILE A 1 359 ? 6.204 -0.411 37.026 1.00 41.28 359 ILE A C 1
ATOM 2935 O O . ILE A 1 359 ? 6.691 0.707 36.874 1.00 41.28 359 ILE A O 1
ATOM 2939 N N . THR A 1 360 ? 6.945 -1.500 37.218 1.00 40.16 360 THR A N 1
ATOM 2940 C CA . THR A 1 360 ? 8.408 -1.553 37.087 1.00 40.16 360 THR A CA 1
ATOM 2941 C C . THR A 1 360 ? 8.748 -2.026 35.671 1.00 40.16 360 THR A C 1
ATOM 2943 O O . THR A 1 360 ? 8.104 -2.948 35.177 1.00 40.16 360 THR A O 1
ATOM 2946 N N . MET A 1 361 ? 9.723 -1.405 34.999 1.00 39.19 361 MET A N 1
ATOM 2947 C CA . MET A 1 361 ? 10.200 -1.872 33.690 1.00 39.19 361 MET A CA 1
ATOM 2948 C C . MET A 1 361 ? 11.376 -2.843 33.834 1.00 39.19 361 MET A C 1
ATOM 2950 O O . MET A 1 361 ? 12.239 -2.685 34.702 1.00 39.19 361 MET A O 1
ATOM 2954 N N . PHE A 1 362 ? 11.419 -3.841 32.953 1.00 49.19 362 PHE A N 1
ATOM 2955 C CA . PHE A 1 362 ? 12.423 -4.900 32.949 1.00 49.19 362 PHE A CA 1
ATOM 2956 C C . PHE A 1 362 ? 12.996 -5.132 31.556 1.00 49.19 362 PHE A C 1
ATOM 2958 O O . PHE A 1 362 ? 12.256 -5.141 30.577 1.00 49.19 362 PHE A O 1
ATOM 2965 N N . THR A 1 363 ? 14.292 -5.422 31.469 1.00 48.34 363 THR A N 1
ATOM 2966 C CA . THR A 1 363 ? 14.936 -5.906 30.244 1.00 48.34 363 THR A CA 1
ATOM 2967 C C . THR A 1 363 ? 14.942 -7.434 30.223 1.00 48.34 363 THR A C 1
ATOM 2969 O O . THR A 1 363 ? 15.530 -8.063 31.103 1.00 48.34 363 THR A O 1
ATOM 2972 N N . ILE A 1 364 ? 14.334 -8.049 29.207 1.00 49.38 364 ILE A N 1
ATOM 2973 C CA . ILE A 1 364 ? 14.345 -9.513 29.042 1.00 49.38 364 ILE A CA 1
ATOM 2974 C C . ILE A 1 364 ? 15.481 -9.940 28.115 1.00 49.38 364 ILE A C 1
ATOM 2976 O O . ILE A 1 364 ? 15.563 -9.437 27.004 1.00 49.38 364 ILE A O 1
ATOM 2980 N N . ILE A 1 365 ? 16.290 -10.923 28.513 1.00 57.25 365 ILE A N 1
ATOM 2981 C CA . ILE A 1 365 ? 17.191 -11.679 27.634 1.00 57.25 365 ILE A CA 1
ATOM 2982 C C . ILE A 1 365 ? 16.720 -13.137 27.606 1.00 57.25 365 ILE A C 1
ATOM 2984 O O . ILE A 1 365 ? 16.562 -13.789 28.637 1.00 57.25 365 ILE A O 1
ATOM 2988 N N . LYS A 1 366 ? 16.470 -13.663 26.406 1.00 58.62 366 LYS A N 1
ATOM 2989 C CA . LYS A 1 366 ? 15.874 -14.990 26.200 1.00 58.62 366 LYS A CA 1
ATOM 2990 C C . LYS A 1 366 ? 16.882 -15.966 25.611 1.00 58.62 366 LYS A C 1
ATOM 2992 O O . LYS A 1 366 ? 17.445 -15.689 24.555 1.00 58.62 366 LYS A O 1
ATOM 2997 N N . LYS A 1 367 ? 16.993 -17.160 26.201 1.00 58.41 367 LYS A N 1
ATOM 2998 C CA . LYS A 1 367 ? 17.701 -18.296 25.601 1.00 58.41 367 LYS A CA 1
ATOM 2999 C C . LYS A 1 367 ? 16.759 -19.493 25.462 1.00 58.41 367 LYS A C 1
ATOM 3001 O O . LYS A 1 367 ? 16.407 -20.157 26.435 1.00 58.41 367 LYS A O 1
ATOM 3006 N N . ILE A 1 368 ? 16.335 -19.770 24.226 1.00 55.78 368 ILE A N 1
ATOM 3007 C CA . ILE A 1 368 ? 15.565 -20.981 23.903 1.00 55.78 368 ILE A CA 1
ATOM 3008 C C . ILE A 1 368 ? 16.555 -22.141 23.792 1.00 55.78 368 ILE A C 1
ATOM 3010 O O . ILE A 1 368 ? 17.392 -22.165 22.889 1.00 55.78 368 ILE A O 1
ATOM 3014 N N . ILE A 1 369 ? 16.456 -23.113 24.694 1.00 58.09 369 ILE A N 1
ATOM 3015 C CA . ILE A 1 369 ? 17.301 -24.308 24.673 1.00 58.09 369 ILE A CA 1
ATOM 3016 C C . ILE A 1 369 ? 16.516 -25.399 23.944 1.00 58.09 369 ILE A C 1
ATOM 3018 O O . ILE A 1 369 ? 15.517 -25.891 24.455 1.00 58.09 369 ILE A O 1
ATOM 3022 N N . ASN A 1 370 ? 16.929 -25.756 22.724 1.00 43.75 370 ASN A N 1
ATOM 3023 C CA . ASN A 1 370 ? 16.262 -26.817 21.966 1.00 43.75 370 ASN A CA 1
ATOM 3024 C C . ASN A 1 370 ? 16.819 -28.218 22.319 1.00 43.75 370 ASN A C 1
ATOM 3026 O O . ASN A 1 370 ? 18.009 -28.384 22.572 1.00 43.75 370 ASN A O 1
ATOM 3030 N N . PHE A 1 371 ? 15.899 -29.187 22.300 1.00 52.22 371 PHE A N 1
ATOM 3031 C CA . PHE A 1 371 ? 15.811 -30.527 22.917 1.00 52.22 371 PHE A CA 1
ATOM 3032 C C . PHE A 1 371 ? 17.037 -31.455 23.143 1.00 52.22 371 PHE A C 1
ATOM 3034 O O . PHE A 1 371 ? 17.909 -31.578 22.282 1.00 52.22 371 PHE A O 1
ATOM 3041 N N . PRO A 1 372 ? 16.977 -32.312 24.195 1.00 43.78 372 PRO A N 1
ATOM 3042 C CA . PRO A 1 372 ? 17.600 -33.641 24.211 1.00 43.78 372 PRO A CA 1
ATOM 3043 C C . PRO A 1 372 ? 16.835 -34.638 23.308 1.00 43.78 372 PRO A C 1
ATOM 3045 O O . PRO A 1 372 ? 15.608 -34.627 23.267 1.00 43.78 372 PRO A O 1
ATOM 3048 N N . ASN A 1 373 ? 17.547 -35.556 22.638 1.00 49.78 373 ASN A N 1
ATOM 3049 C CA . ASN A 1 373 ? 17.057 -36.539 21.638 1.00 49.78 373 ASN A CA 1
ATOM 3050 C C . ASN A 1 373 ? 15.916 -37.500 22.072 1.00 49.78 373 ASN A C 1
ATOM 3052 O O . ASN A 1 373 ? 15.611 -38.445 21.348 1.00 49.78 373 ASN A O 1
ATOM 3056 N N . LYS A 1 374 ? 15.313 -37.321 23.251 1.00 50.88 374 LYS A N 1
ATOM 3057 C CA . LYS A 1 374 ? 14.347 -38.251 23.852 1.00 50.88 374 LYS A CA 1
ATOM 3058 C C . LYS A 1 374 ? 12.872 -37.921 23.590 1.00 50.88 374 LYS A C 1
ATOM 3060 O O . LYS A 1 374 ? 12.034 -38.768 23.873 1.00 50.88 374 LYS A O 1
ATOM 3065 N N . PHE A 1 375 ? 12.539 -36.753 23.034 1.00 51.75 375 PHE A N 1
ATOM 3066 C CA . PHE A 1 375 ? 11.143 -36.334 22.835 1.00 51.75 375 PHE A CA 1
ATOM 3067 C C . PHE A 1 375 ? 10.837 -36.007 21.369 1.00 51.75 375 PHE A C 1
ATOM 3069 O O . PHE A 1 375 ? 11.612 -35.342 20.681 1.00 51.75 375 PHE A O 1
ATOM 3076 N N . GLU A 1 376 ? 9.697 -36.492 20.869 1.00 52.41 376 GLU A N 1
ATOM 3077 C CA . GLU A 1 376 ? 9.252 -36.222 19.502 1.00 52.41 376 GLU A CA 1
ATOM 3078 C C . GLU A 1 376 ? 8.815 -34.756 19.344 1.00 52.41 376 GLU A C 1
ATOM 3080 O O . GLU A 1 376 ? 7.983 -34.257 20.100 1.00 52.41 376 GLU A O 1
ATOM 3085 N N . ARG A 1 377 ? 9.304 -34.083 18.292 1.00 46.44 377 ARG A N 1
ATOM 3086 C CA . ARG A 1 377 ? 9.023 -32.667 17.957 1.00 46.44 377 ARG A CA 1
ATOM 3087 C C . ARG A 1 377 ? 7.535 -32.295 17.800 1.00 46.44 377 ARG A C 1
ATOM 3089 O O . ARG A 1 377 ? 7.234 -31.123 17.627 1.00 46.44 377 ARG A O 1
ATOM 3096 N N . LYS A 1 378 ? 6.608 -33.258 17.816 1.00 49.47 378 LYS A N 1
ATOM 3097 C CA . LYS A 1 378 ? 5.170 -33.060 17.548 1.00 49.47 378 LYS A CA 1
ATOM 3098 C C . LYS A 1 378 ? 4.319 -32.752 18.793 1.00 49.47 378 LYS A C 1
ATOM 3100 O O . LYS A 1 378 ? 3.103 -32.694 18.672 1.00 49.47 378 LYS A O 1
ATOM 3105 N N . ILE A 1 379 ? 4.928 -32.605 19.972 1.00 50.00 379 ILE A N 1
ATOM 3106 C CA . ILE A 1 379 ? 4.212 -32.639 21.263 1.00 50.00 379 ILE A CA 1
ATOM 3107 C C . ILE A 1 379 ? 4.020 -31.246 21.910 1.00 50.00 379 ILE A C 1
ATOM 3109 O O . ILE A 1 379 ? 3.237 -31.111 22.848 1.00 50.00 379 ILE A O 1
ATOM 3113 N N . PHE A 1 380 ? 4.667 -30.193 21.398 1.00 54.16 380 PHE A N 1
ATOM 3114 C CA . PHE A 1 380 ? 4.751 -28.902 22.094 1.00 54.16 380 PHE A CA 1
ATOM 3115 C C . PHE A 1 380 ? 4.540 -27.705 21.163 1.00 54.16 380 PHE A C 1
ATOM 3117 O O . PHE A 1 380 ? 5.086 -27.675 20.059 1.00 54.16 380 PHE A O 1
ATOM 3124 N N . GLY A 1 381 ? 3.836 -26.687 21.656 1.00 54.31 381 GLY A N 1
ATOM 3125 C CA . GLY A 1 381 ? 3.803 -25.348 21.073 1.00 54.31 381 GLY A CA 1
ATOM 3126 C C . GLY A 1 381 ? 3.678 -24.302 22.174 1.00 54.31 381 GLY A C 1
ATOM 3127 O O . GLY A 1 381 ? 3.066 -24.544 23.207 1.00 54.31 381 GLY A O 1
ATOM 3128 N N . TYR A 1 382 ? 4.313 -23.151 22.002 1.00 59.19 382 TYR A N 1
ATOM 3129 C CA . TYR A 1 382 ? 4.250 -22.059 22.967 1.00 59.19 382 TYR A CA 1
ATOM 3130 C C . TYR A 1 382 ? 4.271 -20.715 22.247 1.00 59.19 382 TYR A C 1
ATOM 3132 O O . TYR A 1 382 ? 4.799 -20.617 21.138 1.00 59.19 382 TYR A O 1
ATOM 3140 N N . ASN A 1 383 ? 3.697 -19.695 22.879 1.00 49.81 383 ASN A N 1
ATOM 3141 C CA . ASN A 1 383 ? 3.742 -18.313 22.432 1.00 49.81 383 ASN A CA 1
ATOM 3142 C C . ASN A 1 383 ? 4.106 -17.411 23.622 1.00 49.81 383 ASN A C 1
ATOM 3144 O O . ASN A 1 383 ? 3.452 -17.417 24.659 1.00 49.81 383 ASN A O 1
ATOM 3148 N N . ILE A 1 384 ? 5.178 -16.643 23.495 1.00 53.84 384 ILE A N 1
ATOM 3149 C CA . ILE A 1 384 ? 5.476 -15.578 24.454 1.00 53.84 384 ILE A CA 1
ATOM 3150 C C . ILE A 1 384 ? 5.054 -14.307 23.746 1.00 53.84 384 ILE A C 1
ATOM 3152 O O . ILE A 1 384 ? 5.589 -14.020 22.672 1.00 53.84 384 ILE A O 1
ATOM 3156 N N . ASP A 1 385 ? 4.109 -13.574 24.329 1.00 53.03 385 ASP A N 1
ATOM 3157 C CA . ASP A 1 385 ? 3.712 -12.264 23.824 1.00 53.03 385 ASP A CA 1
ATOM 3158 C C . ASP A 1 385 ? 4.876 -11.293 24.102 1.00 53.03 385 ASP A C 1
ATOM 3160 O O . ASP A 1 385 ? 4.904 -10.632 25.135 1.00 53.03 385 ASP A O 1
ATOM 3164 N N . SER A 1 386 ? 5.888 -11.332 23.212 1.00 41.97 386 SER A N 1
ATOM 3165 C CA . SER A 1 386 ? 7.142 -10.546 23.090 1.00 41.97 386 SER A CA 1
ATOM 3166 C C . SER A 1 386 ? 8.393 -11.448 22.867 1.00 41.97 386 SER A C 1
ATOM 3168 O O . SER A 1 386 ? 8.565 -12.479 23.518 1.00 41.97 386 SER A O 1
ATOM 3170 N N . PRO A 1 387 ? 9.289 -11.102 21.919 1.00 46.72 387 PRO A N 1
ATOM 3171 C CA . PRO A 1 387 ? 9.491 -11.752 20.623 1.00 46.72 387 PRO A CA 1
ATOM 3172 C C . PRO A 1 387 ? 10.276 -13.093 20.623 1.00 46.72 387 PRO A C 1
ATOM 3174 O O . PRO A 1 387 ? 10.866 -13.561 21.601 1.00 46.72 387 PRO A O 1
ATOM 3177 N N . ASN A 1 388 ? 10.282 -13.744 19.453 1.00 45.06 388 ASN A N 1
ATOM 3178 C CA . ASN A 1 388 ? 11.005 -14.986 19.167 1.00 45.06 388 ASN A CA 1
ATOM 3179 C C . ASN A 1 388 ? 12.472 -14.718 18.756 1.00 45.06 388 ASN A C 1
ATOM 3181 O O . ASN A 1 388 ? 12.720 -13.914 17.864 1.00 45.06 388 ASN A O 1
ATOM 3185 N N . SER A 1 389 ? 13.413 -15.460 19.368 1.00 46.78 389 SER A N 1
ATOM 3186 C CA . SER A 1 389 ? 14.900 -15.396 19.293 1.00 46.78 389 SER A CA 1
ATOM 3187 C C . SER A 1 389 ? 15.587 -14.278 20.109 1.00 46.78 389 SER A C 1
ATOM 3189 O O . SER A 1 389 ? 14.904 -13.407 20.628 1.00 46.78 389 SER A O 1
ATOM 3191 N N . GLU A 1 390 ? 16.900 -14.407 20.362 1.00 46.53 390 GLU A N 1
ATOM 3192 C CA . GLU A 1 390 ? 17.702 -13.604 21.313 1.00 46.53 390 GLU A CA 1
ATOM 3193 C C . GLU A 1 390 ? 17.555 -12.085 21.091 1.00 46.53 390 GLU A C 1
ATOM 3195 O O . GLU A 1 390 ? 18.202 -11.511 20.218 1.00 46.53 390 GLU A O 1
ATOM 3200 N N . TYR A 1 391 ? 16.734 -11.417 21.903 1.00 49.47 391 TYR A N 1
ATOM 3201 C CA . TYR A 1 391 ? 16.575 -9.962 21.890 1.00 49.47 391 TYR A CA 1
ATOM 3202 C C . TYR A 1 391 ? 16.432 -9.422 23.311 1.00 49.47 391 TYR A C 1
ATOM 3204 O O . TYR A 1 391 ? 15.984 -10.137 24.205 1.00 49.47 391 TYR A O 1
ATOM 3212 N N . SER A 1 392 ? 16.821 -8.155 23.472 1.00 46.44 392 SER A N 1
ATOM 3213 C CA . SER A 1 392 ? 16.586 -7.318 24.647 1.00 46.44 392 SER A CA 1
ATOM 3214 C C . SER A 1 392 ? 15.407 -6.393 24.355 1.00 46.44 392 SER A C 1
ATOM 3216 O O . SER A 1 392 ? 15.386 -5.717 23.324 1.00 46.44 392 SER A O 1
ATOM 3218 N N . THR A 1 393 ? 14.402 -6.392 25.225 1.00 50.03 393 THR A N 1
ATOM 3219 C CA . THR A 1 393 ? 13.270 -5.462 25.150 1.00 50.03 393 THR A CA 1
ATOM 3220 C C . THR A 1 393 ? 12.822 -5.072 26.552 1.00 50.03 393 THR A C 1
ATOM 3222 O O . THR A 1 393 ? 12.907 -5.890 27.473 1.00 50.03 393 THR A O 1
ATOM 3225 N N . ASN A 1 394 ? 12.387 -3.820 26.699 1.00 54.12 394 ASN A N 1
ATOM 3226 C CA . ASN A 1 394 ? 11.824 -3.302 27.936 1.00 54.12 394 ASN A CA 1
ATOM 3227 C C . ASN A 1 394 ? 10.342 -3.666 27.987 1.00 54.12 394 ASN A C 1
ATOM 3229 O O . ASN A 1 394 ? 9.568 -3.214 27.142 1.00 54.12 394 ASN A O 1
ATOM 3233 N N . VAL A 1 395 ? 9.950 -4.473 28.967 1.00 57.75 395 VAL A N 1
ATOM 3234 C CA . VAL A 1 395 ? 8.544 -4.791 29.221 1.00 57.75 395 VAL A CA 1
ATOM 3235 C C . VAL A 1 395 ? 8.189 -4.534 30.674 1.00 57.75 395 VAL A C 1
ATOM 3237 O O . VAL A 1 395 ? 9.032 -4.581 31.567 1.00 57.75 395 VAL A O 1
ATOM 3240 N N . THR A 1 396 ? 6.914 -4.261 30.892 1.00 52.53 396 THR A N 1
ATOM 3241 C CA . THR A 1 396 ? 6.312 -4.025 32.204 1.00 52.53 396 THR A CA 1
ATOM 3242 C C . THR A 1 396 ? 5.882 -5.334 32.863 1.00 52.53 396 THR A C 1
ATOM 3244 O O . THR A 1 396 ? 5.924 -5.476 34.081 1.00 52.53 396 THR A O 1
ATOM 3247 N N . GLU A 1 397 ? 5.505 -6.315 32.043 1.00 63.75 397 GLU A N 1
ATOM 3248 C CA . GLU A 1 397 ? 5.055 -7.640 32.448 1.00 63.75 397 GLU A CA 1
ATOM 3249 C C . GLU A 1 397 ? 5.529 -8.668 31.419 1.00 63.75 397 GLU A C 1
ATOM 3251 O O . GLU A 1 397 ? 5.636 -8.366 30.227 1.00 63.75 397 GLU A O 1
ATOM 3256 N N . VAL A 1 398 ? 5.804 -9.892 31.871 1.00 61.56 398 VAL A N 1
ATOM 3257 C CA . VAL A 1 398 ? 6.133 -11.008 30.976 1.00 61.56 398 VAL A CA 1
ATOM 3258 C C . VAL A 1 398 ? 4.973 -11.987 30.975 1.00 61.56 398 VAL A C 1
ATOM 3260 O O . VAL A 1 398 ? 4.667 -12.582 32.010 1.00 61.56 398 VAL A O 1
ATOM 3263 N N . PHE A 1 399 ? 4.347 -12.171 29.812 1.00 69.69 399 PHE A N 1
ATOM 3264 C CA . PHE A 1 399 ? 3.343 -13.209 29.603 1.00 69.69 399 PHE A CA 1
ATOM 3265 C C . PHE A 1 399 ? 3.947 -14.365 28.821 1.00 69.69 399 PHE A C 1
ATOM 3267 O O . PHE A 1 399 ? 4.345 -14.238 27.663 1.00 69.69 399 PHE A O 1
ATOM 3274 N N . LEU A 1 400 ? 3.998 -15.521 29.469 1.00 67.25 400 LEU A N 1
ATOM 3275 C CA . LEU A 1 400 ? 4.374 -16.773 28.839 1.00 67.25 400 LEU A CA 1
ATOM 3276 C C . LEU A 1 400 ? 3.115 -17.605 28.649 1.00 67.25 400 LEU A C 1
ATOM 3278 O O . LEU A 1 400 ? 2.513 -18.038 29.632 1.00 67.25 400 LEU A O 1
ATOM 3282 N N . THR A 1 401 ? 2.753 -17.869 27.398 1.00 67.62 401 THR A N 1
ATOM 3283 C CA . THR A 1 401 ? 1.693 -18.821 27.077 1.00 67.62 401 THR A CA 1
ATOM 3284 C C . THR A 1 401 ? 2.254 -20.049 26.382 1.00 67.62 401 THR A C 1
ATOM 3286 O O . THR A 1 401 ? 3.247 -20.003 25.653 1.00 67.62 401 THR A O 1
ATOM 3289 N N . GLY A 1 402 ? 1.628 -21.194 26.591 1.00 72.12 402 GLY A N 1
ATOM 3290 C CA . GLY A 1 402 ? 1.959 -22.366 25.805 1.00 72.12 402 GLY A CA 1
ATOM 3291 C C . GLY A 1 402 ? 1.050 -23.535 26.059 1.00 72.12 402 GLY A C 1
ATOM 3292 O O . GLY A 1 402 ? 0.079 -23.438 26.805 1.00 72.12 402 GLY A O 1
ATOM 3293 N N . TRP A 1 403 ? 1.363 -24.642 25.402 1.00 71.88 403 TRP A N 1
ATOM 3294 C CA . TRP A 1 403 ? 0.588 -25.858 25.480 1.00 71.88 403 TRP A CA 1
ATOM 3295 C C . TRP A 1 403 ? 1.439 -27.120 25.352 1.00 71.88 403 TRP A C 1
ATOM 3297 O O . TRP A 1 403 ? 2.520 -27.133 24.755 1.00 71.88 403 TRP A O 1
ATOM 3307 N N . VAL A 1 404 ? 0.906 -28.208 25.904 1.00 68.44 404 VAL A N 1
ATOM 3308 C CA . VAL A 1 404 ? 1.473 -29.558 25.813 1.00 68.44 404 VAL A CA 1
ATOM 3309 C C . VAL A 1 404 ? 0.397 -30.526 25.340 1.00 68.44 404 VAL A C 1
ATOM 3311 O O . VAL A 1 404 ? -0.750 -30.464 25.787 1.00 68.44 404 VAL A O 1
ATOM 3314 N N . LEU A 1 405 ? 0.786 -31.446 24.457 1.00 67.88 405 LEU A N 1
ATOM 3315 C CA . LEU A 1 405 ? -0.015 -32.599 24.044 1.00 67.88 405 LEU A CA 1
ATOM 3316 C C . LEU A 1 405 ? 0.465 -33.859 24.784 1.00 67.88 405 LEU A C 1
ATOM 3318 O O . LEU A 1 405 ? 1.209 -34.650 24.195 1.00 67.88 405 LEU A O 1
ATOM 3322 N N . PRO A 1 406 ? 0.107 -34.083 26.063 1.00 60.44 406 PRO A N 1
ATOM 3323 C CA . PRO A 1 406 ? 0.499 -35.319 26.726 1.00 60.44 406 PRO A CA 1
ATOM 3324 C C . PRO A 1 406 ? -0.047 -36.516 25.933 1.00 60.44 406 PRO A C 1
ATOM 3326 O O . PRO A 1 406 ? -1.206 -36.542 25.514 1.00 60.44 406 PRO A O 1
ATOM 3329 N N . ARG A 1 407 ? 0.813 -37.511 25.686 1.00 57.28 407 ARG A N 1
ATOM 3330 C CA . ARG A 1 407 ? 0.354 -38.817 25.207 1.00 57.28 407 ARG A CA 1
ATOM 3331 C C . ARG A 1 407 ? -0.344 -39.490 26.383 1.00 57.28 407 ARG A C 1
ATOM 3333 O O . ARG A 1 407 ? 0.301 -39.699 27.403 1.00 57.28 407 ARG A O 1
ATOM 3340 N N . GLU A 1 408 ? -1.613 -39.854 26.208 1.00 61.69 408 GLU A N 1
ATOM 3341 C CA . GLU A 1 408 ? -2.414 -40.589 27.206 1.00 61.69 408 GLU A CA 1
ATOM 3342 C C . GLU A 1 408 ? -2.736 -39.757 28.472 1.00 61.69 408 GLU A C 1
ATOM 3344 O O . GLU A 1 408 ? -2.377 -38.585 28.553 1.00 61.69 408 GLU A O 1
ATOM 3349 N N . GLU A 1 409 ? -3.492 -40.316 29.429 1.00 59.81 409 GLU A N 1
ATOM 3350 C CA . GLU A 1 409 ? -3.949 -39.679 30.691 1.00 59.81 409 GLU A CA 1
ATOM 3351 C C . GLU A 1 409 ? -2.806 -39.390 31.688 1.00 59.81 409 GLU A C 1
ATOM 3353 O O . GLU A 1 409 ? -2.937 -39.575 32.896 1.00 59.81 409 GLU A O 1
ATOM 3358 N N . LYS A 1 410 ? -1.638 -38.996 31.188 1.00 67.56 410 LYS A N 1
ATOM 3359 C CA . LYS A 1 410 ? -0.438 -38.805 31.991 1.00 67.56 410 LYS A CA 1
ATOM 3360 C C . LYS A 1 410 ? -0.412 -37.404 32.580 1.00 67.56 410 LYS A C 1
ATOM 3362 O O . LYS A 1 410 ? -0.643 -36.420 31.878 1.00 67.56 410 LYS A O 1
ATOM 3367 N N . GLU A 1 411 ? -0.074 -37.325 33.862 1.00 71.19 411 GLU A N 1
ATOM 3368 C CA . GLU A 1 411 ? 0.141 -36.057 34.546 1.00 71.19 411 GLU A CA 1
ATOM 3369 C C . GLU A 1 411 ? 1.371 -35.354 33.960 1.00 71.19 411 GLU A C 1
ATOM 3371 O O . GLU A 1 411 ? 2.485 -35.890 33.943 1.00 71.19 411 GLU A O 1
ATOM 3376 N N . ALA A 1 412 ? 1.153 -34.136 33.476 1.00 77.94 412 ALA A N 1
ATOM 3377 C CA . ALA A 1 412 ? 2.213 -33.191 33.183 1.00 77.94 412 ALA A CA 1
ATOM 3378 C C . ALA A 1 412 ? 2.178 -32.073 34.232 1.00 77.94 412 ALA A C 1
ATOM 3380 O O . ALA A 1 412 ? 1.136 -31.764 34.817 1.00 77.94 412 ALA A O 1
ATOM 3381 N N . GLN A 1 413 ? 3.327 -31.465 34.474 1.00 83.62 413 GLN A N 1
ATOM 3382 C CA . GLN A 1 413 ? 3.456 -30.289 35.318 1.00 83.62 413 GLN A CA 1
ATOM 3383 C C . GLN A 1 413 ? 4.359 -29.275 34.635 1.00 83.62 413 GLN A C 1
ATOM 3385 O O . GLN A 1 413 ? 5.292 -29.641 33.918 1.00 83.62 413 GLN A O 1
ATOM 3390 N N . ILE A 1 414 ? 4.105 -28.000 34.881 1.00 82.81 414 ILE A N 1
ATOM 3391 C CA . ILE A 1 414 ? 5.005 -26.912 34.502 1.00 82.81 414 ILE A CA 1
ATOM 3392 C C . ILE A 1 414 ? 5.681 -26.444 35.766 1.00 82.81 414 ILE A C 1
ATOM 3394 O O . ILE A 1 414 ? 4.997 -26.054 36.705 1.00 82.81 414 ILE A O 1
ATOM 3398 N N . VAL A 1 415 ? 7.003 -26.483 35.789 1.00 84.50 415 VAL A N 1
ATOM 3399 C CA . VAL A 1 415 ? 7.801 -26.008 36.911 1.00 84.50 415 VAL A CA 1
ATOM 3400 C C . VAL A 1 415 ? 8.553 -24.766 36.461 1.00 84.50 415 VAL A C 1
ATOM 3402 O O . VAL A 1 415 ? 9.359 -24.833 35.532 1.00 84.50 415 VAL A O 1
ATOM 3405 N N . VAL A 1 416 ? 8.290 -23.639 37.117 1.00 83.62 416 VAL A N 1
ATOM 3406 C CA . VAL A 1 416 ? 9.058 -22.401 36.950 1.00 83.62 416 VAL A CA 1
ATOM 3407 C C . VAL A 1 416 ? 9.988 -22.263 38.144 1.00 83.62 416 VAL A C 1
ATOM 3409 O O . VAL A 1 416 ? 9.530 -22.199 39.283 1.00 83.62 416 VAL A O 1
ATOM 3412 N N . GLU A 1 417 ? 11.294 -22.243 37.890 1.00 86.50 417 GLU A N 1
ATOM 3413 C CA . GLU A 1 417 ? 12.326 -22.157 38.925 1.00 86.50 417 GLU A CA 1
ATOM 3414 C C . GLU A 1 417 ? 13.239 -20.961 38.686 1.00 86.50 417 GLU A C 1
ATOM 3416 O O . GLU A 1 417 ? 13.882 -20.866 37.643 1.00 86.50 417 GLU A O 1
ATOM 3421 N N . GLY A 1 418 ? 13.352 -20.066 39.661 1.00 83.25 418 GLY A N 1
ATOM 3422 C CA . GLY A 1 418 ? 14.238 -18.908 39.559 1.00 83.25 418 GLY A CA 1
ATOM 3423 C C . GLY A 1 418 ? 14.018 -17.904 40.681 1.00 83.25 418 GLY A C 1
ATOM 3424 O O . GLY A 1 418 ? 12.947 -17.862 41.276 1.00 83.25 418 GLY A O 1
ATOM 3425 N N . SER A 1 419 ? 15.047 -17.122 41.018 1.00 70.56 419 SER A N 1
ATOM 3426 C CA . SER A 1 419 ? 14.998 -16.074 42.062 1.00 70.56 419 SER A CA 1
ATOM 3427 C C . SER A 1 419 ? 14.419 -16.511 43.420 1.00 70.56 419 SER A C 1
ATOM 3429 O O . SER A 1 419 ? 13.802 -15.718 44.124 1.00 70.56 419 SER A O 1
ATOM 3431 N N . GLY A 1 420 ? 14.618 -17.776 43.805 1.00 71.00 420 GLY A N 1
ATOM 3432 C CA . GLY A 1 420 ? 14.095 -18.329 45.062 1.00 71.00 420 GLY A CA 1
ATOM 3433 C C . GLY A 1 420 ? 12.612 -18.718 45.030 1.00 71.00 420 GLY A C 1
ATOM 3434 O O . GLY A 1 420 ? 12.080 -19.122 46.061 1.00 71.00 420 GLY A O 1
ATOM 3435 N N . VAL A 1 421 ? 11.963 -18.637 43.867 1.00 69.06 421 VAL A N 1
ATOM 3436 C CA . VAL A 1 421 ? 10.584 -19.074 43.635 1.00 69.06 421 VAL A CA 1
ATOM 3437 C C . VAL A 1 421 ? 10.596 -20.407 42.885 1.00 69.06 421 VAL A C 1
ATOM 3439 O O . VAL A 1 421 ? 11.356 -20.598 41.931 1.00 69.06 421 VAL A O 1
ATOM 3442 N N . MET A 1 422 ? 9.759 -21.337 43.344 1.00 81.56 422 MET A N 1
ATOM 3443 C CA . MET A 1 422 ? 9.436 -22.581 42.652 1.00 81.56 422 MET A CA 1
ATOM 3444 C C . MET A 1 422 ? 7.917 -22.694 42.605 1.00 81.56 422 MET A C 1
ATOM 3446 O O . MET A 1 422 ? 7.280 -22.914 43.634 1.00 81.56 422 MET A O 1
ATOM 3450 N N . GLU A 1 423 ? 7.345 -22.542 41.417 1.00 78.12 423 GLU A N 1
ATOM 3451 C CA . GLU A 1 423 ? 5.911 -22.715 41.191 1.00 78.12 423 GLU A CA 1
ATOM 3452 C C . GLU A 1 423 ? 5.672 -23.916 40.287 1.00 78.12 423 GLU A C 1
ATOM 3454 O O . GLU A 1 423 ? 6.412 -24.147 39.330 1.00 78.12 423 GLU A O 1
ATOM 3459 N N . THR A 1 424 ? 4.658 -24.712 40.628 1.00 78.06 424 THR A N 1
ATOM 3460 C CA . THR A 1 424 ? 4.265 -25.903 39.873 1.00 78.06 424 THR A CA 1
ATOM 3461 C C . THR A 1 424 ? 2.808 -25.785 39.460 1.00 78.06 424 THR A C 1
ATOM 3463 O O . THR A 1 424 ? 1.935 -25.619 40.310 1.00 78.06 424 THR A O 1
ATOM 3466 N N . PHE A 1 425 ? 2.547 -25.904 38.162 1.00 75.69 425 PHE A N 1
ATOM 3467 C CA . PHE A 1 425 ? 1.206 -25.843 37.590 1.00 75.69 425 PHE A CA 1
ATOM 3468 C C . PHE A 1 425 ? 0.809 -27.233 37.078 1.00 75.69 425 PHE A C 1
ATOM 3470 O O . PHE A 1 425 ? 1.522 -27.768 36.222 1.00 75.69 425 PHE A O 1
ATOM 3477 N N . PRO A 1 426 ? -0.279 -27.843 37.584 1.00 70.56 426 PRO A N 1
ATOM 3478 C CA . PRO A 1 426 ? -0.774 -29.108 37.051 1.00 70.56 426 PRO A CA 1
ATOM 3479 C C . PRO A 1 426 ? -1.368 -28.908 35.645 1.00 70.56 426 PRO A C 1
ATOM 3481 O O . PRO A 1 426 ? -2.013 -27.898 35.368 1.00 70.56 426 PRO A O 1
ATOM 3484 N N . CYS A 1 427 ? -1.123 -29.867 34.748 1.00 70.50 427 CYS A N 1
ATOM 3485 C CA . CYS A 1 427 ? -1.589 -29.858 33.354 1.00 70.50 427 CYS A CA 1
ATOM 3486 C C . CYS A 1 427 ? -2.815 -30.764 33.122 1.00 70.50 427 CYS A C 1
ATOM 3488 O O . CYS A 1 427 ? -2.907 -31.453 32.105 1.00 70.50 427 CYS A O 1
ATOM 3490 N N . ASP A 1 428 ? -3.742 -30.810 34.072 1.00 64.38 428 ASP A N 1
ATOM 3491 C CA . ASP A 1 428 ? -4.916 -31.691 34.058 1.00 64.38 428 ASP A CA 1
ATOM 3492 C C . ASP A 1 428 ? -6.209 -31.004 33.581 1.00 64.38 428 ASP A C 1
ATOM 3494 O O . ASP A 1 428 ? -7.206 -31.682 33.326 1.00 64.38 428 ASP A O 1
ATOM 3498 N N . VAL A 1 429 ? -6.197 -29.678 33.404 1.00 64.75 429 VAL A N 1
ATOM 3499 C CA . VAL A 1 429 ? -7.372 -28.901 32.986 1.00 64.75 429 VAL A CA 1
ATOM 3500 C C . VAL A 1 429 ? -7.182 -28.320 31.586 1.00 64.75 429 VAL A C 1
ATOM 3502 O O . VAL A 1 429 ? -6.282 -27.514 31.338 1.00 64.75 429 VAL A O 1
ATOM 3505 N N . GLN A 1 430 ? -8.092 -28.682 30.680 1.00 68.56 430 GLN A N 1
ATOM 3506 C CA . GLN A 1 430 ? -8.205 -28.057 29.366 1.00 68.56 430 GLN A CA 1
ATOM 3507 C C . GLN A 1 430 ? -8.516 -26.561 29.533 1.00 68.56 430 GLN A C 1
ATOM 3509 O O . GLN A 1 430 ? -9.523 -26.179 30.130 1.00 68.56 430 GLN A O 1
ATOM 3514 N N . ARG A 1 431 ? -7.631 -25.709 29.009 1.00 71.19 431 ARG A N 1
ATOM 3515 C CA . ARG A 1 431 ? -7.741 -24.245 29.043 1.00 71.19 431 ARG A CA 1
ATOM 3516 C C . ARG A 1 431 ? -8.146 -23.734 27.664 1.00 71.19 431 ARG A C 1
ATOM 3518 O O . ARG A 1 431 ? -7.298 -23.365 26.848 1.00 71.19 431 ARG A O 1
ATOM 3525 N N . ASP A 1 432 ? -9.450 -23.765 27.389 1.00 76.56 432 ASP A N 1
ATOM 3526 C CA . ASP A 1 432 ? -10.025 -23.324 26.109 1.00 76.56 432 ASP A CA 1
ATOM 3527 C C . ASP A 1 432 ? -9.642 -21.876 25.781 1.00 76.56 432 ASP A C 1
ATOM 3529 O O . ASP A 1 432 ? -9.330 -21.563 24.635 1.00 76.56 432 ASP A O 1
ATOM 3533 N N . ASP A 1 433 ? -9.572 -21.018 26.799 1.00 69.62 433 ASP A N 1
ATOM 3534 C CA . ASP A 1 433 ? -9.096 -19.637 26.716 1.00 69.62 433 ASP A CA 1
ATOM 3535 C C . ASP A 1 433 ? -7.660 -19.543 26.179 1.00 69.62 433 ASP A C 1
ATOM 3537 O O . ASP A 1 433 ? -7.383 -18.763 25.267 1.00 69.62 433 A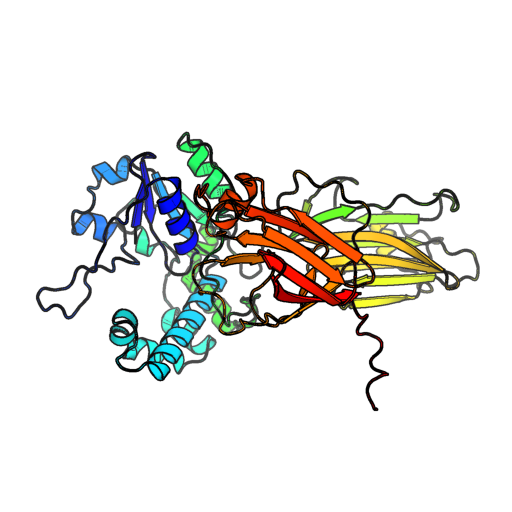SP A O 1
ATOM 3541 N N . VAL A 1 434 ? -6.755 -20.384 26.681 1.00 66.38 434 VAL A N 1
ATOM 3542 C CA . VAL A 1 434 ? -5.352 -20.408 26.245 1.00 66.38 434 VAL A CA 1
ATOM 3543 C C . VAL A 1 434 ? -5.229 -20.966 24.828 1.00 66.38 434 VAL A C 1
ATOM 3545 O O . VAL A 1 434 ? -4.524 -20.392 24.000 1.00 66.38 434 VAL A O 1
ATOM 3548 N N . THR A 1 435 ? -5.936 -22.054 24.509 1.00 68.62 435 THR A N 1
ATOM 3549 C CA . THR A 1 435 ? -5.892 -22.631 23.152 1.00 68.62 435 THR A CA 1
ATOM 3550 C C . THR A 1 435 ? -6.446 -21.670 22.107 1.00 68.62 435 THR A C 1
ATOM 3552 O O . THR A 1 435 ? -5.803 -21.471 21.080 1.00 68.62 435 THR A O 1
ATOM 3555 N N . LYS A 1 436 ? -7.557 -20.989 22.413 1.00 73.75 436 LYS A N 1
ATOM 3556 C CA . LYS A 1 436 ? -8.155 -19.967 21.552 1.00 73.75 436 LYS A CA 1
ATOM 3557 C C . LYS A 1 436 ? -7.240 -18.756 21.376 1.00 73.75 436 LYS A C 1
ATOM 3559 O O . LYS A 1 436 ? -7.148 -18.235 20.272 1.00 73.75 436 LYS A O 1
ATOM 3564 N N . THR A 1 437 ? -6.532 -18.343 22.428 1.00 68.56 437 THR A N 1
ATOM 3565 C CA . THR A 1 437 ? -5.558 -17.239 22.360 1.00 68.56 437 THR A CA 1
ATOM 3566 C C . THR A 1 437 ? -4.362 -17.594 21.471 1.00 68.56 437 THR A C 1
ATOM 3568 O O . THR A 1 437 ? -3.920 -16.771 20.676 1.00 68.56 437 THR A O 1
ATOM 3571 N N . ILE A 1 438 ? -3.849 -18.826 21.562 1.00 61.41 438 ILE A N 1
ATOM 3572 C CA . ILE A 1 438 ? -2.650 -19.250 20.818 1.00 61.41 438 ILE A CA 1
ATOM 3573 C C . ILE A 1 438 ? -2.968 -19.662 19.373 1.00 61.41 438 ILE A C 1
ATOM 3575 O O . ILE A 1 438 ? -2.182 -19.383 18.470 1.00 61.41 438 ILE A O 1
ATOM 3579 N N . LEU A 1 439 ? -4.074 -20.374 19.146 1.00 63.88 439 LEU A N 1
ATOM 3580 C CA . LEU A 1 439 ? -4.402 -20.987 17.854 1.00 63.88 439 LEU A CA 1
ATOM 3581 C C . LEU A 1 439 ? -5.526 -20.272 17.095 1.00 63.88 439 LEU A C 1
ATOM 3583 O O . LEU A 1 439 ? -5.817 -20.650 15.965 1.00 63.88 439 LEU A O 1
ATOM 3587 N N . GLY A 1 440 ? -6.187 -19.284 17.701 1.00 73.06 440 GLY A N 1
ATOM 3588 C CA . GLY A 1 440 ? -7.400 -18.659 17.158 1.00 73.06 440 GLY A CA 1
ATOM 3589 C C . GLY A 1 440 ? -8.665 -19.518 17.304 1.00 73.06 440 GLY A C 1
ATOM 3590 O O . GLY A 1 440 ? -9.776 -19.008 17.180 1.00 73.06 440 GLY A O 1
ATOM 3591 N N . GLU A 1 441 ? -8.522 -20.804 17.632 1.00 78.56 441 GLU A N 1
ATOM 3592 C CA . GLU A 1 441 ? -9.609 -21.765 17.825 1.00 78.56 441 GLU A CA 1
ATOM 3593 C C . GLU A 1 441 ? -9.341 -22.697 19.018 1.00 78.56 441 GLU A C 1
ATOM 3595 O O . GLU A 1 441 ? -8.202 -22.881 19.450 1.00 78.56 441 GLU A O 1
ATOM 3600 N N . ILE A 1 442 ? -10.402 -23.299 19.561 1.00 76.75 442 ILE A N 1
ATOM 3601 C CA . ILE A 1 442 ? -10.282 -24.305 20.624 1.00 76.75 442 ILE A CA 1
ATOM 3602 C C . ILE A 1 442 ? -9.795 -25.612 19.995 1.00 76.75 442 ILE A C 1
ATOM 3604 O O . ILE A 1 442 ? -10.468 -26.172 19.130 1.00 76.75 442 ILE A O 1
ATOM 3608 N N . ASN A 1 443 ? -8.652 -26.133 20.450 1.00 74.00 443 ASN A N 1
ATOM 3609 C CA . ASN A 1 443 ? -8.126 -27.412 19.972 1.00 74.00 443 ASN A CA 1
ATOM 3610 C C . ASN A 1 443 ? -8.358 -28.517 21.017 1.00 74.00 443 ASN A C 1
ATOM 3612 O O . ASN A 1 443 ? -7.633 -28.559 22.012 1.00 74.00 443 ASN A O 1
ATOM 3616 N N . PRO A 1 444 ? -9.291 -29.461 20.783 1.00 72.75 444 PRO A N 1
ATOM 3617 C CA . PRO A 1 444 ? -9.649 -30.491 21.762 1.00 72.75 444 PRO A CA 1
ATOM 3618 C C . PRO A 1 444 ? -8.528 -31.504 22.035 1.00 72.75 444 PRO A C 1
ATOM 3620 O O . PRO A 1 444 ? -8.617 -32.289 22.977 1.00 72.75 444 PRO A O 1
ATOM 3623 N N . ASN A 1 445 ? -7.468 -31.517 21.220 1.00 71.25 445 ASN A N 1
ATOM 3624 C CA . ASN A 1 445 ? -6.305 -32.364 21.471 1.00 71.25 445 ASN A CA 1
ATOM 3625 C C . ASN A 1 445 ? -5.345 -31.736 22.487 1.00 71.25 445 ASN A C 1
ATOM 3627 O O . ASN A 1 445 ? -4.574 -32.462 23.113 1.00 71.25 445 ASN A O 1
ATOM 3631 N N . ILE A 1 446 ? -5.391 -30.412 22.671 1.00 68.31 446 ILE A N 1
ATOM 3632 C CA . ILE A 1 446 ? -4.578 -29.708 23.661 1.00 68.31 446 ILE A CA 1
ATOM 3633 C C . ILE A 1 446 ? -5.235 -29.849 25.024 1.00 68.31 446 ILE A C 1
ATOM 3635 O O . ILE A 1 446 ? -6.177 -29.143 25.370 1.00 68.31 446 ILE A O 1
ATOM 3639 N N . LYS A 1 447 ? -4.700 -30.778 25.815 1.00 64.19 447 LYS A N 1
ATOM 3640 C CA . LYS A 1 447 ? -5.193 -31.032 27.169 1.00 64.19 447 LYS A CA 1
ATOM 3641 C C . LYS A 1 447 ? -4.640 -30.068 28.211 1.00 64.19 447 LYS A C 1
ATOM 3643 O O . LYS A 1 447 ? -5.270 -29.898 29.244 1.00 64.19 447 LYS A O 1
ATOM 3648 N N . CYS A 1 448 ? -3.505 -29.426 27.935 1.00 69.25 448 CYS A N 1
ATOM 3649 C CA . CYS A 1 448 ? -2.915 -28.439 28.830 1.00 69.25 448 CYS A CA 1
ATOM 3650 C C . CYS A 1 448 ? -2.509 -27.187 28.062 1.00 69.25 448 CYS A C 1
ATOM 3652 O O . CYS A 1 448 ? -1.644 -27.253 27.187 1.00 69.25 448 CYS A O 1
ATOM 3654 N N . GLY A 1 449 ? -3.117 -26.059 28.424 1.00 69.19 449 GLY A N 1
ATOM 3655 C CA . GLY A 1 449 ? -2.647 -24.721 28.090 1.00 69.19 449 GLY A CA 1
ATOM 3656 C C . GLY A 1 449 ? -2.252 -23.994 29.373 1.00 69.19 449 GLY A C 1
ATOM 3657 O O . GLY A 1 449 ? -2.878 -24.193 30.410 1.00 69.19 449 GLY A O 1
ATOM 3658 N N . PHE A 1 450 ? -1.228 -23.155 29.320 1.00 72.94 450 PHE A N 1
ATOM 3659 C CA . PHE A 1 450 ? -0.832 -22.303 30.436 1.00 72.94 450 PHE A CA 1
ATOM 3660 C C . PHE A 1 450 ? -0.658 -20.860 29.987 1.00 72.94 450 PHE A C 1
ATOM 3662 O O . PHE A 1 450 ? -0.297 -20.595 28.842 1.00 72.94 450 PHE A O 1
ATOM 3669 N N . GLN A 1 451 ? -0.898 -19.948 30.923 1.00 74.12 451 GLN A N 1
ATOM 3670 C CA . GLN A 1 451 ? -0.578 -18.533 30.824 1.00 74.12 451 GLN A CA 1
ATOM 3671 C C . GLN A 1 451 ? 0.001 -18.111 32.170 1.00 74.12 451 GLN A C 1
ATOM 3673 O O . GLN A 1 451 ? -0.688 -18.159 33.188 1.00 74.12 451 GLN A O 1
ATOM 3678 N N . ILE A 1 452 ? 1.277 -17.747 32.176 1.00 73.88 452 ILE A N 1
ATOM 3679 C CA . ILE A 1 452 ? 1.994 -17.325 33.375 1.00 73.88 452 ILE A CA 1
ATOM 3680 C C . ILE A 1 452 ? 2.304 -15.844 33.213 1.00 73.88 452 ILE A C 1
ATOM 3682 O O . ILE A 1 452 ? 2.984 -15.450 32.264 1.00 73.88 452 ILE A O 1
ATOM 3686 N N . LYS A 1 453 ? 1.779 -15.041 34.141 1.00 75.94 453 LYS A N 1
ATOM 3687 C CA . LYS A 1 453 ? 2.130 -13.632 34.306 1.00 75.94 453 LYS A CA 1
ATOM 3688 C C . LYS A 1 453 ? 3.290 -13.546 35.287 1.00 75.94 453 LYS A C 1
ATOM 3690 O O . LYS A 1 453 ? 3.184 -14.062 36.398 1.00 75.94 453 LYS A O 1
ATOM 3695 N N . TRP A 1 454 ? 4.372 -12.890 34.891 1.00 72.88 454 TRP A N 1
ATOM 3696 C CA . TRP A 1 454 ? 5.565 -12.763 35.721 1.00 72.88 454 TRP A CA 1
ATOM 3697 C C . TRP A 1 454 ? 6.005 -11.309 35.870 1.00 72.88 454 TRP A C 1
ATOM 3699 O O . TRP A 1 454 ? 6.018 -10.557 34.895 1.00 72.88 454 TRP A O 1
ATOM 3709 N N . ILE A 1 455 ? 6.379 -10.936 37.099 1.00 72.06 455 ILE A N 1
ATOM 3710 C CA . ILE A 1 455 ? 6.734 -9.557 37.488 1.00 72.06 455 ILE A CA 1
ATOM 3711 C C . ILE A 1 455 ? 8.063 -9.462 38.262 1.00 72.06 455 ILE A C 1
ATOM 3713 O O . ILE A 1 455 ? 8.408 -8.398 38.768 1.00 72.06 455 ILE A O 1
ATOM 3717 N N . HIS A 1 456 ? 8.804 -10.565 38.413 1.00 76.81 456 HIS A N 1
ATOM 3718 C CA . HIS A 1 456 ? 10.046 -10.597 39.197 1.00 76.81 456 HIS A CA 1
ATOM 3719 C C . HIS A 1 456 ? 11.300 -10.572 38.315 1.00 76.81 456 HIS A C 1
ATOM 3721 O O . HIS A 1 456 ? 11.323 -11.166 37.239 1.00 76.81 456 HIS A O 1
ATOM 3727 N N . THR A 1 457 ? 12.373 -9.949 38.811 1.00 78.06 457 THR A N 1
ATOM 3728 C CA . THR A 1 457 ? 13.706 -9.964 38.188 1.00 78.06 457 THR A CA 1
ATOM 3729 C C . THR A 1 457 ? 14.503 -11.221 38.547 1.00 78.06 457 THR A C 1
ATOM 3731 O O . THR A 1 457 ? 14.312 -11.835 39.600 1.00 78.06 457 THR A O 1
ATOM 3734 N N . GLY A 1 458 ? 15.427 -11.603 37.667 1.00 84.81 458 GLY A N 1
ATOM 3735 C CA . GLY A 1 458 ? 16.390 -12.692 37.822 1.00 84.81 458 GLY A CA 1
ATOM 3736 C C . GLY A 1 458 ? 16.364 -13.700 36.675 1.00 84.81 458 GLY A C 1
ATOM 3737 O O . GLY A 1 458 ? 15.867 -13.409 35.592 1.00 84.81 458 GLY A O 1
ATOM 3738 N N . ILE A 1 459 ? 16.965 -14.869 36.896 1.00 82.38 459 ILE A N 1
ATOM 3739 C CA . ILE A 1 459 ? 17.048 -15.944 35.899 1.00 82.38 459 ILE A CA 1
ATOM 3740 C C . ILE A 1 459 ? 16.009 -17.001 36.246 1.00 82.38 459 ILE A C 1
ATOM 3742 O O . ILE A 1 459 ? 15.992 -17.503 37.373 1.00 82.38 459 ILE A O 1
ATOM 3746 N N . PHE A 1 460 ? 15.183 -17.350 35.266 1.00 83.25 460 PHE A N 1
ATOM 3747 C CA . PHE A 1 460 ? 14.074 -18.279 35.401 1.00 83.25 460 PHE A CA 1
ATOM 3748 C C . PHE A 1 460 ? 14.193 -19.410 34.393 1.00 83.25 460 PHE A C 1
ATOM 3750 O O . PHE A 1 460 ? 14.364 -19.192 33.197 1.00 83.25 460 PHE A O 1
ATOM 3757 N N . ASN A 1 461 ? 14.046 -20.626 34.893 1.00 86.44 461 ASN A N 1
ATOM 3758 C CA . ASN A 1 461 ? 14.002 -21.855 34.132 1.00 86.44 461 ASN A CA 1
ATOM 3759 C C . ASN A 1 461 ? 12.565 -22.356 34.104 1.00 86.44 461 ASN A C 1
ATOM 3761 O O . ASN A 1 461 ? 12.012 -22.721 35.139 1.00 86.44 461 ASN A O 1
ATOM 3765 N N . ILE A 1 462 ? 11.969 -22.413 32.919 1.00 84.06 462 ILE A N 1
ATOM 3766 C CA . ILE A 1 462 ? 10.668 -23.052 32.727 1.00 84.06 462 ILE A CA 1
ATOM 3767 C C . ILE A 1 462 ? 10.916 -24.469 32.253 1.00 84.06 462 ILE A C 1
ATOM 3769 O O . ILE A 1 462 ? 11.529 -24.676 31.206 1.00 84.06 462 ILE A O 1
ATOM 3773 N N . SER A 1 463 ? 10.442 -25.444 33.018 1.00 85.94 463 SER A N 1
ATOM 3774 C CA . SER A 1 463 ? 10.552 -26.860 32.693 1.00 85.94 463 SER A CA 1
ATOM 3775 C C . SER A 1 463 ? 9.186 -27.532 32.637 1.00 85.94 463 SER A C 1
ATOM 3777 O O . SER A 1 463 ? 8.314 -27.218 33.439 1.00 85.94 463 SER A O 1
ATOM 3779 N N . PHE A 1 464 ? 9.016 -28.516 31.759 1.00 83.00 464 PHE A N 1
ATOM 3780 C CA . PHE A 1 464 ? 7.931 -29.486 31.883 1.00 83.00 464 PHE A CA 1
ATOM 3781 C C . PHE A 1 464 ? 8.404 -30.697 32.669 1.00 83.00 464 PHE A C 1
ATOM 3783 O O . PHE A 1 464 ? 9.492 -31.203 32.415 1.00 83.00 464 PHE A O 1
ATOM 3790 N N . VAL A 1 465 ? 7.587 -31.187 33.590 1.00 82.62 465 VAL A N 1
ATOM 3791 C CA . VAL A 1 465 ? 7.783 -32.478 34.244 1.00 82.62 465 VAL A CA 1
ATOM 3792 C C . VAL A 1 465 ? 6.699 -33.418 33.747 1.00 82.62 465 VAL A C 1
ATOM 3794 O O . VAL A 1 465 ? 5.517 -33.162 33.949 1.00 82.62 465 VAL A O 1
ATOM 3797 N N . ILE A 1 466 ? 7.099 -34.488 33.070 1.00 79.88 466 ILE A N 1
ATOM 3798 C CA . ILE A 1 466 ? 6.195 -35.525 32.565 1.00 79.88 466 ILE A CA 1
ATOM 3799 C C . ILE A 1 466 ? 6.709 -36.849 33.121 1.00 79.88 466 ILE A C 1
ATOM 3801 O O . ILE A 1 466 ? 7.868 -37.192 32.908 1.00 79.88 466 ILE A O 1
ATOM 3805 N N . GLU A 1 467 ? 5.879 -37.568 33.879 1.00 81.69 467 GLU A N 1
ATOM 3806 C CA . GLU A 1 467 ? 6.263 -38.842 34.522 1.00 81.69 467 GLU A CA 1
ATOM 3807 C C . GLU A 1 467 ? 7.524 -38.746 35.410 1.00 81.69 467 GLU A C 1
ATOM 3809 O O . GLU A 1 467 ? 8.322 -39.677 35.502 1.00 81.69 467 GLU A O 1
ATOM 3814 N N . GLY A 1 468 ? 7.730 -37.598 36.063 1.00 81.94 468 GLY A N 1
ATOM 3815 C CA . GLY A 1 468 ? 8.918 -37.339 36.884 1.00 81.94 468 GLY A CA 1
ATOM 3816 C C . GLY A 1 468 ? 10.184 -37.004 36.085 1.00 81.94 468 GLY A C 1
ATOM 3817 O O . GLY A 1 468 ? 11.198 -36.645 36.685 1.00 81.94 468 GLY A O 1
ATOM 3818 N N . GLU A 1 469 ? 10.141 -37.050 34.750 1.00 80.69 469 GLU A N 1
ATOM 3819 C CA . GLU A 1 469 ? 11.216 -36.540 33.902 1.00 80.69 469 GLU A CA 1
ATOM 3820 C C . GLU A 1 469 ? 11.038 -35.041 33.662 1.00 80.69 469 GLU A C 1
ATOM 3822 O O . GLU A 1 469 ? 10.036 -34.594 33.106 1.00 80.69 469 GLU A O 1
ATOM 3827 N N . LYS A 1 470 ? 12.040 -34.258 34.068 1.00 84.69 470 LYS A N 1
ATOM 3828 C CA . LYS A 1 470 ? 12.061 -32.804 33.915 1.00 84.69 470 LYS A CA 1
ATOM 3829 C C . LYS A 1 470 ? 12.790 -32.386 32.636 1.00 84.69 470 LYS A C 1
ATOM 3831 O O . LYS A 1 470 ? 13.944 -32.752 32.421 1.00 84.69 470 LYS A O 1
ATOM 3836 N N . MET A 1 471 ? 12.138 -31.566 31.821 1.00 79.31 471 MET A N 1
ATOM 3837 C CA . MET A 1 471 ? 12.626 -31.022 30.558 1.00 79.31 471 MET A CA 1
ATOM 3838 C C . MET A 1 471 ? 12.649 -29.498 30.614 1.00 79.31 471 MET A C 1
ATOM 3840 O O . MET A 1 471 ? 11.596 -28.878 30.689 1.00 79.31 471 MET A O 1
ATOM 3844 N N . LEU A 1 472 ? 13.833 -28.896 30.513 1.00 82.06 472 LEU A N 1
ATOM 3845 C CA . LEU A 1 472 ? 13.989 -27.444 30.418 1.00 82.06 472 LEU A CA 1
ATOM 3846 C C . LEU A 1 472 ? 13.540 -26.941 29.036 1.00 82.06 472 LEU A C 1
ATOM 3848 O O . LEU A 1 472 ? 14.050 -27.405 28.020 1.00 82.06 472 LEU A O 1
ATOM 3852 N N . MET A 1 473 ? 12.613 -25.985 29.011 1.00 77.50 473 MET A N 1
ATOM 3853 C CA . MET A 1 473 ? 12.032 -25.400 27.795 1.00 77.50 473 MET A CA 1
ATOM 3854 C C . MET A 1 473 ? 12.623 -24.039 27.455 1.00 77.50 473 MET A C 1
ATOM 3856 O O . MET A 1 473 ? 12.911 -23.740 26.295 1.00 77.50 473 MET A O 1
ATOM 3860 N N . ALA A 1 474 ? 12.765 -23.195 28.469 1.00 77.38 474 ALA A N 1
ATOM 3861 C CA . ALA A 1 474 ? 13.224 -21.832 28.304 1.00 77.38 474 ALA A CA 1
ATOM 3862 C C . ALA A 1 474 ? 14.017 -21.398 29.529 1.00 77.38 474 ALA A C 1
ATOM 3864 O O . ALA A 1 474 ? 13.636 -21.695 30.661 1.00 77.38 474 ALA A O 1
ATOM 3865 N N . GLU A 1 475 ? 15.090 -20.662 29.266 1.00 81.69 475 GLU A N 1
ATOM 3866 C CA . GLU A 1 475 ? 15.793 -19.866 30.258 1.00 81.69 475 GLU A CA 1
ATOM 3867 C C . GLU A 1 475 ? 15.507 -18.390 29.939 1.00 81.69 475 GLU A C 1
ATOM 3869 O O . GLU A 1 475 ? 15.805 -17.903 28.841 1.00 81.69 475 GLU A O 1
ATOM 3874 N N . ILE A 1 476 ? 14.860 -17.696 30.872 1.00 79.38 476 ILE A N 1
ATOM 3875 C CA . ILE A 1 476 ? 14.462 -16.291 30.756 1.00 79.38 476 ILE A CA 1
ATOM 3876 C C . ILE A 1 476 ? 15.259 -15.495 31.778 1.00 79.38 476 ILE A C 1
ATOM 3878 O O . ILE A 1 476 ? 15.193 -15.765 32.973 1.00 79.38 476 ILE A O 1
ATOM 3882 N N . HIS A 1 477 ? 16.002 -14.502 31.314 1.00 80.00 477 HIS A N 1
ATOM 3883 C CA . HIS A 1 477 ? 16.734 -13.571 32.161 1.00 80.00 477 HIS A CA 1
ATOM 3884 C C . HIS A 1 477 ? 15.958 -12.261 32.166 1.00 80.00 477 HIS A C 1
ATOM 3886 O O . HIS A 1 477 ? 15.717 -11.683 31.113 1.00 80.00 477 HIS A O 1
ATOM 3892 N N . ILE A 1 478 ? 15.540 -11.806 33.336 1.00 78.31 478 ILE A N 1
ATOM 3893 C CA . ILE A 1 478 ? 14.810 -10.556 33.524 1.00 78.31 478 ILE A CA 1
ATOM 3894 C C . ILE A 1 478 ? 15.699 -9.652 34.367 1.00 78.31 478 ILE A C 1
ATOM 3896 O O . ILE A 1 478 ? 15.887 -9.881 35.562 1.00 78.31 478 ILE A O 1
ATOM 3900 N N . HIS A 1 479 ? 16.270 -8.628 33.756 1.00 75.94 479 HIS A N 1
ATOM 3901 C CA . HIS A 1 479 ? 17.081 -7.644 34.455 1.00 75.94 479 HIS A CA 1
ATOM 3902 C C . HIS A 1 479 ? 16.219 -6.430 34.813 1.00 75.94 479 HIS A C 1
ATOM 3904 O O . HIS A 1 479 ? 15.376 -6.033 34.006 1.00 75.94 479 HIS A O 1
ATOM 3910 N N . PRO A 1 480 ? 16.403 -5.818 35.999 1.00 72.94 480 PRO A N 1
ATOM 3911 C CA . PRO A 1 480 ? 15.923 -4.456 36.197 1.00 72.94 480 PRO A CA 1
ATOM 3912 C C . PRO A 1 480 ? 16.580 -3.567 35.137 1.00 72.94 480 PRO A C 1
ATOM 3914 O O . PRO A 1 480 ? 17.727 -3.822 34.759 1.00 72.94 480 PRO A O 1
ATOM 3917 N N . GLU A 1 481 ? 15.852 -2.572 34.635 1.00 68.19 481 GLU A N 1
ATOM 3918 C CA . GLU A 1 481 ? 16.392 -1.632 33.653 1.00 68.19 481 GLU A CA 1
ATOM 3919 C C . GLU A 1 481 ? 17.729 -1.070 34.161 1.00 68.19 481 GLU A C 1
ATOM 3921 O O . GLU A 1 481 ? 17.805 -0.449 35.224 1.00 68.19 481 GLU A O 1
ATOM 3926 N N . ILE A 1 482 ? 18.812 -1.373 33.439 1.00 52.47 482 ILE A N 1
ATOM 3927 C CA . ILE A 1 482 ? 20.131 -0.837 33.761 1.00 52.47 482 ILE A CA 1
ATOM 3928 C C . ILE A 1 482 ? 20.118 0.595 33.250 1.00 52.47 482 ILE A C 1
ATOM 3930 O O . ILE A 1 482 ? 20.127 0.823 32.040 1.00 52.47 482 ILE A O 1
ATOM 3934 N N . ASP A 1 483 ? 20.086 1.548 34.176 1.00 46.09 483 ASP A N 1
ATOM 3935 C CA . ASP A 1 483 ? 20.275 2.960 33.877 1.00 46.09 483 ASP A CA 1
ATOM 3936 C C . ASP A 1 483 ? 21.629 3.122 33.162 1.00 46.09 483 ASP A C 1
ATOM 3938 O O . ASP A 1 483 ? 22.703 3.041 33.760 1.00 46.09 483 ASP A O 1
ATOM 3942 N N . SER A 1 484 ? 21.586 3.249 31.834 1.00 47.47 484 SER A N 1
ATOM 3943 C CA . SER A 1 484 ? 22.774 3.253 30.964 1.00 47.47 484 SER A CA 1
ATOM 3944 C C . SER A 1 484 ? 23.673 4.489 31.137 1.00 47.47 484 SER A C 1
ATOM 3946 O O . SER A 1 484 ? 24.644 4.661 30.398 1.00 47.47 484 SER A O 1
ATOM 3948 N N . SER A 1 485 ? 23.376 5.340 32.121 1.00 46.28 485 SER A N 1
ATOM 3949 C CA . SER A 1 485 ? 24.153 6.523 32.481 1.00 46.28 485 SER A CA 1
ATOM 3950 C C . SER A 1 485 ? 25.432 6.224 33.281 1.00 46.28 485 SER A C 1
ATOM 3952 O O . SER A 1 485 ? 26.295 7.099 33.357 1.00 46.28 485 SER A O 1
ATOM 3954 N N . ASP A 1 486 ? 25.634 5.002 33.792 1.00 44.34 486 ASP A N 1
ATOM 3955 C CA . ASP A 1 486 ? 26.867 4.625 34.504 1.00 44.34 486 ASP A CA 1
ATOM 3956 C C . ASP A 1 486 ? 27.797 3.735 33.653 1.00 44.34 486 ASP A C 1
ATOM 3958 O O . ASP A 1 486 ? 27.959 2.532 33.864 1.00 44.34 486 ASP A O 1
ATOM 3962 N N . SER A 1 487 ? 28.447 4.329 32.647 1.00 40.75 487 SER A N 1
ATOM 3963 C CA . SER A 1 487 ? 29.409 3.634 31.774 1.00 40.75 487 SER A CA 1
ATOM 3964 C C . SER A 1 487 ? 30.788 3.401 32.423 1.00 40.75 487 SER A C 1
ATOM 3966 O O . SER A 1 487 ? 31.793 3.293 31.712 1.00 40.75 487 SER A O 1
ATOM 3968 N N . SER A 1 488 ? 30.891 3.372 33.755 1.00 39.66 488 SER A N 1
ATOM 3969 C CA . SER A 1 488 ? 32.179 3.291 34.461 1.00 39.66 488 SER A CA 1
ATOM 3970 C C . SER A 1 488 ? 32.631 1.871 34.839 1.00 39.66 488 SER A C 1
ATOM 3972 O O . SER A 1 488 ? 33.765 1.692 35.286 1.00 39.66 488 SER A O 1
ATOM 3974 N N . LEU A 1 489 ? 31.831 0.832 34.581 1.00 44.28 489 LEU A N 1
ATOM 3975 C CA . LEU A 1 489 ? 32.149 -0.543 34.986 1.00 44.28 489 LEU A CA 1
ATOM 3976 C C . LEU A 1 489 ? 32.032 -1.549 33.834 1.00 44.28 489 LEU A C 1
ATOM 3978 O O . LEU A 1 489 ? 31.048 -2.258 33.732 1.00 44.28 489 LEU A O 1
ATOM 3982 N N . HIS A 1 490 ? 33.079 -1.648 33.004 1.00 33.38 490 HIS A N 1
ATOM 3983 C CA . HIS A 1 490 ? 33.549 -2.919 32.422 1.00 33.38 490 HIS A CA 1
ATOM 3984 C C . HIS A 1 490 ? 35.002 -2.790 31.919 1.00 33.38 490 HIS A C 1
ATOM 3986 O O . HIS A 1 490 ? 35.290 -2.625 30.734 1.00 33.38 490 HIS A O 1
ATOM 3992 N N . LYS A 1 491 ? 35.941 -2.898 32.862 1.00 36.09 491 LYS A N 1
ATOM 3993 C CA . LYS A 1 491 ? 37.263 -3.504 32.654 1.00 36.09 491 LYS A CA 1
ATOM 3994 C C . LYS A 1 491 ? 37.555 -4.388 33.860 1.00 36.09 491 LYS A C 1
ATOM 3996 O O . LYS A 1 491 ? 38.016 -3.878 34.876 1.00 36.09 491 LYS A O 1
ATOM 4001 N N . LEU A 1 492 ? 37.272 -5.680 33.722 1.00 35.12 492 LEU A N 1
ATOM 4002 C CA . LEU A 1 492 ? 37.969 -6.786 34.379 1.00 35.12 492 LEU A CA 1
ATOM 4003 C C . LEU A 1 492 ? 37.733 -8.057 33.568 1.00 35.12 492 LEU A C 1
ATOM 4005 O O . LEU A 1 492 ? 36.554 -8.313 33.236 1.00 35.12 492 LEU A O 1
#

pLDDT: mean 77.24, std 19.57, range [31.44, 98.62]

Sequence (492 aa):
MAILCEEINLLFICVPKAGSSSLENFLISNFGGKQVLTDHIWDDDGKTILVDYRHINIKEIISHRLLTLAQLEQMKILVVTRNPFDWVVSRYVFIVNCYQRLKQEGEKAPDWITAREHRLTE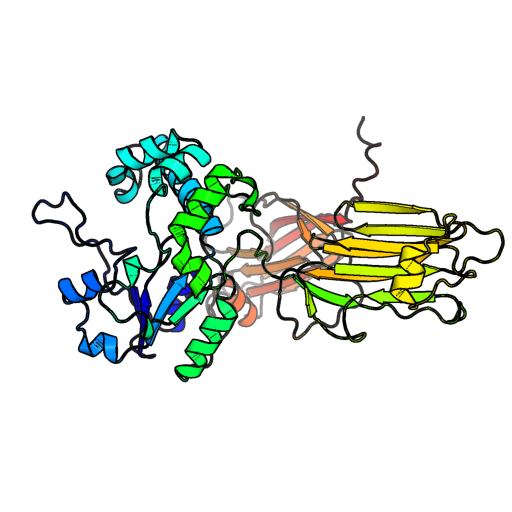IASMNFDEYVAHDFNNQNRSVYGLFIEGIDEGKVEVVKLEQLDIEVERIFQELGVELFHHIPHYNKTEGKKTDFRLYYSNKSRQIIEQSFARDFERLGYSFDDITMFTIIKKIINFPNKFERKIFGYNIDSPNSEYSTNVAKVFLAGWVLPREGKEAQIVVEGSGVMETFPCDVQRDDVTKTILGEINPNIKCGFQIKWIHTGIFNISFVIECEKMLMAEIHIQPEIDSSDLSIDDITMFTIIKKIINFPNKFERKIFGYNIDSPNSEYSTNVTEVFLTGWVLPREEKEAQIVVEGSGVMETFPCDVQRDDVTKTILGEINPNIKCGFQIKWIHTGIFNISFVIEGEKMLMAEIHIHPEIDSSDSSLHKL

Secondary structure (DSSP, 8-state):
-EEEETTTTEEEE--TTTTHHHHHHHHHHHH--EES-SS-EE-TTSSSEEE-TTT--HHHHHHTTSS-HHHHHHSEEEEEE--HHHHHHHHHHHHHHHHHHHHHHGGGS-HHHHTTHHHHHHHHTS-HHHHHHHHHTT----SSGGGSTTS-GGGEEEEEGGGHHHHHHHHHHHTT----S--------TT--S-GGGG--HHHHHHHHHHTHHHHHHHT--TT---PEEEEEE-PPPPTTS-GGGEEEEESSSSTT--EEESSEEEEEEE-PPTT--EEEEEEETTEEEEEETTS--HHHHHHHHSS--TT--EEEEEEE-S-EEEEEEEEETTEEEEEEEEEEEES----S--------EEEEEEE----TTS-TTSEEEEESS-SSS-EEEES-EEEEEEE--SSS--EEEEEEETTEEEEEE--S--HHHHHHHHSS--TT--EEEEEEE---EEEEEEEEETTEEEEEEEEEEEE---TT-TT----

Organism: NCBI:txid329571

Foldseek 3Di:
DWWQQPVLQEIEAEQPQLLRVLVNVVCCVPRVIDQLDDDFDADPVNLDGPADSNHAAPVNCPVVPSDHPVSLLRGQYEYGFEQLLSSLLLVLLVLLVLQVQCVVQPVNRPPVSVSCNVVSVVSNVDASLRNLCVPQAVAADDSCVRRHPPDDPVRYHYHYSLCCQVSVCVVCVVSVHRDDDDRDRPDDRPPRDPQSLVRDDPNSQVSSCVNHVVVCVVVVHDSLDDSWWWKAWDFDDDDPPDDPPFWDKDWPDPDDGDTDGDQKTKIKIFGQDDPPWWKWKWKDKDPDTDIDTQQAQDQVRCCVRPVGRDPRTSGMDIDMDRDATWMWIWMQIPNDTGTGTIIGTGHDDDDDDDDDDDFFKKWKFKDFDDDDPPDDPPWWDWDWPDDDDGDIDIDRKTKTKIFTQDDPQWWKWKWKDWPPDTDIDILQAQDQVRCCVVPVGRDPSGSGMDIDIDRDAAWIWIWMQTPNDTGTGIIMGIGRPDPPPCPPDDDD

InterPro domains:
  IPR005331 Sulfotransferase [PF03567] (3-222)
  IPR027417 P-loop containing nucleoside triphosphate hydrolase [G3DSA:3.40.50.300] (9-229)
  IPR027417 P-loop containing nucleoside triphosphate hydrolase [SSF52540] (11-224)